Protein AF-0000000069700313 (afdb_homodimer)

Radius of gyration: 28.95 Å; Cα contacts (8 Å, |Δi|>4): 1390; chains: 2; bounding box: 63×96×63 Å

Nearest PDB structures (foldseek):
  3pfd-assembly5_D  TM=8.284E-01  e=6.060E-15  Mycolicibacterium thermoresistibile
  3pfd-assembly4_C  TM=8.307E-01  e=1.612E-14  Mycolicibacterium thermoresistibile
  2jif-assembly1_B  TM=8.111E-01  e=4.709E-14  Homo sapiens
  3pfd-assembly1_A  TM=7.962E-01  e=1.469E-14  Mycolicibacterium thermoresistibile
  5lnx-assembly1_C  TM=8.262E-01  e=8.464E-13  Bacillus subtilis subsp. subtilis str. 168

Secondary structure (DSSP, 8-state):
---HHHHHHHHHHHHHHHH-STTHHHHHHHHHHTTGGGBTB-GGGT--B--HHHHHHHHHHHHTT-HHHHHHHHHHHHHHHHHHHSPP-HHHHHHHHHHHHTSSEEEE--HHHHHHHTTSS--SEEEEE-SSS-EEEEEEEEEEBT--TT-EEEEEEEEETTSPPPEEEEEETTSTTEEEEEEP-BSS-GGG--EEEEEEEEEE-GGGEEES-HHHHHHHHHHHHHHHHHHHHHHHHHHHHHHHHTTPPTT-TTHHHHHHHHHHHHHHHHHHHHHHHHTHHHH-HHHHHHHHHHHHHHHHHHHHHHHHHHGGGGGBTTTTHHHHHHHHHHTTGGGSSSPHHHHHHHHHHS--/---HHHHHHHHHHHHHHHH-STTHHHHHHHHHHTTGGGBTB-GGGT--B--HHHHHHHHHHHHTT-HHHHHHHHHHHHHHHHHHHSPP-HHHHHHHHHHHHTSSEEEE--HHHHHHHTTSS--SEEEEE-SSS-EEEEEEEEEEBT--TT-EEEEEEEEETTSPPPEEEEEETTSTTEEEPPPP-BSS-GGG--EEEEEEEEEE-GGGEEES-HHHHHHHHHHHHHHHHHHHHHHHHHHHHHHHHHHPPTT-TTHHHHHHHHHHHHHHHHHHHHHHHHTHHHH-HHHHHHHHHHHHHHHHHHHHHHHHHHGGGGGBTTTTHHHHHHHHHHTTGGGSSSPHHHHHHHHHHS--

InterPro domains:
  IPR009100 Acyl-CoA dehydrogenase/oxidase, N-terminal and middle domain superfamily [SSF56645] (4-211)
  IPR013786 Acyl-CoA dehydrogenase/oxidase, N-terminal [PF02771] (6-102)
  IPR037069 Acyl-CoA dehydrogenase/oxidase, N-terminal domain superfamily [G3DSA:1.10.540.10] (2-104)
  IPR046373 Acyl-CoA oxidase/dehydrogenase, middle domain superfamily [G3DSA:2.40.110.10] (117-216)

Structure (mmCIF, N/CA/C/O backbone):
data_AF-0000000069700313-model_v1
#
loop_
_entity.id
_entity.type
_entity.pdbx_description
1 polymer 'Acyl-CoA dehydrogenase/oxidase N-terminal domain-containing protein'
#
loop_
_atom_site.group_PDB
_atom_site.id
_atom_site.type_symbol
_atom_site.label_atom_id
_atom_site.label_alt_id
_atom_site.label_comp_id
_atom_site.label_asym_id
_atom_site.label_entity_id
_atom_site.label_seq_id
_atom_site.pdbx_PDB_ins_code
_atom_site.Cartn_x
_atom_site.Cartn_y
_atom_site.Cartn_z
_atom_site.occupancy
_atom_site.B_iso_or_equiv
_atom_site.auth_seq_id
_atom_site.auth_comp_id
_atom_site.auth_asym_id
_atom_site.auth_atom_id
_atom_site.pdbx_PDB_model_num
ATOM 1 N N . MET A 1 1 ? 32.312 -10.828 -4.387 1 76 1 MET A N 1
ATOM 2 C CA . MET A 1 1 ? 31.766 -9.492 -4.57 1 76 1 MET A CA 1
ATOM 3 C C . MET A 1 1 ? 31.484 -9.219 -6.047 1 76 1 MET A C 1
ATOM 5 O O . MET A 1 1 ? 32.219 -9.672 -6.918 1 76 1 MET A O 1
ATOM 9 N N . LEU A 1 2 ? 30.328 -8.75 -6.371 1 93.31 2 LEU A N 1
ATOM 10 C CA . LEU A 1 2 ? 29.984 -8.43 -7.754 1 93.31 2 LEU A CA 1
ATOM 11 C C . LEU A 1 2 ? 30.953 -7.391 -8.328 1 93.31 2 LEU A C 1
ATOM 13 O O . LEU A 1 2 ? 31.406 -6.5 -7.609 1 93.31 2 LEU A O 1
ATOM 17 N N . ASP A 1 3 ? 31.391 -7.57 -9.484 1 92.88 3 ASP A N 1
ATOM 18 C CA . ASP A 1 3 ? 32.219 -6.547 -10.109 1 92.88 3 ASP A CA 1
ATOM 19 C C . ASP A 1 3 ? 31.469 -5.219 -10.211 1 92.88 3 ASP A C 1
ATOM 21 O O . ASP A 1 3 ? 30.234 -5.188 -10.195 1 92.88 3 ASP A O 1
ATOM 25 N N . ARG A 1 4 ? 32.188 -4.195 -10.336 1 93.69 4 ARG A N 1
ATOM 26 C CA . ARG A 1 4 ? 31.672 -2.84 -10.289 1 93.69 4 ARG A CA 1
ATOM 27 C C . ARG A 1 4 ? 30.719 -2.584 -11.453 1 93.69 4 ARG A C 1
ATOM 29 O O . ARG A 1 4 ? 29.672 -1.954 -11.281 1 93.69 4 ARG A O 1
ATOM 36 N N . SER A 1 5 ? 31.125 -3.053 -12.578 1 96.75 5 SER A N 1
ATOM 37 C CA . SER A 1 5 ? 30.344 -2.812 -13.781 1 96.75 5 SER A CA 1
ATOM 38 C C . SER A 1 5 ? 28.953 -3.428 -13.664 1 96.75 5 SER A C 1
ATOM 40 O O . SER A 1 5 ? 27.953 -2.797 -14.016 1 96.75 5 SER A O 1
ATOM 42 N N . LEU A 1 6 ? 28.938 -4.59 -13.148 1 97.75 6 LEU A N 1
ATOM 43 C CA . LEU A 1 6 ? 27.641 -5.238 -13.008 1 97.75 6 LEU A CA 1
ATOM 44 C C . LEU A 1 6 ? 26.797 -4.547 -11.938 1 97.75 6 LEU A C 1
ATOM 46 O O . LEU A 1 6 ? 25.594 -4.352 -12.125 1 97.75 6 LEU A O 1
ATOM 50 N N . ARG A 1 7 ? 27.391 -4.16 -10.82 1 97.44 7 ARG A N 1
ATOM 51 C CA . ARG A 1 7 ? 26.656 -3.467 -9.766 1 97.44 7 ARG A CA 1
ATOM 52 C C . ARG A 1 7 ? 26.016 -2.189 -10.289 1 97.44 7 ARG A C 1
ATOM 54 O O . ARG A 1 7 ? 24.844 -1.936 -10.039 1 97.44 7 ARG A O 1
ATOM 61 N N . GLU A 1 8 ? 26.75 -1.436 -11.055 1 97.5 8 GLU A N 1
ATOM 62 C CA . GLU A 1 8 ? 26.234 -0.187 -11.609 1 97.5 8 GLU A CA 1
ATOM 63 C C . GLU A 1 8 ? 25.094 -0.447 -12.594 1 97.5 8 GLU A C 1
ATOM 65 O O . GLU A 1 8 ? 24.094 0.269 -12.602 1 97.5 8 GLU A O 1
ATOM 70 N N . TRP A 1 9 ? 25.312 -1.462 -13.367 1 98.25 9 TRP A N 1
ATOM 71 C CA . TRP A 1 9 ? 24.281 -1.804 -14.344 1 98.25 9 TRP A CA 1
ATOM 72 C C . TRP A 1 9 ? 22.984 -2.209 -13.641 1 98.25 9 TRP A C 1
ATOM 74 O O . TRP A 1 9 ? 21.906 -1.787 -14.039 1 98.25 9 TRP A O 1
ATOM 84 N N . LEU A 1 10 ? 23.141 -3.033 -12.633 1 98.5 10 LEU A N 1
ATOM 85 C CA . LEU A 1 10 ? 21.969 -3.48 -11.891 1 98.5 10 LEU A CA 1
ATOM 86 C C . LEU A 1 10 ? 21.281 -2.303 -11.211 1 98.5 10 LEU A C 1
ATOM 88 O O . LEU A 1 10 ? 20.047 -2.195 -11.258 1 98.5 10 LEU A O 1
ATOM 92 N N . ASP A 1 11 ? 22.016 -1.432 -10.586 1 97.69 11 ASP A N 1
ATOM 93 C CA . ASP A 1 11 ? 21.422 -0.276 -9.914 1 97.69 11 ASP A CA 1
ATOM 94 C C . ASP A 1 11 ? 20.688 0.623 -10.906 1 97.69 11 ASP A C 1
ATOM 96 O O . ASP A 1 11 ? 19.578 1.081 -10.641 1 97.69 11 ASP A O 1
ATOM 100 N N . GLU A 1 12 ? 21.344 0.806 -12.07 1 97.75 12 GLU A N 1
ATOM 101 C CA . GLU A 1 12 ? 20.781 1.684 -13.086 1 97.75 12 GLU A CA 1
ATOM 102 C C . GLU A 1 12 ? 19.484 1.105 -13.656 1 97.75 12 GLU A C 1
ATOM 104 O O . GLU A 1 12 ? 18.594 1.853 -14.055 1 97.75 12 GLU A O 1
ATOM 109 N N . ARG A 1 13 ? 19.359 -0.221 -13.695 1 98.31 13 ARG A N 1
ATOM 110 C CA . ARG A 1 13 ? 18.25 -0.856 -14.398 1 98.31 13 ARG A CA 1
ATOM 111 C C . ARG A 1 13 ? 17.234 -1.439 -13.422 1 98.31 13 ARG A C 1
ATOM 113 O O . ARG A 1 13 ? 16.219 -1.996 -13.828 1 98.31 13 ARG A O 1
ATOM 120 N N . ALA A 1 14 ? 17.547 -1.341 -12.109 1 98.19 14 ALA A N 1
ATOM 121 C CA . ALA A 1 14 ? 16.734 -2.023 -11.102 1 98.19 14 ALA A CA 1
ATOM 122 C C . ALA A 1 14 ? 15.258 -1.667 -11.242 1 98.19 14 ALA A C 1
ATOM 124 O O . ALA A 1 14 ? 14.391 -2.543 -11.188 1 98.19 14 ALA A O 1
ATOM 125 N N . ALA A 1 15 ? 14.898 -0.416 -11.484 1 97 15 ALA A N 1
ATOM 126 C CA . ALA A 1 15 ? 13.508 0.01 -11.625 1 97 15 ALA A CA 1
ATOM 127 C C . ALA A 1 15 ? 12.867 -0.599 -12.875 1 97 15 ALA A C 1
ATOM 129 O O . ALA A 1 15 ? 11.727 -1.071 -12.828 1 97 15 ALA A O 1
ATOM 130 N N . GLU A 1 16 ? 13.617 -0.522 -13.984 1 97.62 16 GLU A N 1
ATOM 131 C CA . GLU A 1 16 ? 13.125 -1.09 -15.242 1 97.62 16 GLU A CA 1
ATOM 132 C C . GLU A 1 16 ? 12.914 -2.596 -15.117 1 97.62 16 GLU A C 1
ATOM 134 O O . GLU A 1 16 ? 11.898 -3.123 -15.57 1 97.62 16 GLU A O 1
ATOM 139 N N . LEU A 1 17 ? 13.883 -3.312 -14.5 1 98.38 17 LEU A N 1
ATOM 140 C CA . LEU A 1 17 ? 13.773 -4.758 -14.32 1 98.38 17 LEU A CA 1
ATOM 141 C C . LEU A 1 17 ? 12.562 -5.105 -13.461 1 98.38 17 LEU A C 1
ATOM 143 O O . LEU A 1 17 ? 11.938 -6.152 -13.648 1 98.38 17 LEU A O 1
ATOM 147 N N . ASP A 1 18 ? 12.266 -4.277 -12.57 1 98.06 18 ASP A N 1
ATOM 148 C CA . ASP A 1 18 ? 11.141 -4.504 -11.664 1 98.06 18 ASP A CA 1
ATOM 149 C C . ASP A 1 18 ? 9.812 -4.352 -12.398 1 98.06 18 ASP A C 1
ATOM 151 O O . ASP A 1 18 ? 8.852 -5.062 -12.094 1 98.06 18 ASP A O 1
ATOM 155 N N . ARG A 1 19 ? 9.68 -3.486 -13.461 1 96.06 19 ARG A N 1
ATOM 156 C CA . ARG A 1 19 ? 8.383 -3.08 -14 1 96.06 19 ARG A CA 1
ATOM 157 C C . ARG A 1 19 ? 8.203 -3.578 -15.43 1 96.06 19 ARG A C 1
ATOM 159 O O . ARG A 1 19 ? 7.109 -3.498 -15.984 1 96.06 19 ARG A O 1
ATOM 166 N N . SER A 1 20 ? 9.281 -4.145 -16.016 1 97.31 20 SER A N 1
ATOM 167 C CA . SER A 1 20 ? 9.203 -4.504 -17.422 1 97.31 20 SER A CA 1
ATOM 168 C C . SER A 1 20 ? 10 -5.766 -17.719 1 97.31 20 SER A C 1
ATOM 170 O O . SER A 1 20 ? 11.055 -6 -17.109 1 97.31 20 SER A O 1
ATOM 172 N N . GLY A 1 21 ? 9.492 -6.59 -18.625 1 96.62 21 GLY A N 1
ATOM 173 C CA . GLY A 1 21 ? 10.195 -7.781 -19.078 1 96.62 21 GLY A CA 1
ATOM 174 C C . GLY A 1 21 ? 11.117 -7.527 -20.25 1 96.62 21 GLY A C 1
ATOM 175 O O . GLY A 1 21 ? 11.789 -8.445 -20.734 1 96.62 21 GLY A O 1
ATOM 176 N N . GLU A 1 22 ? 11.219 -6.301 -20.734 1 96.19 22 GLU A N 1
ATOM 177 C CA . GLU A 1 22 ? 11.93 -5.938 -21.953 1 96.19 22 GLU A CA 1
ATOM 178 C C . GLU A 1 22 ? 13.414 -6.301 -21.859 1 96.19 22 GLU A C 1
ATOM 180 O O . GLU A 1 22 ? 14.047 -6.613 -22.859 1 96.19 22 GLU A O 1
ATOM 185 N N . ARG A 1 23 ? 13.93 -6.305 -20.656 1 96.75 23 ARG A N 1
ATOM 186 C CA . ARG A 1 23 ? 15.367 -6.527 -20.531 1 96.75 23 ARG A CA 1
ATOM 187 C C . ARG A 1 23 ? 15.656 -7.883 -19.891 1 96.75 23 ARG A C 1
ATOM 189 O O . ARG A 1 23 ? 16.766 -8.125 -19.406 1 96.75 23 ARG A O 1
ATOM 196 N N . SER A 1 24 ? 14.688 -8.68 -19.938 1 97.19 24 SER A N 1
ATOM 197 C CA . SER A 1 24 ? 14.852 -9.984 -19.297 1 97.19 24 SER A CA 1
ATOM 198 C C . SER A 1 24 ? 16.031 -10.75 -19.891 1 97.19 24 SER A C 1
ATOM 200 O O . SER A 1 24 ? 16.859 -11.297 -19.156 1 97.19 24 SER A O 1
ATOM 202 N N . HIS A 1 25 ? 16.109 -10.82 -21.234 1 96.62 25 HIS A N 1
ATOM 203 C CA . HIS A 1 25 ? 17.188 -11.562 -21.875 1 96.62 25 HIS A CA 1
ATOM 204 C C . HIS A 1 25 ? 18.531 -10.922 -21.594 1 96.62 25 HIS A C 1
ATOM 206 O O . HIS A 1 25 ? 19.516 -11.625 -21.312 1 96.62 25 HIS A O 1
ATOM 212 N N . ALA A 1 26 ? 18.547 -9.633 -21.766 1 97.62 26 ALA A N 1
ATOM 213 C CA . ALA A 1 26 ? 19.812 -8.938 -21.469 1 97.62 26 ALA A CA 1
ATOM 214 C C . ALA A 1 26 ? 20.25 -9.203 -20.031 1 97.62 26 ALA A C 1
ATOM 216 O O . ALA A 1 26 ? 21.453 -9.312 -19.766 1 97.62 26 ALA A O 1
ATOM 217 N N . LEU A 1 27 ? 19.328 -9.258 -19.094 1 98.31 27 LEU A N 1
ATOM 218 C CA . LEU A 1 27 ? 19.641 -9.555 -17.703 1 98.31 27 LEU A CA 1
ATOM 219 C C . LEU A 1 27 ? 20.328 -10.914 -17.578 1 98.31 27 LEU A C 1
ATOM 221 O O . LEU A 1 27 ? 21.359 -11.031 -16.922 1 98.31 27 LEU A O 1
ATOM 225 N N . LEU A 1 28 ? 19.828 -11.852 -18.141 1 98.25 28 LEU A N 1
ATOM 226 C CA . LEU A 1 28 ? 20.422 -13.188 -18.109 1 98.25 28 LEU A CA 1
ATOM 227 C C . LEU A 1 28 ? 21.844 -13.164 -18.641 1 98.25 28 LEU A C 1
ATOM 229 O O . LEU A 1 28 ? 22.75 -13.75 -18.031 1 98.25 28 LEU A O 1
ATOM 233 N N . GLN A 1 29 ? 22 -12.516 -19.719 1 97.25 29 GLN A N 1
ATOM 234 C CA . GLN A 1 29 ? 23.328 -12.445 -20.344 1 97.25 29 GLN A CA 1
ATOM 235 C C . GLN A 1 29 ? 24.328 -11.727 -19.453 1 97.25 29 GLN A C 1
ATOM 237 O O . GLN A 1 29 ? 25.484 -12.141 -19.328 1 97.25 29 GLN A O 1
ATOM 242 N N . LYS A 1 30 ? 23.828 -10.688 -18.922 1 97.94 30 LYS A N 1
ATOM 243 C CA . LYS A 1 30 ? 24.719 -9.906 -18.047 1 97.94 30 LYS A CA 1
ATOM 244 C C . LYS A 1 30 ? 25.188 -10.727 -16.859 1 97.94 30 LYS A C 1
ATOM 246 O O . LYS A 1 30 ? 26.344 -10.664 -16.469 1 97.94 30 LYS A O 1
ATOM 251 N N . LEU A 1 31 ? 24.281 -11.477 -16.25 1 98.44 31 LEU A N 1
ATOM 252 C CA . LEU A 1 31 ? 24.656 -12.336 -15.125 1 98.44 31 LEU A CA 1
ATOM 253 C C . LEU A 1 31 ? 25.625 -13.422 -15.578 1 98.44 31 LEU A C 1
ATOM 255 O O . LEU A 1 31 ? 26.578 -13.75 -14.852 1 98.44 31 LEU A O 1
ATOM 259 N N . ALA A 1 32 ? 25.422 -13.969 -16.734 1 98.06 32 ALA A N 1
ATOM 260 C CA . ALA A 1 32 ? 26.312 -14.992 -17.266 1 98.06 32 ALA A CA 1
ATOM 261 C C . ALA A 1 32 ? 27.703 -14.43 -17.562 1 98.06 32 ALA A C 1
ATOM 263 O O . ALA A 1 32 ? 28.719 -15.055 -17.234 1 98.06 32 ALA A O 1
ATOM 264 N N . GLU A 1 33 ? 27.672 -13.273 -18.219 1 97.25 33 GLU A N 1
ATOM 265 C CA . GLU A 1 33 ? 28.938 -12.633 -18.562 1 97.25 33 GLU A CA 1
ATOM 266 C C . GLU A 1 33 ? 29.781 -12.391 -17.328 1 97.25 33 GLU A C 1
ATOM 268 O O . GLU A 1 33 ? 31.016 -12.391 -17.406 1 97.25 33 GLU A O 1
ATOM 273 N N . ALA A 1 34 ? 29.094 -12.273 -16.281 1 97.88 34 ALA A N 1
ATOM 274 C CA . ALA A 1 34 ? 29.797 -12.055 -15.023 1 97.88 34 ALA A CA 1
ATOM 275 C C . ALA A 1 34 ? 30.172 -13.383 -14.367 1 97.88 34 ALA A C 1
ATOM 277 O O . ALA A 1 34 ? 30.672 -13.406 -13.242 1 97.88 34 ALA A O 1
ATOM 278 N N . ASN A 1 35 ? 29.922 -14.391 -14.992 1 96.81 35 ASN A N 1
ATOM 279 C CA . ASN A 1 35 ? 30.281 -15.75 -14.602 1 96.81 35 ASN A CA 1
ATOM 280 C C . ASN A 1 35 ? 29.594 -16.156 -13.297 1 96.81 35 ASN A C 1
ATOM 282 O O . ASN A 1 35 ? 30.125 -16.984 -12.547 1 96.81 35 ASN A O 1
ATOM 286 N N . LEU A 1 36 ? 28.516 -15.547 -13.039 1 98.44 36 LEU A N 1
ATOM 287 C CA . LEU A 1 36 ? 27.844 -15.797 -11.773 1 98.44 36 LEU A CA 1
ATOM 288 C C . LEU A 1 36 ? 27.219 -17.188 -11.75 1 98.44 36 LEU A C 1
ATOM 290 O O . LEU A 1 36 ? 27.188 -17.844 -10.703 1 98.44 36 LEU A O 1
ATOM 294 N N . PHE A 1 37 ? 26.781 -17.688 -12.883 1 98.31 37 PHE A N 1
ATOM 295 C CA . PHE A 1 37 ? 26.125 -18.984 -12.93 1 98.31 37 PHE A CA 1
ATOM 296 C C . PHE A 1 37 ? 27.141 -20.109 -12.711 1 98.31 37 PHE A C 1
ATOM 298 O O . PHE A 1 37 ? 26.766 -21.25 -12.422 1 98.31 37 PHE A O 1
ATOM 305 N N . ARG A 1 38 ? 28.359 -19.859 -12.883 1 97.81 38 ARG A N 1
ATOM 306 C CA . ARG A 1 38 ? 29.406 -20.859 -12.828 1 97.81 38 ARG A CA 1
ATOM 307 C C . ARG A 1 38 ? 29.875 -21.094 -11.391 1 97.81 38 ARG A C 1
ATOM 309 O O . ARG A 1 38 ? 30.547 -22.078 -11.102 1 97.81 38 ARG A O 1
ATOM 316 N N . ILE A 1 39 ? 29.484 -20.203 -10.484 1 97.75 39 ILE A N 1
ATOM 317 C CA . ILE A 1 39 ? 29.953 -20.266 -9.109 1 97.75 39 ILE A CA 1
ATOM 318 C C . ILE A 1 39 ? 29.359 -21.484 -8.414 1 97.75 39 ILE A C 1
ATOM 320 O O . ILE A 1 39 ? 28.141 -21.688 -8.453 1 97.75 39 ILE A O 1
ATOM 324 N N . GLY A 1 40 ? 30.344 -22.141 -7.797 1 96.25 40 GLY A N 1
ATOM 325 C CA . GLY A 1 40 ? 29.906 -23.312 -7.078 1 96.25 40 GLY A CA 1
ATOM 326 C C . GLY A 1 40 ? 29.781 -24.547 -7.965 1 96.25 40 GLY A C 1
ATOM 327 O O . GLY A 1 40 ? 29.359 -25.609 -7.504 1 96.25 40 GLY A O 1
ATOM 328 N N . ILE A 1 41 ? 30.031 -24.469 -9.258 1 96.69 41 ILE A N 1
ATOM 329 C CA . ILE A 1 41 ? 30.047 -25.594 -10.203 1 96.69 41 ILE A CA 1
ATOM 330 C C . ILE A 1 41 ? 31.5 -26.062 -10.406 1 96.69 41 ILE A C 1
ATOM 332 O O . ILE A 1 41 ? 32.406 -25.234 -10.516 1 96.69 41 ILE A O 1
ATOM 336 N N . ALA A 1 42 ? 31.672 -27.359 -10.383 1 94.31 42 ALA A N 1
ATOM 337 C CA . ALA A 1 42 ? 33 -27.922 -10.539 1 94.31 42 ALA A CA 1
ATOM 338 C C . ALA A 1 42 ? 33.656 -27.438 -11.836 1 94.31 42 ALA A C 1
ATOM 340 O O . ALA A 1 42 ? 33 -27.406 -12.883 1 94.31 42 ALA A O 1
ATOM 341 N N . PRO A 1 43 ? 34.812 -27.172 -11.656 1 97.12 43 PRO A N 1
ATOM 342 C CA . PRO A 1 43 ? 35.531 -26.75 -12.867 1 97.12 43 PRO A CA 1
ATOM 343 C C . PRO A 1 43 ? 35.469 -27.797 -13.984 1 97.12 43 PRO A C 1
ATOM 345 O O . PRO A 1 43 ? 35.375 -27.438 -15.164 1 97.12 43 PRO A O 1
ATOM 348 N N . ALA A 1 44 ? 35.5 -28.828 -13.758 1 94.56 44 ALA A N 1
ATOM 349 C CA . ALA A 1 44 ? 35.438 -29.891 -14.742 1 94.56 44 ALA A CA 1
ATOM 350 C C . ALA A 1 44 ? 34.125 -29.844 -15.523 1 94.56 44 ALA A C 1
ATOM 352 O O . ALA A 1 44 ? 34.062 -30.344 -16.656 1 94.56 44 ALA A O 1
ATOM 353 N N . SER A 1 45 ? 33.281 -29.234 -14.93 1 93.25 45 SER A N 1
ATOM 354 C CA . SER A 1 45 ? 32 -29.109 -15.594 1 93.25 45 SER A CA 1
ATOM 355 C C . SER A 1 45 ? 31.781 -27.688 -16.125 1 93.25 45 SER A C 1
ATOM 357 O O . SER A 1 45 ? 30.672 -27.297 -16.453 1 93.25 45 SER A O 1
ATOM 359 N N . GLY A 1 46 ? 32.719 -27.016 -16.25 1 94.12 46 GLY A N 1
ATOM 360 C CA . GLY A 1 46 ? 32.656 -25.672 -16.828 1 94.12 46 GLY A CA 1
ATOM 361 C C . GLY A 1 46 ? 32.406 -24.609 -15.781 1 94.12 46 GLY A C 1
ATOM 362 O O . GLY A 1 46 ? 32.188 -23.438 -16.125 1 94.12 46 GLY A O 1
ATOM 363 N N . GLY A 1 47 ? 32.375 -25.031 -14.539 1 96.38 47 GLY A N 1
ATOM 364 C CA . GLY A 1 47 ? 32.156 -24.094 -13.453 1 96.38 47 GLY A CA 1
ATOM 365 C C . GLY A 1 47 ? 33.438 -23.391 -13.023 1 96.38 47 GLY A C 1
ATOM 366 O O . GLY A 1 47 ? 34.531 -23.656 -13.547 1 96.38 47 GLY A O 1
ATOM 367 N N . SER A 1 48 ? 33.25 -22.391 -12.07 1 96.94 48 SER A N 1
ATOM 368 C CA . SER A 1 48 ? 34.406 -21.625 -11.555 1 96.94 48 SER A CA 1
ATOM 369 C C . SER A 1 48 ? 34.875 -22.172 -10.219 1 96.94 48 SER A C 1
ATOM 371 O O . SER A 1 48 ? 35.812 -21.656 -9.633 1 96.94 48 SER A O 1
ATOM 373 N N . GLY A 1 49 ? 34.25 -23.203 -9.922 1 95.88 49 GLY A N 1
ATOM 374 C CA . GLY A 1 49 ? 34.562 -23.734 -8.602 1 95.88 49 GLY A CA 1
ATOM 375 C C . GLY A 1 49 ? 33.844 -22.969 -7.488 1 95.88 49 GLY A C 1
ATOM 376 O O . GLY A 1 49 ? 32.875 -22.281 -7.73 1 95.88 49 GLY A O 1
ATOM 377 N N . GLY A 1 50 ? 34.344 -23.266 -6.273 1 95.56 50 GLY A N 1
ATOM 378 C CA . GLY A 1 50 ? 33.656 -22.703 -5.125 1 95.56 50 GLY A CA 1
ATOM 379 C C . GLY A 1 50 ? 32.594 -23.609 -4.539 1 95.56 50 GLY A C 1
ATOM 380 O O . GLY A 1 50 ? 32.469 -24.766 -4.949 1 95.56 50 GLY A O 1
ATOM 381 N N . THR A 1 51 ? 31.969 -22.922 -3.537 1 94.94 51 THR A N 1
ATOM 382 C CA . THR A 1 51 ? 31.016 -23.719 -2.779 1 94.94 51 THR A CA 1
ATOM 383 C C . THR A 1 51 ? 29.594 -23.234 -3.016 1 94.94 51 THR A C 1
ATOM 385 O O . THR A 1 51 ? 29.375 -22.203 -3.67 1 94.94 51 THR A O 1
ATOM 388 N N . LEU A 1 52 ? 28.656 -23.969 -2.523 1 95.69 52 LEU A N 1
ATOM 389 C CA . LEU A 1 52 ? 27.25 -23.547 -2.562 1 95.69 52 LEU A CA 1
ATOM 390 C C . LEU A 1 52 ? 27.062 -22.234 -1.83 1 95.69 52 LEU A C 1
ATOM 392 O O . LEU A 1 52 ? 26.234 -21.406 -2.238 1 95.69 52 LEU A O 1
ATOM 396 N N . LEU A 1 53 ? 27.797 -22.047 -0.708 1 97.19 53 LEU A N 1
ATOM 397 C CA . LEU A 1 53 ? 27.703 -20.812 0.057 1 97.19 53 LEU A CA 1
ATOM 398 C C . LEU A 1 53 ? 28.141 -19.625 -0.787 1 97.19 53 LEU A C 1
ATOM 400 O O . LEU A 1 53 ? 27.578 -18.531 -0.67 1 97.19 53 LEU A O 1
ATOM 404 N N . ASP A 1 54 ? 29.141 -19.828 -1.594 1 97.62 54 ASP A N 1
ATOM 405 C CA . ASP A 1 54 ? 29.562 -18.781 -2.5 1 97.62 54 ASP A CA 1
ATOM 406 C C . ASP A 1 54 ? 28.453 -18.406 -3.477 1 97.62 54 ASP A C 1
ATOM 408 O O . ASP A 1 54 ? 28.297 -17.234 -3.826 1 97.62 54 ASP A O 1
ATOM 412 N N . ALA A 1 55 ? 27.812 -19.438 -3.949 1 98 55 ALA A N 1
ATOM 413 C CA . ALA A 1 55 ? 26.688 -19.188 -4.855 1 98 55 ALA A CA 1
ATOM 414 C C . ALA A 1 55 ? 25.578 -18.422 -4.148 1 98 55 ALA A C 1
ATOM 416 O O . ALA A 1 55 ? 24.953 -17.531 -4.727 1 98 55 ALA A O 1
ATOM 417 N N . ILE A 1 56 ? 25.25 -18.797 -2.826 1 98.31 56 ILE A N 1
ATOM 418 C CA . ILE A 1 56 ? 24.25 -18.094 -2.031 1 98.31 56 ILE A CA 1
ATOM 419 C C . ILE A 1 56 ? 24.672 -16.641 -1.839 1 98.31 56 ILE A C 1
ATOM 421 O O . ILE A 1 56 ? 23.859 -15.727 -1.991 1 98.31 56 ILE A O 1
ATOM 425 N N . ASP A 1 57 ? 25.922 -16.406 -1.67 1 98.12 57 ASP A N 1
ATOM 426 C CA . ASP A 1 57 ? 26.453 -15.047 -1.525 1 98.12 57 ASP A CA 1
ATOM 427 C C . ASP A 1 57 ? 26.297 -14.258 -2.822 1 98.12 57 ASP A C 1
ATOM 429 O O . ASP A 1 57 ? 26.031 -13.055 -2.793 1 98.12 57 ASP A O 1
ATOM 433 N N . ALA A 1 58 ? 26.578 -14.945 -3.873 1 98.62 58 ALA A N 1
ATOM 434 C CA . ALA A 1 58 ? 26.469 -14.273 -5.16 1 98.62 58 ALA A CA 1
ATOM 435 C C . ALA A 1 58 ? 25.031 -13.812 -5.418 1 98.62 58 ALA A C 1
ATOM 437 O O . ALA A 1 58 ? 24.812 -12.688 -5.859 1 98.62 58 ALA A O 1
ATOM 438 N N . ILE A 1 59 ? 24.094 -14.664 -5.172 1 98.75 59 ILE A N 1
ATOM 439 C CA . ILE A 1 59 ? 22.688 -14.305 -5.324 1 98.75 59 ILE A CA 1
ATOM 440 C C . ILE A 1 59 ? 22.344 -13.156 -4.383 1 98.75 59 ILE A C 1
ATOM 442 O O . ILE A 1 59 ? 21.656 -12.211 -4.773 1 98.75 59 ILE A O 1
ATOM 446 N N . SER A 1 60 ? 22.797 -13.289 -3.09 1 98.75 60 SER A N 1
ATOM 447 C CA . SER A 1 60 ? 22.562 -12.25 -2.092 1 98.75 60 SER A CA 1
ATOM 448 C C . SER A 1 60 ? 23.125 -10.906 -2.541 1 98.75 60 SER A C 1
ATOM 450 O O . SER A 1 60 ? 22.484 -9.875 -2.389 1 98.75 60 SER A O 1
ATOM 452 N N . ALA A 1 61 ? 24.328 -10.984 -3.16 1 98.69 61 ALA A N 1
ATOM 453 C CA . ALA A 1 61 ? 24.969 -9.766 -3.641 1 98.69 61 ALA A CA 1
ATOM 454 C C . ALA A 1 61 ? 24.141 -9.117 -4.746 1 98.69 61 ALA A C 1
ATOM 456 O O . ALA A 1 61 ? 24 -7.891 -4.785 1 98.69 61 ALA A O 1
ATOM 457 N N . VAL A 1 62 ? 23.609 -9.883 -5.629 1 98.88 62 VAL A N 1
ATOM 458 C CA . VAL A 1 62 ? 22.781 -9.367 -6.707 1 98.88 62 VAL A CA 1
ATOM 459 C C . VAL A 1 62 ? 21.484 -8.797 -6.137 1 98.88 62 VAL A C 1
ATOM 461 O O . VAL A 1 62 ? 21.031 -7.73 -6.551 1 98.88 62 VAL A O 1
ATOM 464 N N . ALA A 1 63 ? 20.953 -9.469 -5.109 1 98.75 63 ALA A N 1
ATOM 465 C CA . ALA A 1 63 ? 19.688 -9.086 -4.52 1 98.75 63 ALA A CA 1
ATOM 466 C C . ALA A 1 63 ? 19.781 -7.734 -3.82 1 98.75 63 ALA A C 1
ATOM 468 O O . ALA A 1 63 ? 18.781 -7.031 -3.664 1 98.75 63 ALA A O 1
ATOM 469 N N . ARG A 1 64 ? 21 -7.328 -3.363 1 98.5 64 ARG A N 1
ATOM 470 C CA . ARG A 1 64 ? 21.203 -6.027 -2.736 1 98.5 64 ARG A CA 1
ATOM 471 C C . ARG A 1 64 ? 20.875 -4.898 -3.713 1 98.5 64 ARG A C 1
ATOM 473 O O . ARG A 1 64 ? 20.594 -3.773 -3.299 1 98.5 64 ARG A O 1
ATOM 480 N N . HIS A 1 65 ? 20.938 -5.223 -5.039 1 98.56 65 HIS A N 1
ATOM 481 C CA . HIS A 1 65 ? 20.75 -4.195 -6.059 1 98.56 65 HIS A CA 1
ATOM 482 C C . HIS A 1 65 ? 19.406 -4.34 -6.742 1 98.56 65 HIS A C 1
ATOM 484 O O . HIS A 1 65 ? 18.766 -3.338 -7.074 1 98.56 65 HIS A O 1
ATOM 490 N N . SER A 1 66 ? 18.922 -5.527 -6.961 1 98.69 66 SER A N 1
ATOM 491 C CA . SER A 1 66 ? 17.672 -5.836 -7.645 1 98.69 66 SER A CA 1
ATOM 492 C C . SER A 1 66 ? 17.172 -7.23 -7.273 1 98.69 66 SER A C 1
ATOM 494 O O . SER A 1 66 ? 17.812 -8.234 -7.602 1 98.69 66 SER A O 1
ATOM 496 N N . LEU A 1 67 ? 16.031 -7.285 -6.66 1 98.81 67 LEU A N 1
ATOM 497 C CA . LEU A 1 67 ? 15.453 -8.586 -6.32 1 98.81 67 LEU A CA 1
ATOM 498 C C . LEU A 1 67 ? 14.984 -9.32 -7.57 1 98.81 67 LEU A C 1
ATOM 500 O O . LEU A 1 67 ? 15.039 -10.547 -7.637 1 98.81 67 LEU A O 1
ATOM 504 N N . THR A 1 68 ? 14.523 -8.57 -8.625 1 98.62 68 THR A N 1
ATOM 505 C CA . THR A 1 68 ? 14.141 -9.172 -9.891 1 98.62 68 THR A CA 1
ATOM 506 C C . THR A 1 68 ? 15.297 -9.953 -10.5 1 98.62 68 THR A C 1
ATOM 508 O O . THR A 1 68 ? 15.133 -11.102 -10.922 1 98.62 68 THR A O 1
ATOM 511 N N . ALA A 1 69 ? 16.469 -9.32 -10.523 1 98.69 69 ALA A N 1
ATOM 512 C CA . ALA A 1 69 ? 17.656 -9.977 -11.07 1 98.69 69 ALA A CA 1
ATOM 513 C C . ALA A 1 69 ? 18.016 -11.219 -10.258 1 98.69 69 ALA A C 1
ATOM 515 O O . ALA A 1 69 ? 18.359 -12.266 -10.82 1 98.69 69 ALA A O 1
ATOM 516 N N . ALA A 1 70 ? 17.922 -11.07 -8.984 1 98.75 70 ALA A N 1
ATOM 517 C CA . ALA A 1 70 ? 18.266 -12.195 -8.117 1 98.75 70 ALA A CA 1
ATOM 518 C C . ALA A 1 70 ? 17.266 -13.344 -8.297 1 98.75 70 ALA A C 1
ATOM 520 O O . ALA A 1 70 ? 17.641 -14.516 -8.227 1 98.75 70 ALA A O 1
ATOM 521 N N . PHE A 1 71 ? 16.031 -12.953 -8.531 1 98.56 71 PHE A N 1
ATOM 522 C CA . PHE A 1 71 ? 15.008 -13.977 -8.719 1 98.56 71 PHE A CA 1
ATOM 523 C C . PHE A 1 71 ? 15.25 -14.75 -10.016 1 98.56 71 PHE A C 1
ATOM 525 O O . PHE A 1 71 ? 15.18 -15.977 -10.031 1 98.56 71 PHE A O 1
ATOM 532 N N . MET A 1 72 ? 15.508 -14.078 -11.109 1 98 72 MET A N 1
ATOM 533 C CA . MET A 1 72 ? 15.852 -14.758 -12.359 1 98 72 MET A CA 1
ATOM 534 C C . MET A 1 72 ? 17.125 -15.586 -12.195 1 98 72 MET A C 1
ATOM 536 O O . MET A 1 72 ? 17.188 -16.719 -12.672 1 98 72 MET A O 1
ATOM 540 N N . PHE A 1 73 ? 18.141 -15.016 -11.477 1 98.44 73 PHE A N 1
ATOM 541 C CA . PHE A 1 73 ? 19.391 -15.711 -11.188 1 98.44 73 PHE A CA 1
ATOM 542 C C . PHE A 1 73 ? 19.125 -17.016 -10.445 1 98.44 73 PHE A C 1
ATOM 544 O O . PHE A 1 73 ? 19.609 -18.078 -10.852 1 98.44 73 PHE A O 1
ATOM 551 N N . TRP A 1 74 ? 18.359 -16.906 -9.43 1 98.19 74 TRP A N 1
ATOM 552 C CA . TRP A 1 74 ? 18.016 -18.078 -8.633 1 98.19 74 TRP A CA 1
ATOM 553 C C . TRP A 1 74 ? 17.312 -19.125 -9.492 1 98.19 74 TRP A C 1
ATOM 555 O O . TRP A 1 74 ? 17.625 -20.312 -9.414 1 98.19 74 TRP A O 1
ATOM 565 N N . GLY A 1 75 ? 16.266 -18.734 -10.305 1 97.12 75 GLY A N 1
ATOM 566 C CA . GLY A 1 75 ? 15.594 -19.688 -11.172 1 97.12 75 GLY A CA 1
ATOM 567 C C . GLY A 1 75 ? 16.531 -20.391 -12.141 1 97.12 75 GLY A C 1
ATOM 568 O O . GLY A 1 75 ? 16.5 -21.609 -12.258 1 97.12 75 GLY A O 1
ATOM 569 N N . HIS A 1 76 ? 17.344 -19.656 -12.82 1 98.38 76 HIS A N 1
ATOM 570 C CA . HIS A 1 76 ? 18.312 -20.219 -13.75 1 98.38 76 HIS A CA 1
ATOM 571 C C . HIS A 1 76 ? 19.281 -21.156 -13.039 1 98.38 76 HIS A C 1
ATOM 573 O O . HIS A 1 76 ? 19.531 -22.266 -13.5 1 98.38 76 HIS A O 1
ATOM 579 N N . ARG A 1 77 ? 19.734 -20.703 -11.93 1 97.56 77 ARG A N 1
ATOM 580 C CA . ARG A 1 77 ? 20.719 -21.469 -11.164 1 97.56 77 ARG A CA 1
ATOM 581 C C . ARG A 1 77 ? 20.094 -22.75 -10.609 1 97.56 77 ARG A C 1
ATOM 583 O O . ARG A 1 77 ? 20.766 -23.781 -10.516 1 97.56 77 ARG A O 1
ATOM 590 N N . THR A 1 78 ? 18.859 -22.641 -10.25 1 96.31 78 THR A N 1
ATOM 591 C CA . THR A 1 78 ? 18.172 -23.828 -9.758 1 96.31 78 THR A CA 1
ATOM 592 C C . THR A 1 78 ? 18.094 -24.891 -10.852 1 96.31 78 THR A C 1
ATOM 594 O O . THR A 1 78 ? 18.312 -26.062 -10.594 1 96.31 78 THR A O 1
ATOM 597 N N . TYR A 1 79 ? 17.781 -24.578 -12 1 97.5 79 TYR A N 1
ATOM 598 C CA . TYR A 1 79 ? 17.797 -25.531 -13.094 1 97.5 79 TYR A CA 1
ATOM 599 C C . TYR A 1 79 ? 19.172 -26.188 -13.234 1 97.5 79 TYR A C 1
ATOM 601 O O . TYR A 1 79 ? 19.281 -27.406 -13.336 1 97.5 79 TYR A O 1
ATOM 609 N N . ILE A 1 80 ? 20.203 -25.344 -13.258 1 97 80 ILE A N 1
ATOM 610 C CA . ILE A 1 80 ? 21.562 -25.859 -13.375 1 97 80 ILE A CA 1
ATOM 611 C C . ILE A 1 80 ? 21.844 -26.828 -12.219 1 97 80 ILE A C 1
ATOM 613 O O . ILE A 1 80 ? 22.453 -27.875 -12.414 1 97 80 ILE A O 1
ATOM 617 N N . ASP A 1 81 ? 21.453 -26.453 -11.094 1 95.75 81 ASP A N 1
ATOM 618 C CA . ASP A 1 81 ? 21.703 -27.281 -9.93 1 95.75 81 ASP A CA 1
ATOM 619 C C . ASP A 1 81 ? 20.984 -28.625 -10.055 1 95.75 81 ASP A C 1
ATOM 621 O O . ASP A 1 81 ? 21.547 -29.672 -9.742 1 95.75 81 ASP A O 1
ATOM 625 N N . ILE A 1 82 ? 19.734 -28.609 -10.484 1 94.88 82 ILE A N 1
ATOM 626 C CA . ILE A 1 82 ? 19 -29.859 -10.672 1 94.88 82 ILE A CA 1
ATOM 627 C C . ILE A 1 82 ? 19.719 -30.734 -11.688 1 94.88 82 ILE A C 1
ATOM 629 O O . ILE A 1 82 ? 19.922 -31.938 -11.469 1 94.88 82 ILE A O 1
ATOM 633 N N . LEU A 1 83 ? 20.203 -30.156 -12.766 1 95.12 83 LEU A N 1
ATOM 634 C CA . LEU A 1 83 ? 20.906 -30.891 -13.805 1 95.12 83 LEU A CA 1
ATOM 635 C C . LEU A 1 83 ? 22.234 -31.453 -13.281 1 95.12 83 LEU A C 1
ATOM 637 O O . LEU A 1 83 ? 22.578 -32.594 -13.578 1 95.12 83 LEU A O 1
ATOM 641 N N . THR A 1 84 ? 22.875 -30.641 -12.445 1 92.94 84 THR A N 1
ATOM 642 C CA . THR A 1 84 ? 24.203 -31.062 -12.023 1 92.94 84 THR A CA 1
ATOM 643 C C . THR A 1 84 ? 24.125 -32.031 -10.844 1 92.94 84 THR A C 1
ATOM 645 O O . THR A 1 84 ? 25.078 -32.75 -10.57 1 92.94 84 THR A O 1
ATOM 648 N N . GLN A 1 85 ? 23.062 -32.062 -10.086 1 93.75 85 GLN A N 1
ATOM 649 C CA . GLN A 1 85 ? 22.875 -33 -8.977 1 93.75 85 GLN A CA 1
ATOM 650 C C . GLN A 1 85 ? 22.297 -34.344 -9.445 1 93.75 85 GLN A C 1
ATOM 652 O O . GLN A 1 85 ? 22.328 -35.312 -8.711 1 93.75 85 GLN A O 1
ATOM 657 N N . ALA A 1 86 ? 21.75 -34.375 -10.688 1 93.56 86 ALA A N 1
ATOM 658 C CA . ALA A 1 86 ? 21.266 -35.625 -11.273 1 93.56 86 ALA A CA 1
ATOM 659 C C . ALA A 1 86 ? 22.406 -36.438 -11.836 1 93.56 86 ALA A C 1
ATOM 661 O O . ALA A 1 86 ? 23.531 -35.938 -12 1 93.56 86 ALA A O 1
ATOM 662 N N . PRO A 1 87 ? 22.109 -37.719 -11.977 1 90.75 87 PRO A N 1
ATOM 663 C CA . PRO A 1 87 ? 23.172 -38.531 -12.586 1 90.75 87 PRO A CA 1
ATOM 664 C C . PRO A 1 87 ? 23.625 -38 -13.938 1 90.75 87 PRO A C 1
ATOM 666 O O . PRO A 1 87 ? 22.828 -37.406 -14.672 1 90.75 87 PRO A O 1
ATOM 669 N N . GLU A 1 88 ? 24.969 -38.188 -14.172 1 88.75 88 GLU A N 1
ATOM 670 C CA . GLU A 1 88 ? 25.531 -37.75 -15.445 1 88.75 88 GLU A CA 1
ATOM 671 C C . GLU A 1 88 ? 24.734 -38.312 -16.625 1 88.75 88 GLU A C 1
ATOM 673 O O . GLU A 1 88 ? 24.297 -39.469 -16.594 1 88.75 88 GLU A O 1
ATOM 678 N N . SER A 1 89 ? 24.5 -37.438 -17.547 1 91.25 89 SER A N 1
ATOM 679 C CA . SER A 1 89 ? 23.703 -37.781 -18.719 1 91.25 89 SER A CA 1
ATOM 680 C C . SER A 1 89 ? 24.125 -36.969 -19.953 1 91.25 89 SER A C 1
ATOM 682 O O . SER A 1 89 ? 24.797 -35.969 -19.812 1 91.25 89 SER A O 1
ATOM 684 N N . ALA A 1 90 ? 23.703 -37.562 -21.031 1 93.38 90 ALA A N 1
ATOM 685 C CA . ALA A 1 90 ? 23.969 -36.844 -22.281 1 93.38 90 ALA A CA 1
ATOM 686 C C . ALA A 1 90 ? 23.266 -35.5 -22.297 1 93.38 90 ALA A C 1
ATOM 688 O O . ALA A 1 90 ? 23.797 -34.531 -22.859 1 93.38 90 ALA A O 1
ATOM 689 N N . LEU A 1 91 ? 22.172 -35.438 -21.766 1 93.06 91 LEU A N 1
ATOM 690 C CA . LEU A 1 91 ? 21.422 -34.188 -21.688 1 93.06 91 LEU A CA 1
ATOM 691 C C . LEU A 1 91 ? 22.219 -33.125 -20.953 1 93.06 91 LEU A C 1
ATOM 693 O O . LEU A 1 91 ? 22.344 -31.984 -21.422 1 93.06 91 LEU A O 1
ATOM 697 N N . ARG A 1 92 ? 22.672 -33.438 -19.75 1 94.19 92 ARG A N 1
ATOM 698 C CA . ARG A 1 92 ? 23.5 -32.531 -18.969 1 94.19 92 ARG A CA 1
ATOM 699 C C . ARG A 1 92 ? 24.672 -32.031 -19.781 1 94.19 92 ARG A C 1
ATOM 701 O O . ARG A 1 92 ? 24.938 -30.812 -19.812 1 94.19 92 ARG A O 1
ATOM 708 N N . ASP A 1 93 ? 25.422 -32.906 -20.438 1 95.38 93 ASP A N 1
ATOM 709 C CA . ASP A 1 93 ? 26.594 -32.531 -21.203 1 95.38 93 ASP A CA 1
ATOM 710 C C . ASP A 1 93 ? 26.234 -31.578 -22.328 1 95.38 93 ASP A C 1
ATOM 712 O O . ASP A 1 93 ? 26.984 -30.641 -22.625 1 95.38 93 ASP A O 1
ATOM 716 N N . ARG A 1 94 ? 25.172 -31.859 -22.797 1 95.12 94 ARG A N 1
ATOM 717 C CA . ARG A 1 94 ? 24.75 -31.062 -23.953 1 95.12 94 ARG A CA 1
ATOM 718 C C . ARG A 1 94 ? 24.297 -29.672 -23.516 1 95.12 94 ARG A C 1
ATOM 720 O O . ARG A 1 94 ? 24.562 -28.688 -24.203 1 95.12 94 ARG A O 1
ATOM 727 N N . LEU A 1 95 ? 23.578 -29.547 -22.453 1 96.44 95 LEU A N 1
ATOM 728 C CA . LEU A 1 95 ? 22.891 -28.312 -22.109 1 96.44 95 LEU A CA 1
ATOM 729 C C . LEU A 1 95 ? 23.781 -27.422 -21.234 1 96.44 95 LEU A C 1
ATOM 731 O O . LEU A 1 95 ? 23.672 -26.203 -21.266 1 96.44 95 LEU A O 1
ATOM 735 N N . LEU A 1 96 ? 24.656 -28 -20.359 1 97.5 96 LEU A N 1
ATOM 736 C CA . LEU A 1 96 ? 25.297 -27.297 -19.25 1 97.5 96 LEU A CA 1
ATOM 737 C C . LEU A 1 96 ? 26.172 -26.156 -19.766 1 97.5 96 LEU A C 1
ATOM 739 O O . LEU A 1 96 ? 26.156 -25.047 -19.219 1 97.5 96 LEU A O 1
ATOM 743 N N . PRO A 1 97 ? 26.953 -26.344 -20.906 1 97 97 PRO A N 1
ATOM 744 C CA . PRO A 1 97 ? 27.781 -25.219 -21.359 1 97 97 PRO A CA 1
ATOM 745 C C . PRO A 1 97 ? 26.969 -24 -21.75 1 97 97 PRO A C 1
ATOM 747 O O . PRO A 1 97 ? 27.328 -22.875 -21.391 1 97 97 PRO A O 1
ATOM 750 N N . ASP A 1 98 ? 25.859 -24.188 -22.422 1 97.38 98 ASP A N 1
ATOM 751 C CA . ASP A 1 98 ? 25.047 -23.047 -22.844 1 97.38 98 ASP A CA 1
ATOM 752 C C . ASP A 1 98 ? 24.281 -22.453 -21.672 1 97.38 98 ASP A C 1
ATOM 754 O O . ASP A 1 98 ? 24.031 -21.234 -21.641 1 97.38 98 ASP A O 1
ATOM 758 N N . LEU A 1 99 ? 23.875 -23.281 -20.703 1 98.06 99 LEU A N 1
ATOM 759 C CA . LEU A 1 99 ? 23.25 -22.781 -19.484 1 98.06 99 LEU A CA 1
ATOM 760 C C . LEU A 1 99 ? 24.234 -21.906 -18.703 1 98.06 99 LEU A C 1
ATOM 762 O O . LEU A 1 99 ? 23.875 -20.812 -18.281 1 98.06 99 LEU A O 1
ATOM 766 N N . LEU A 1 100 ? 25.484 -22.344 -18.516 1 98.19 100 LEU A N 1
ATOM 767 C CA . LEU A 1 100 ? 26.484 -21.609 -17.75 1 98.19 100 LEU A CA 1
ATOM 768 C C . LEU A 1 100 ? 26.859 -20.312 -18.469 1 98.19 100 LEU A C 1
ATOM 770 O O . LEU A 1 100 ? 27.188 -19.312 -17.812 1 98.19 100 LEU A O 1
ATOM 774 N N . ALA A 1 101 ? 26.734 -20.266 -19.812 1 96.69 101 ALA A N 1
ATOM 775 C CA . ALA A 1 101 ? 27.109 -19.094 -20.578 1 96.69 101 ALA A CA 1
ATOM 776 C C . ALA A 1 101 ? 25.906 -18.156 -20.75 1 96.69 101 ALA A C 1
ATOM 778 O O . ALA A 1 101 ? 26.062 -17.047 -21.281 1 96.69 101 ALA A O 1
ATOM 779 N N . GLY A 1 102 ? 24.766 -18.688 -20.375 1 97.19 102 GLY A N 1
ATOM 780 C CA . GLY A 1 102 ? 23.562 -17.875 -20.469 1 97.19 102 GLY A CA 1
ATOM 781 C C . GLY A 1 102 ? 22.984 -17.828 -21.875 1 97.19 102 GLY A C 1
ATOM 782 O O . GLY A 1 102 ? 22.156 -16.969 -22.188 1 97.19 102 GLY A O 1
ATOM 783 N N . ARG A 1 103 ? 23.484 -18.641 -22.75 1 97.12 103 ARG A N 1
ATOM 784 C CA . ARG A 1 103 ? 22.938 -18.734 -24.094 1 97.12 103 ARG A CA 1
ATOM 785 C C . ARG A 1 103 ? 21.625 -19.5 -24.109 1 97.12 103 ARG A C 1
ATOM 787 O O . ARG A 1 103 ? 20.844 -19.406 -25.062 1 97.12 103 ARG A O 1
ATOM 794 N N . LEU A 1 104 ? 21.438 -20.234 -23.141 1 97.44 104 LEU A N 1
ATOM 795 C CA . LEU A 1 104 ? 20.203 -20.984 -22.922 1 97.44 104 LEU A CA 1
ATOM 796 C C . LEU A 1 104 ? 19.625 -20.688 -21.547 1 97.44 104 LEU A C 1
ATOM 798 O O . LEU A 1 104 ? 20.359 -20.672 -20.547 1 97.44 104 LEU A O 1
ATOM 802 N N . ALA A 1 105 ? 18.375 -20.391 -21.562 1 98.44 105 ALA A N 1
ATOM 803 C CA . ALA A 1 105 ? 17.719 -20.125 -20.281 1 98.44 105 ALA A CA 1
ATOM 804 C C . ALA A 1 105 ? 17.234 -21.422 -19.625 1 98.44 105 ALA A C 1
ATOM 806 O O . ALA A 1 105 ? 16.594 -22.25 -20.281 1 98.44 105 ALA A O 1
ATOM 807 N N . GLY A 1 106 ? 17.672 -21.594 -18.391 1 98.44 106 GLY A N 1
ATOM 808 C CA . GLY A 1 106 ? 17.078 -22.641 -17.578 1 98.44 106 GLY A CA 1
ATOM 809 C C . GLY A 1 106 ? 15.898 -22.172 -16.75 1 98.44 106 GLY A C 1
ATOM 810 O O . GLY A 1 106 ? 16.062 -21.359 -15.836 1 98.44 106 GLY A O 1
ATOM 811 N N . ALA A 1 107 ? 14.742 -22.688 -17.078 1 97.81 107 ALA A N 1
ATOM 812 C CA . ALA A 1 107 ? 13.5 -22.297 -16.422 1 97.81 107 ALA A CA 1
ATOM 813 C C . ALA A 1 107 ? 13.078 -23.359 -15.398 1 97.81 107 ALA A C 1
ATOM 815 O O . ALA A 1 107 ? 13.344 -24.547 -15.586 1 97.81 107 ALA A O 1
ATOM 816 N N . THR A 1 108 ? 12.492 -22.875 -14.398 1 94.25 108 THR A N 1
ATOM 817 C CA . THR A 1 108 ? 12.141 -23.797 -13.32 1 94.25 108 THR A CA 1
ATOM 818 C C . THR A 1 108 ? 10.633 -23.781 -13.07 1 94.25 108 THR A C 1
ATOM 820 O O . THR A 1 108 ? 10.078 -22.781 -12.625 1 94.25 108 THR A O 1
ATOM 823 N N . GLY A 1 109 ? 9.984 -24.844 -13.367 1 92.56 109 GLY A N 1
ATOM 824 C CA . GLY A 1 109 ? 8.586 -25.094 -13.07 1 92.56 109 GLY A CA 1
ATOM 825 C C . GLY A 1 109 ? 8.398 -26.062 -11.906 1 92.56 109 GLY A C 1
ATOM 826 O O . GLY A 1 109 ? 7.723 -27.078 -12.047 1 92.56 109 GLY A O 1
ATOM 827 N N . LEU A 1 110 ? 8.93 -25.641 -10.797 1 89.5 110 LEU A N 1
ATOM 828 C CA . LEU A 1 110 ? 9 -26.578 -9.688 1 89.5 110 LEU A CA 1
ATOM 829 C C . LEU A 1 110 ? 7.992 -26.203 -8.602 1 89.5 110 LEU A C 1
ATOM 831 O O . LEU A 1 110 ? 7.848 -26.922 -7.609 1 89.5 110 LEU A O 1
ATOM 835 N N . SER A 1 111 ? 7.289 -25.141 -8.773 1 91.44 111 SER A N 1
ATOM 836 C CA . SER A 1 111 ? 6.297 -24.766 -7.773 1 91.44 111 SER A CA 1
ATOM 837 C C . SER A 1 111 ? 5.27 -25.875 -7.562 1 91.44 111 SER A C 1
ATOM 839 O O . SER A 1 111 ? 4.969 -26.234 -6.422 1 91.44 111 SER A O 1
ATOM 841 N N . ASN A 1 112 ? 4.816 -26.438 -8.648 1 91.88 112 ASN A N 1
ATOM 842 C CA . ASN A 1 112 ? 3.863 -27.531 -8.539 1 91.88 112 ASN A CA 1
ATOM 843 C C . ASN A 1 112 ? 4.496 -28.766 -7.891 1 91.88 112 ASN A C 1
ATOM 845 O O . ASN A 1 112 ? 3.867 -29.422 -7.059 1 91.88 112 ASN A O 1
ATOM 849 N N . ALA A 1 113 ? 5.555 -29 -8.234 1 89.69 113 ALA A N 1
ATOM 850 C CA . ALA A 1 113 ? 6.25 -30.156 -7.664 1 89.69 113 ALA A CA 1
ATOM 851 C C . ALA A 1 113 ? 6.445 -30 -6.16 1 89.69 113 ALA A C 1
ATOM 853 O O . ALA A 1 113 ? 6.266 -30.953 -5.398 1 89.69 113 ALA A O 1
ATOM 854 N N . MET A 1 114 ? 6.887 -28.75 -5.805 1 86.5 114 MET A N 1
ATOM 855 C CA . MET A 1 114 ? 7.094 -28.516 -4.379 1 86.5 114 MET A CA 1
ATOM 856 C C . MET A 1 114 ? 5.773 -28.594 -3.619 1 86.5 114 MET A C 1
ATOM 858 O O . MET A 1 114 ? 5.719 -29.141 -2.518 1 86.5 114 MET A O 1
ATOM 862 N N . LYS A 1 115 ? 4.738 -28.25 -4.188 1 86.44 115 LYS A N 1
ATOM 863 C CA . LYS A 1 115 ? 3.426 -28.375 -3.561 1 86.44 115 LYS A CA 1
ATOM 864 C C . LYS A 1 115 ? 2.982 -29.828 -3.514 1 86.44 115 LYS A C 1
ATOM 866 O O . LYS A 1 115 ? 2.373 -30.266 -2.533 1 86.44 115 LYS A O 1
ATOM 871 N N . PHE A 1 116 ? 3.369 -30.547 -4.551 1 89.25 116 PHE A N 1
ATOM 872 C CA . PHE A 1 116 ? 3.092 -31.969 -4.594 1 89.25 116 PHE A CA 1
ATOM 873 C C . PHE A 1 116 ? 3.809 -32.688 -3.459 1 89.25 116 PHE A C 1
ATOM 875 O O . PHE A 1 116 ? 3.207 -33.531 -2.762 1 89.25 116 PHE A O 1
ATOM 882 N N . LEU A 1 117 ? 5.008 -32.438 -3.266 1 83.62 117 LEU A N 1
ATOM 883 C CA . LEU A 1 117 ? 5.805 -33.094 -2.244 1 83.62 117 LEU A CA 1
ATOM 884 C C . LEU A 1 117 ? 5.242 -32.844 -0.852 1 83.62 117 LEU A C 1
ATOM 886 O O . LEU A 1 117 ? 5.383 -33.656 0.05 1 83.62 117 LEU A O 1
ATOM 890 N N . SER A 1 118 ? 4.602 -31.766 -0.785 1 83.19 118 SER A N 1
ATOM 891 C CA . SER A 1 118 ? 4.043 -31.422 0.517 1 83.19 118 SER A CA 1
ATOM 892 C C . SER A 1 118 ? 2.592 -31.859 0.633 1 83.19 118 SER A C 1
ATOM 894 O O . SER A 1 118 ? 1.92 -31.562 1.622 1 83.19 118 SER A O 1
ATOM 896 N N . GLY A 1 119 ? 2.113 -32.531 -0.331 1 83.75 119 GLY A N 1
ATOM 897 C CA . GLY A 1 119 ? 0.761 -33.062 -0.32 1 83.75 119 GLY A CA 1
ATOM 898 C C . GLY A 1 119 ? -0.299 -32 -0.582 1 83.75 119 GLY A C 1
ATOM 899 O O . GLY A 1 119 ? -1.476 -32.219 -0.28 1 83.75 119 GLY A O 1
ATOM 900 N N . LEU A 1 120 ? 0.122 -30.984 -1.111 1 82.19 120 LEU A N 1
ATOM 901 C CA . LEU A 1 120 ? -0.8 -29.875 -1.281 1 82.19 120 LEU A CA 1
ATOM 902 C C . LEU A 1 120 ? -1.492 -29.938 -2.639 1 82.19 120 LEU A C 1
ATOM 904 O O . LEU A 1 120 ? -2.607 -29.438 -2.797 1 82.19 120 LEU A O 1
ATOM 908 N N . GLU A 1 121 ? -0.764 -30.328 -3.617 1 88.06 121 GLU A N 1
ATOM 909 C CA . GLU A 1 121 ? -1.279 -30.359 -4.984 1 88.06 121 GLU A CA 1
ATOM 910 C C . GLU A 1 121 ? -0.785 -31.594 -5.738 1 88.06 121 GLU A C 1
ATOM 912 O O . GLU A 1 121 ? 0.305 -32.094 -5.469 1 88.06 121 GLU A O 1
ATOM 917 N N . GLU A 1 122 ? -1.689 -32.031 -6.723 1 90.06 122 GLU A N 1
ATOM 918 C CA . GLU A 1 122 ? -1.245 -33.062 -7.637 1 90.06 122 GLU A CA 1
ATOM 919 C C . GLU A 1 122 ? -0.364 -32.5 -8.742 1 90.06 122 GLU A C 1
ATOM 921 O O . GLU A 1 122 ? -0.403 -31.297 -9.016 1 90.06 122 GLU A O 1
ATOM 926 N N . LEU A 1 123 ? 0.48 -33.406 -9.266 1 92.88 123 LEU A N 1
ATOM 927 C CA . LEU A 1 123 ? 1.324 -32.969 -10.383 1 92.88 123 LEU A CA 1
ATOM 928 C C . LEU A 1 123 ? 0.481 -32.656 -11.609 1 92.88 123 LEU A C 1
ATOM 930 O O . LEU A 1 123 ? -0.479 -33.375 -11.914 1 92.88 123 LEU A O 1
ATOM 934 N N . GLN A 1 124 ? 0.795 -31.578 -12.266 1 94.81 124 GLN A N 1
ATOM 935 C CA . GLN A 1 124 ? -0.056 -31.016 -13.312 1 94.81 124 GLN A CA 1
ATOM 936 C C . GLN A 1 124 ? 0.448 -31.406 -14.695 1 94.81 124 GLN A C 1
ATOM 938 O O . GLN A 1 124 ? -0.149 -31.016 -15.711 1 94.81 124 GLN A O 1
ATOM 943 N N . VAL A 1 125 ? 1.683 -32.125 -14.781 1 96.75 125 VAL A N 1
ATOM 944 C CA . VAL A 1 125 ? 2.211 -32.625 -16.047 1 96.75 125 VAL A CA 1
ATOM 945 C C . VAL A 1 125 ? 2.199 -34.156 -16.047 1 96.75 125 VAL A C 1
ATOM 947 O O . VAL A 1 125 ? 2.791 -34.781 -15.156 1 96.75 125 VAL A O 1
ATOM 950 N N . ALA A 1 126 ? 1.387 -34.719 -17.031 1 97.44 126 ALA A N 1
ATOM 951 C CA . ALA A 1 126 ? 1.275 -36.156 -17.188 1 97.44 126 ALA A CA 1
ATOM 952 C C . ALA A 1 126 ? 2.094 -36.656 -18.375 1 97.44 126 ALA A C 1
ATOM 954 O O . ALA A 1 126 ? 2.26 -35.938 -19.359 1 97.44 126 ALA A O 1
ATOM 955 N N . GLY A 1 127 ? 2.68 -37.938 -18.312 1 95.88 127 GLY A N 1
ATOM 956 C CA . GLY A 1 127 ? 3.438 -38.594 -19.359 1 95.88 127 GLY A CA 1
ATOM 957 C C . GLY A 1 127 ? 2.938 -40 -19.672 1 95.88 127 GLY A C 1
ATOM 958 O O . GLY A 1 127 ? 2.686 -40.781 -18.766 1 95.88 127 GLY A O 1
ATOM 959 N N . VAL A 1 128 ? 2.605 -40.188 -20.969 1 97.56 128 VAL A N 1
ATOM 960 C CA . VAL A 1 128 ? 2.295 -41.5 -21.484 1 97.56 128 VAL A CA 1
ATOM 961 C C . VAL A 1 128 ? 3.51 -42.094 -22.219 1 97.56 128 VAL A C 1
ATOM 963 O O . VAL A 1 128 ? 4.078 -41.406 -23.094 1 97.56 128 VAL A O 1
ATOM 966 N N . PRO A 1 129 ? 4.012 -43.219 -21.797 1 92.19 129 PRO A N 1
ATOM 967 C CA . PRO A 1 129 ? 5.113 -43.781 -22.578 1 92.19 129 PRO A CA 1
ATOM 968 C C . PRO A 1 129 ? 4.797 -43.906 -24.062 1 92.19 129 PRO A C 1
ATOM 970 O O . PRO A 1 129 ? 3.658 -44.188 -24.438 1 92.19 129 PRO A O 1
ATOM 973 N N . ASP A 1 130 ? 5.602 -43.656 -24.891 1 90.62 130 ASP A N 1
AT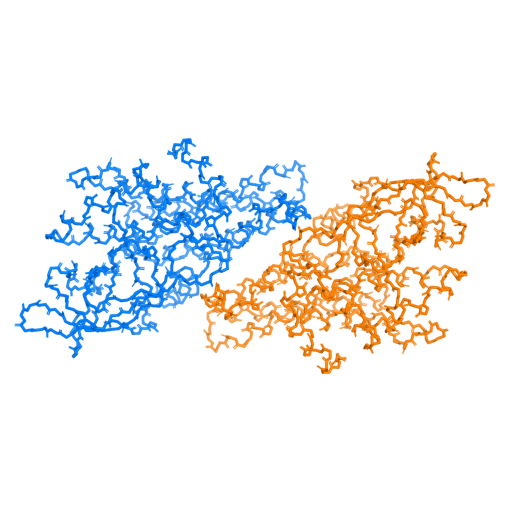OM 974 C CA . ASP A 1 130 ? 5.363 -43.656 -26.328 1 90.62 130 ASP A CA 1
ATOM 975 C C . ASP A 1 130 ? 5.73 -45 -26.922 1 90.62 130 ASP A C 1
ATOM 977 O O . ASP A 1 130 ? 5.613 -45.219 -28.141 1 90.62 130 ASP A O 1
ATOM 981 N N . GLY A 1 131 ? 6.223 -46.031 -26.281 1 90.94 131 GLY A N 1
ATOM 982 C CA . GLY A 1 131 ? 6.551 -47.375 -26.719 1 90.94 131 GLY A CA 1
ATOM 983 C C . GLY A 1 131 ? 7.973 -47.5 -27.234 1 90.94 131 GLY A C 1
ATOM 984 O O . GLY A 1 131 ? 8.422 -48.594 -27.578 1 90.94 131 GLY A O 1
ATOM 985 N N . GLU A 1 132 ? 8.461 -46.375 -27.125 1 84.81 132 GLU A N 1
ATOM 986 C CA . GLU A 1 132 ? 9.812 -46.438 -27.672 1 84.81 132 GLU A CA 1
ATOM 987 C C . GLU A 1 132 ? 10.836 -45.875 -26.688 1 84.81 132 GLU A C 1
ATOM 989 O O . GLU A 1 132 ? 11.883 -45.375 -27.094 1 84.81 132 GLU A O 1
ATOM 994 N N . GLY A 1 133 ? 10.531 -45.844 -25.391 1 86.12 133 GLY A N 1
ATOM 995 C CA . GLY A 1 133 ? 11.422 -45.406 -24.328 1 86.12 133 GLY A CA 1
ATOM 996 C C . GLY A 1 133 ? 11.227 -43.938 -23.984 1 86.12 133 GLY A C 1
ATOM 997 O O . GLY A 1 133 ? 11.758 -43.469 -22.969 1 86.12 133 GLY A O 1
ATOM 998 N N . GLY A 1 134 ? 10.531 -43.188 -24.828 1 91.44 134 GLY A N 1
ATOM 999 C CA . GLY A 1 134 ? 10.188 -41.781 -24.547 1 91.44 134 GLY A CA 1
ATOM 1000 C C . GLY A 1 134 ? 8.781 -41.625 -24 1 91.44 134 GLY A C 1
ATOM 1001 O O . GLY A 1 134 ? 8.156 -42.594 -23.562 1 91.44 134 GLY A O 1
ATOM 1002 N N . TRP A 1 135 ? 8.461 -40.406 -23.953 1 94.06 135 TRP A N 1
ATOM 1003 C CA . TRP A 1 135 ? 7.176 -40.031 -23.359 1 94.06 135 TRP A CA 1
ATOM 1004 C C . TRP A 1 135 ? 6.426 -39.031 -24.234 1 94.06 135 TRP A C 1
ATOM 1006 O O . TRP A 1 135 ? 7.027 -38.344 -25.062 1 94.06 135 TRP A O 1
ATOM 1016 N N . ARG A 1 136 ? 5.113 -39.062 -24.062 1 97.62 136 ARG A N 1
ATOM 1017 C CA . ARG A 1 136 ? 4.223 -38 -24.547 1 97.62 136 ARG A CA 1
ATOM 1018 C C . ARG A 1 136 ? 3.635 -37.219 -23.391 1 97.62 136 ARG A C 1
ATOM 1020 O O . ARG A 1 136 ? 2.908 -37.75 -22.562 1 97.62 136 ARG A O 1
ATOM 1027 N N . LEU A 1 137 ? 4.039 -36 -23.422 1 97.19 137 LEU A N 1
ATOM 1028 C CA . LEU A 1 137 ? 3.721 -35.219 -22.25 1 97.19 137 LEU A CA 1
ATOM 1029 C C . LEU A 1 137 ? 2.561 -34.25 -22.531 1 97.19 137 LEU A C 1
ATOM 1031 O O . LEU A 1 137 ? 2.479 -33.688 -23.625 1 97.19 137 LEU A O 1
ATOM 1035 N N . SER A 1 138 ? 1.583 -34.125 -21.531 1 97.88 138 SER A N 1
ATOM 1036 C CA . SER A 1 138 ? 0.489 -33.156 -21.562 1 97.88 138 SER A CA 1
ATOM 1037 C C . SER A 1 138 ? 0.302 -32.531 -20.188 1 97.88 138 SER A C 1
ATOM 1039 O O . SER A 1 138 ? 0.509 -33.156 -19.156 1 97.88 138 SER A O 1
ATOM 1041 N N . GLY A 1 139 ? -0.026 -31.266 -20.234 1 95.94 139 GLY A N 1
ATOM 1042 C CA . GLY A 1 139 ? -0.287 -30.562 -18.984 1 95.94 139 GLY A CA 1
ATOM 1043 C C . GLY A 1 139 ? 0.077 -29.094 -19.047 1 95.94 139 GLY A C 1
ATOM 1044 O O . GLY A 1 139 ? 0.306 -28.547 -20.125 1 95.94 139 GLY A O 1
ATOM 1045 N N . GLN A 1 140 ? 0.014 -28.5 -17.891 1 96.44 140 GLN A N 1
ATOM 1046 C CA . GLN A 1 140 ? 0.25 -27.047 -17.828 1 96.44 140 GLN A CA 1
ATOM 1047 C C . GLN A 1 140 ? 0.863 -26.641 -16.5 1 96.44 140 GLN A C 1
ATOM 1049 O O . GLN A 1 140 ? 0.489 -27.172 -15.453 1 96.44 140 GLN A O 1
ATOM 1054 N N . LEU A 1 141 ? 1.837 -25.734 -16.547 1 96.06 141 LEU A N 1
ATOM 1055 C CA . LEU A 1 141 ? 2.445 -25.047 -15.406 1 96.06 141 LEU A CA 1
ATOM 1056 C C . LEU A 1 141 ? 2.115 -23.562 -15.43 1 96.06 141 LEU A C 1
ATOM 1058 O O . LEU A 1 141 ? 2.381 -22.875 -16.422 1 96.06 141 LEU A O 1
ATOM 1062 N N . TYR A 1 142 ? 1.665 -23.141 -14.375 1 93.5 142 TYR A N 1
ATOM 1063 C CA . TYR A 1 142 ? 1.05 -21.812 -14.398 1 93.5 142 TYR A CA 1
ATOM 1064 C C . TYR A 1 142 ? 2.078 -20.719 -14.102 1 93.5 142 TYR A C 1
ATOM 1066 O O . TYR A 1 142 ? 1.885 -19.562 -14.461 1 93.5 142 TYR A O 1
ATOM 1074 N N . TRP A 1 143 ? 3.055 -21.109 -13.297 1 93.38 143 TRP A N 1
ATOM 1075 C CA . TRP A 1 143 ? 4.105 -20.172 -12.93 1 93.38 143 TRP A CA 1
ATOM 1076 C C . TRP A 1 143 ? 5.484 -20.781 -13.117 1 93.38 143 TRP A C 1
ATOM 1078 O O . TRP A 1 143 ? 5.887 -21.656 -12.344 1 93.38 143 TRP A O 1
ATOM 1088 N N . VAL A 1 144 ? 6.141 -20.406 -14.18 1 96.94 144 VAL A N 1
ATOM 1089 C CA . VAL A 1 144 ? 7.5 -20.859 -14.484 1 96.94 144 VAL A CA 1
ATOM 1090 C C . VAL A 1 144 ? 8.406 -19.641 -14.672 1 96.94 144 VAL A C 1
ATOM 1092 O O . VAL A 1 144 ? 8.102 -18.75 -15.461 1 96.94 144 VAL A O 1
ATOM 1095 N N . THR A 1 145 ? 9.383 -19.469 -13.852 1 96.38 145 THR A N 1
ATOM 1096 C CA . THR A 1 145 ? 10.273 -18.312 -13.914 1 96.38 145 THR A CA 1
ATOM 1097 C C . THR A 1 145 ? 11.406 -18.562 -14.898 1 96.38 145 THR A C 1
ATOM 1099 O O . THR A 1 145 ? 11.836 -19.703 -15.086 1 96.38 145 THR A O 1
ATOM 1102 N N . ASN A 1 146 ? 11.93 -17.516 -15.484 1 97.62 146 ASN A N 1
ATOM 1103 C CA . ASN A 1 146 ? 13.016 -17.469 -16.453 1 97.62 146 ASN A CA 1
ATOM 1104 C C . ASN A 1 146 ? 12.656 -18.219 -17.734 1 97.62 146 ASN A C 1
ATOM 1106 O O . ASN A 1 146 ? 13.516 -18.844 -18.344 1 97.62 146 ASN A O 1
ATOM 1110 N N . LEU A 1 147 ? 11.398 -18.203 -18.047 1 96.81 147 LEU A N 1
ATOM 1111 C CA . LEU A 1 147 ? 10.93 -18.703 -19.328 1 96.81 147 LEU A CA 1
ATOM 1112 C C . LEU A 1 147 ? 11.148 -17.688 -20.438 1 96.81 147 LEU A C 1
ATOM 1114 O O . LEU A 1 147 ? 10.195 -17.031 -20.875 1 96.81 147 LEU A O 1
ATOM 1118 N N . GLN A 1 148 ? 12.359 -17.688 -20.969 1 96.94 148 GLN A N 1
ATOM 1119 C CA . GLN A 1 148 ? 12.758 -16.688 -21.938 1 96.94 148 GLN A CA 1
ATOM 1120 C C . GLN A 1 148 ? 12.062 -16.906 -23.281 1 96.94 148 GLN A C 1
ATOM 1122 O O . GLN A 1 148 ? 11.805 -18.047 -23.672 1 96.94 148 GLN A O 1
ATOM 1127 N N . THR A 1 149 ? 11.766 -15.859 -24.062 1 94.75 149 THR A N 1
ATOM 1128 C CA . THR A 1 149 ? 11.07 -15.93 -25.344 1 94.75 149 THR A CA 1
ATOM 1129 C C . THR A 1 149 ? 12.023 -16.391 -26.438 1 94.75 149 THR A C 1
ATOM 1131 O O . THR A 1 149 ? 11.578 -16.844 -27.5 1 94.75 149 THR A O 1
ATOM 1134 N N . ARG A 1 150 ? 13.352 -16.359 -26.219 1 93.44 150 ARG A N 1
ATOM 1135 C CA . ARG A 1 150 ? 14.328 -16.734 -27.234 1 93.44 150 ARG A CA 1
ATOM 1136 C C . ARG A 1 150 ? 14.742 -18.188 -27.109 1 93.44 150 ARG A C 1
ATOM 1138 O O . ARG A 1 150 ? 15.578 -18.672 -27.859 1 93.44 150 ARG A O 1
ATOM 1145 N N . GLY A 1 151 ? 14.031 -18.75 -26.172 1 95.25 151 GLY A N 1
ATOM 1146 C CA . GLY A 1 151 ? 14.344 -20.156 -25.969 1 95.25 151 GLY A CA 1
ATOM 1147 C C . GLY A 1 151 ? 14.648 -20.484 -24.531 1 95.25 151 GLY A C 1
ATOM 1148 O O . GLY A 1 151 ? 15.211 -19.672 -23.797 1 95.25 151 GLY A O 1
ATOM 1149 N N . PHE A 1 152 ? 14.281 -21.656 -24.156 1 97.69 152 PHE A N 1
ATOM 1150 C CA . PHE A 1 152 ? 14.477 -22.109 -22.781 1 97.69 152 PHE A CA 1
ATOM 1151 C C . PHE A 1 152 ? 14.484 -23.625 -22.703 1 97.69 152 PHE A C 1
ATOM 1153 O O . PHE A 1 152 ? 14.094 -24.312 -23.656 1 97.69 152 PHE A O 1
ATOM 1160 N N . GLN A 1 153 ? 15.07 -24.094 -21.656 1 98.12 153 GLN A N 1
ATOM 1161 C CA . GLN A 1 153 ? 14.859 -25.438 -21.125 1 98.12 153 GLN A CA 1
ATOM 1162 C C . GLN A 1 153 ? 14.18 -25.391 -19.766 1 98.12 153 GLN A C 1
ATOM 1164 O O . GLN A 1 153 ? 14.68 -24.75 -18.828 1 98.12 153 GLN A O 1
ATOM 1169 N N . ALA A 1 154 ? 13.047 -26.062 -19.719 1 97.94 154 ALA A N 1
ATOM 1170 C CA . ALA A 1 154 ? 12.281 -26.016 -18.469 1 97.94 154 ALA A CA 1
ATOM 1171 C C . ALA A 1 154 ? 12.336 -27.359 -17.75 1 97.94 154 ALA A C 1
ATOM 1173 O O . ALA A 1 154 ? 12.227 -28.406 -18.375 1 97.94 154 ALA A O 1
ATOM 1174 N N . VAL A 1 155 ? 12.578 -27.281 -16.406 1 97.31 155 VAL A N 1
ATOM 1175 C CA . VAL A 1 155 ? 12.562 -28.484 -15.594 1 97.31 155 VAL A CA 1
ATOM 1176 C C . VAL A 1 155 ? 11.242 -28.578 -14.828 1 97.31 155 VAL A C 1
ATOM 1178 O O . VAL A 1 155 ? 10.742 -27.562 -14.328 1 97.31 155 VAL A O 1
ATOM 1181 N N . THR A 1 156 ? 10.656 -29.672 -14.875 1 96.75 156 THR A N 1
ATOM 1182 C CA . THR A 1 156 ? 9.438 -29.938 -14.125 1 96.75 156 THR A CA 1
ATOM 1183 C C . THR A 1 156 ? 9.344 -31.406 -13.734 1 96.75 156 THR A C 1
ATOM 1185 O O . THR A 1 156 ? 10.234 -32.188 -14.047 1 96.75 156 THR A O 1
ATOM 1188 N N . VAL A 1 157 ? 8.344 -31.719 -13.07 1 96.56 157 VAL A N 1
ATOM 1189 C CA . VAL A 1 157 ? 8.062 -33.094 -12.672 1 96.56 157 VAL A CA 1
ATOM 1190 C C . VAL A 1 157 ? 6.84 -33.625 -13.43 1 96.56 157 VAL A C 1
ATOM 1192 O O . VAL A 1 157 ? 5.82 -32.906 -13.516 1 96.56 157 VAL A O 1
ATOM 1195 N N . VAL A 1 158 ? 7.02 -34.844 -13.938 1 95.56 158 VAL A N 1
ATOM 1196 C CA . VAL A 1 158 ? 6 -35.5 -14.758 1 95.56 158 VAL A CA 1
ATOM 1197 C C . VAL A 1 158 ? 5.445 -36.719 -14.031 1 95.56 158 VAL A C 1
ATOM 1199 O O . VAL A 1 158 ? 6.203 -37.531 -13.484 1 95.56 158 VAL A O 1
ATOM 1202 N N . GLN A 1 159 ? 4.164 -36.719 -14.102 1 94.81 159 GLN A N 1
ATOM 1203 C CA . GLN A 1 159 ? 3.475 -37.906 -13.594 1 94.81 159 GLN A CA 1
ATOM 1204 C C . GLN A 1 159 ? 3.09 -38.875 -14.727 1 94.81 159 GLN A C 1
ATOM 1206 O O . GLN A 1 159 ? 2.246 -38.531 -15.562 1 94.81 159 GLN A O 1
ATOM 1211 N N . PRO A 1 160 ? 3.77 -40.062 -14.672 1 92.94 160 PRO A N 1
ATOM 1212 C CA . PRO A 1 160 ? 3.322 -41.062 -15.633 1 92.94 160 PRO A CA 1
ATOM 1213 C C . PRO A 1 160 ? 1.838 -41.406 -15.5 1 92.94 160 PRO A C 1
ATOM 1215 O O . PRO A 1 160 ? 1.322 -41.5 -14.383 1 92.94 160 PRO A O 1
ATOM 1218 N N . ASP A 1 161 ? 1.437 -41.625 -16.781 1 90.19 161 ASP A N 1
ATOM 1219 C CA . ASP A 1 161 ? 0.044 -42.062 -16.812 1 90.19 161 ASP A CA 1
ATOM 1220 C C . ASP A 1 161 ? -0.113 -43.438 -16.156 1 90.19 161 ASP A C 1
ATOM 1222 O O . ASP A 1 161 ? 0.745 -44.312 -16.328 1 90.19 161 ASP A O 1
ATOM 1226 N N . GLY A 1 162 ? -1.152 -43.656 -15.5 1 87.31 162 GLY A N 1
ATOM 1227 C CA . GLY A 1 162 ? -1.401 -44.938 -14.852 1 87.31 162 GLY A CA 1
ATOM 1228 C C . GLY A 1 162 ? -0.771 -45.031 -13.477 1 87.31 162 GLY A C 1
ATOM 1229 O O . GLY A 1 162 ? -0.837 -46.094 -12.836 1 87.31 162 GLY A O 1
ATOM 1230 N N . GLY A 1 163 ? -0.065 -44.094 -13.039 1 86.75 163 GLY A N 1
ATOM 1231 C CA . GLY A 1 163 ? 0.359 -44.031 -11.648 1 86.75 163 GLY A CA 1
ATOM 1232 C C . GLY A 1 163 ? 1.809 -44.438 -11.453 1 86.75 163 GLY A C 1
ATOM 1233 O O . GLY A 1 163 ? 2.207 -44.812 -10.352 1 86.75 163 GLY A O 1
ATOM 1234 N N . GLY A 1 164 ? 2.641 -44.406 -12.297 1 88.94 164 GLY A N 1
ATOM 1235 C CA . GLY A 1 164 ? 4.047 -44.75 -12.148 1 88.94 164 GLY A CA 1
ATOM 1236 C C . GLY A 1 164 ? 4.84 -43.719 -11.391 1 88.94 164 GLY A C 1
ATOM 1237 O O . GLY A 1 164 ? 4.301 -42.656 -11.031 1 88.94 164 GLY A O 1
ATOM 1238 N N . GLU A 1 165 ? 5.977 -43.906 -11.062 1 92.19 165 GLU A N 1
ATOM 1239 C CA . GLU A 1 165 ? 6.859 -43.031 -10.328 1 92.19 165 GLU A CA 1
ATOM 1240 C C . GLU A 1 165 ? 7.121 -41.75 -11.109 1 92.19 165 GLU A C 1
ATOM 1242 O O . GLU A 1 165 ? 7.562 -41.781 -12.266 1 92.19 165 GLU A O 1
ATOM 1247 N N . PRO A 1 166 ? 6.711 -40.5 -10.344 1 95 166 PRO A N 1
ATOM 1248 C CA . PRO A 1 166 ? 7.004 -39.25 -11.023 1 95 166 PRO A CA 1
ATOM 1249 C C . PRO A 1 166 ? 8.492 -39.062 -11.297 1 95 166 PRO A C 1
ATOM 1251 O O . PRO A 1 166 ? 9.328 -39.5 -10.5 1 95 166 PRO A O 1
ATOM 1254 N N . PHE A 1 167 ? 8.742 -38.469 -12.453 1 96.06 167 PHE A N 1
ATOM 1255 C CA . PHE A 1 167 ? 10.133 -38.25 -12.82 1 96.06 167 PHE A CA 1
ATOM 1256 C C . PHE A 1 167 ? 10.383 -36.812 -13.203 1 96.06 167 PHE A C 1
ATOM 1258 O O . PHE A 1 167 ? 9.445 -36.031 -13.453 1 96.06 167 PHE A O 1
ATOM 1265 N N . ILE A 1 168 ? 11.562 -36.375 -13.117 1 96.81 168 ILE A N 1
ATOM 1266 C CA . ILE A 1 168 ? 11.984 -35 -13.445 1 96.81 168 ILE A CA 1
ATOM 1267 C C . ILE A 1 168 ? 12.383 -34.938 -14.922 1 96.81 168 ILE A C 1
ATOM 1269 O O . ILE A 1 168 ? 13.188 -35.75 -15.391 1 96.81 168 ILE A O 1
ATOM 1273 N N . ALA A 1 169 ? 11.828 -34.031 -15.695 1 96.5 169 ALA A N 1
ATOM 1274 C CA . ALA A 1 169 ? 12.047 -33.906 -17.125 1 96.5 169 ALA A CA 1
ATOM 1275 C C . ALA A 1 169 ? 12.562 -32.5 -17.484 1 96.5 169 ALA A C 1
ATOM 1277 O O . ALA A 1 169 ? 12.266 -31.547 -16.797 1 96.5 169 ALA A O 1
ATOM 1278 N N . SER A 1 170 ? 13.258 -32.469 -18.312 1 97.38 170 SER A N 1
ATOM 1279 C CA . SER A 1 170 ? 13.648 -31.234 -19 1 97.38 170 SER A CA 1
ATOM 1280 C C . SER A 1 170 ? 12.961 -31.109 -20.344 1 97.38 170 SER A C 1
ATOM 1282 O O . SER A 1 170 ? 13.102 -31.969 -21.203 1 97.38 170 SER A O 1
ATOM 1284 N N . ILE A 1 171 ? 12.359 -30.062 -20.594 1 96.5 171 ILE A N 1
ATOM 1285 C CA . ILE A 1 171 ? 11.562 -29.875 -21.797 1 96.5 171 ILE A CA 1
ATOM 1286 C C . ILE A 1 171 ? 12 -28.578 -22.5 1 96.5 171 ILE A C 1
ATOM 1288 O O . ILE A 1 171 ? 11.953 -27.5 -21.906 1 96.5 171 ILE A O 1
ATOM 1292 N N . GLY A 1 172 ? 12.352 -28.75 -23.734 1 96.25 172 GLY A N 1
ATOM 1293 C CA . GLY A 1 172 ? 12.891 -27.641 -24.5 1 96.25 172 GLY A CA 1
ATOM 1294 C C . GLY A 1 172 ? 11.812 -26.828 -25.219 1 96.25 172 GLY A C 1
ATOM 1295 O O . GLY A 1 172 ? 10.789 -27.391 -25.625 1 96.25 172 GLY A O 1
ATOM 1296 N N . SER A 1 173 ? 12.102 -25.609 -25.406 1 96.62 173 SER A N 1
ATOM 1297 C CA . SER A 1 173 ? 11.164 -24.688 -26.047 1 96.62 173 SER A CA 1
ATOM 1298 C C . SER A 1 173 ? 10.93 -25.078 -27.5 1 96.62 173 SER A C 1
ATOM 1300 O O . SER A 1 173 ? 9.914 -24.703 -28.094 1 96.62 173 SER A O 1
ATOM 1302 N N . GLY A 1 174 ? 11.805 -25.844 -28.109 1 94.5 174 GLY A N 1
ATOM 1303 C CA . GLY A 1 174 ? 11.703 -26.156 -29.531 1 94.5 174 GLY A CA 1
ATOM 1304 C C . GLY A 1 174 ? 10.859 -27.391 -29.797 1 94.5 174 GLY A C 1
ATOM 1305 O O . GLY A 1 174 ? 10.586 -27.719 -30.953 1 94.5 174 GLY A O 1
ATOM 1306 N N . LEU A 1 175 ? 10.477 -27.969 -28.828 1 96.62 175 LEU A N 1
ATOM 1307 C CA . LEU A 1 175 ? 9.695 -29.188 -29.031 1 96.62 175 LEU A CA 1
ATOM 1308 C C . LEU A 1 175 ? 8.266 -28.844 -29.453 1 96.62 175 LEU A C 1
ATOM 1310 O O . LEU A 1 175 ? 7.676 -27.891 -28.938 1 96.62 175 LEU A O 1
ATOM 1314 N N . THR A 1 176 ? 7.824 -29.719 -30.391 1 97.56 176 THR A N 1
ATOM 1315 C CA . THR A 1 176 ? 6.438 -29.594 -30.828 1 97.56 176 THR A CA 1
ATOM 1316 C C . THR A 1 176 ? 5.48 -29.828 -29.672 1 97.56 176 THR A C 1
ATOM 1318 O O . THR A 1 176 ? 5.652 -30.766 -28.906 1 97.56 176 THR A O 1
ATOM 1321 N N . GLY A 1 177 ? 4.492 -28.859 -29.578 1 96.88 177 GLY A N 1
ATOM 1322 C CA . GLY A 1 177 ? 3.496 -29 -28.516 1 96.88 177 GLY A CA 1
ATOM 1323 C C . GLY A 1 177 ? 3.811 -28.172 -27.297 1 96.88 177 GLY A C 1
ATOM 1324 O O . GLY A 1 177 ? 2.994 -28.094 -26.375 1 96.88 177 GLY A O 1
ATOM 1325 N N . VAL A 1 178 ? 5.078 -27.719 -27.203 1 97.88 178 VAL A N 1
ATOM 1326 C CA . VAL A 1 178 ? 5.434 -26.828 -26.109 1 97.88 178 VAL A CA 1
ATOM 1327 C C . VAL A 1 178 ? 5.023 -25.391 -26.438 1 97.88 178 VAL A C 1
ATOM 1329 O O . VAL A 1 178 ? 5.398 -24.859 -27.484 1 97.88 178 VAL A O 1
ATOM 1332 N N . SER A 1 179 ? 4.082 -24.734 -25.516 1 97.31 179 SER A N 1
ATOM 1333 C CA . SER A 1 179 ? 3.654 -23.359 -25.734 1 97.31 179 SER A CA 1
ATOM 1334 C C . SER A 1 179 ? 3.83 -22.516 -24.484 1 97.31 179 SER A C 1
ATOM 1336 O O . SER A 1 179 ? 3.496 -22.953 -23.375 1 97.31 179 SER A O 1
ATOM 1338 N N . ARG A 1 180 ? 4.391 -21.469 -24.578 1 97.19 180 ARG A N 1
ATOM 1339 C CA . ARG A 1 180 ? 4.637 -20.469 -23.547 1 97.19 180 ARG A CA 1
ATOM 1340 C C . ARG A 1 180 ? 3.643 -19.328 -23.641 1 97.19 180 ARG A C 1
ATOM 1342 O O . ARG A 1 180 ? 3.412 -18.781 -24.734 1 97.19 180 ARG A O 1
ATOM 1349 N N . SER A 1 181 ? 2.979 -18.922 -22.516 1 96.94 181 SER A N 1
ATOM 1350 C CA . SER A 1 181 ? 2.117 -17.75 -22.5 1 96.94 181 SER A CA 1
ATOM 1351 C C . SER A 1 181 ? 2.934 -16.469 -22.594 1 96.94 181 SER A C 1
ATOM 1353 O O . SER A 1 181 ? 4.164 -16.5 -22.547 1 96.94 181 SER A O 1
ATOM 1355 N N . ASP A 1 182 ? 2.256 -15.367 -22.828 1 96.25 182 ASP A N 1
ATOM 1356 C CA . ASP A 1 182 ? 2.9 -14.094 -22.531 1 96.25 182 ASP A CA 1
ATOM 1357 C C . ASP A 1 182 ? 3.332 -14.039 -21.062 1 96.25 182 ASP A C 1
ATOM 1359 O O . ASP A 1 182 ? 2.861 -14.82 -20.234 1 96.25 182 ASP A O 1
ATOM 1363 N N . ASP A 1 183 ? 4.266 -13.156 -20.766 1 97.25 183 ASP A N 1
ATOM 1364 C CA . ASP A 1 183 ? 4.648 -12.938 -19.375 1 97.25 183 ASP A CA 1
ATOM 1365 C C . ASP A 1 183 ? 3.434 -12.586 -18.531 1 97.25 183 ASP A C 1
ATOM 1367 O O . ASP A 1 183 ? 2.559 -11.836 -18.953 1 97.25 183 ASP A O 1
ATOM 1371 N N . LEU A 1 184 ? 3.449 -13.164 -17.312 1 97 184 LEU A N 1
ATOM 1372 C CA . LEU A 1 184 ? 2.414 -12.789 -16.359 1 97 184 LEU A CA 1
ATOM 1373 C C . LEU A 1 184 ? 2.551 -11.32 -15.953 1 97 184 LEU A C 1
ATOM 1375 O O . LEU A 1 184 ? 3.666 -10.805 -15.844 1 97 184 LEU A O 1
ATOM 1379 N N . ALA A 1 185 ? 1.377 -10.633 -15.797 1 97.25 185 ALA A N 1
ATOM 1380 C CA . ALA A 1 185 ? 1.377 -9.25 -15.312 1 97.25 185 ALA A CA 1
ATOM 1381 C C . ALA A 1 185 ? 1.501 -9.203 -13.789 1 97.25 185 ALA A C 1
ATOM 1383 O O . ALA A 1 185 ? 0.534 -9.469 -13.078 1 97.25 185 ALA A O 1
ATOM 1384 N N . LEU A 1 186 ? 2.695 -8.805 -13.273 1 97.06 186 LEU A N 1
ATOM 1385 C CA . LEU A 1 186 ? 3.029 -8.938 -11.859 1 97.06 186 LEU A CA 1
ATOM 1386 C C . LEU A 1 186 ? 3.184 -7.566 -11.211 1 97.06 186 LEU A C 1
ATOM 1388 O O . LEU A 1 186 ? 3.562 -6.602 -11.875 1 97.06 186 LEU A O 1
ATOM 1392 N N . MET A 1 187 ? 2.955 -7.473 -9.906 1 95.62 187 MET A N 1
ATOM 1393 C CA . MET A 1 187 ? 3.088 -6.27 -9.094 1 95.62 187 MET A CA 1
ATOM 1394 C C . MET A 1 187 ? 4.539 -5.801 -9.047 1 95.62 187 MET A C 1
ATOM 1396 O O . MET A 1 187 ? 4.809 -4.605 -8.914 1 95.62 187 MET A O 1
ATOM 1400 N N . ALA A 1 188 ? 5.418 -6.691 -9.141 1 96.25 188 ALA A N 1
ATOM 1401 C CA . ALA A 1 188 ? 6.871 -6.527 -9.148 1 96.25 188 ALA A CA 1
ATOM 1402 C C . ALA A 1 188 ? 7.551 -7.73 -9.805 1 96.25 188 ALA A C 1
ATOM 1404 O O . ALA A 1 188 ? 6.91 -8.75 -10.062 1 96.25 188 ALA A O 1
ATOM 1405 N N . MET A 1 189 ? 8.82 -7.566 -10.102 1 97 189 MET A N 1
ATOM 1406 C CA . MET A 1 189 ? 9.625 -8.656 -10.648 1 97 189 MET A CA 1
ATOM 1407 C C . MET A 1 189 ? 9.242 -8.945 -12.094 1 97 189 MET A C 1
ATOM 1409 O O . MET A 1 189 ? 9.398 -10.07 -12.57 1 97 189 MET A O 1
ATOM 1413 N N . GLN A 1 190 ? 8.727 -7.984 -12.805 1 97.44 190 GLN A N 1
ATOM 1414 C CA . GLN A 1 190 ? 8.227 -8.188 -14.156 1 97.44 190 GLN A CA 1
ATOM 1415 C C . GLN A 1 190 ? 9.328 -8.688 -15.086 1 97.44 190 GLN A C 1
ATOM 1417 O O . GLN A 1 190 ? 9.062 -9.414 -16.047 1 97.44 190 GLN A O 1
ATOM 1422 N N . GLY A 1 191 ? 10.547 -8.359 -14.812 1 98.06 191 GLY A N 1
ATOM 1423 C CA . GLY A 1 191 ? 11.664 -8.688 -15.672 1 98.06 191 GLY A CA 1
ATOM 1424 C C . GLY A 1 191 ? 12.141 -10.117 -15.508 1 98.06 191 GLY A C 1
ATOM 1425 O O . GLY A 1 191 ? 13.102 -10.539 -16.156 1 98.06 191 GLY A O 1
ATOM 1426 N N . SER A 1 192 ? 11.484 -10.984 -14.695 1 97.5 192 SER A N 1
ATOM 1427 C CA . SER A 1 192 ? 11.961 -12.328 -14.367 1 97.5 192 SER A CA 1
ATOM 1428 C C . SER A 1 192 ? 11.5 -13.352 -15.398 1 97.5 192 SER A C 1
ATOM 1430 O O . SER A 1 192 ? 11.734 -14.547 -15.25 1 97.5 192 SER A O 1
ATOM 1432 N N . ALA A 1 193 ? 10.734 -12.883 -16.453 1 97.62 193 ALA A N 1
ATOM 1433 C CA . ALA A 1 193 ? 10.211 -13.758 -17.5 1 97.62 193 ALA A CA 1
ATOM 1434 C C . ALA A 1 193 ? 9.398 -14.898 -16.906 1 97.62 193 ALA A C 1
ATOM 1436 O O . ALA A 1 193 ? 9.602 -16.062 -17.25 1 97.62 193 ALA A O 1
ATOM 1437 N N . THR A 1 194 ? 8.516 -14.555 -15.977 1 97.06 194 THR A N 1
ATOM 1438 C CA . THR A 1 194 ? 7.598 -15.523 -15.406 1 97.06 194 THR A CA 1
ATOM 1439 C C . THR A 1 194 ? 6.348 -15.664 -16.266 1 97.06 194 THR A C 1
ATOM 1441 O O . THR A 1 194 ? 5.703 -14.672 -16.609 1 97.06 194 THR A O 1
ATOM 1444 N N . ALA A 1 195 ? 6.082 -16.859 -16.703 1 97.69 195 ALA A N 1
ATOM 1445 C CA . ALA A 1 195 ? 4.98 -17.172 -17.609 1 97.69 195 ALA A CA 1
ATOM 1446 C C . ALA A 1 195 ? 4.43 -18.562 -17.359 1 97.69 195 ALA A C 1
ATOM 1448 O O . ALA A 1 195 ? 4.973 -19.312 -16.531 1 97.69 195 ALA A O 1
ATOM 1449 N N . ALA A 1 196 ? 3.34 -18.906 -17.969 1 97.31 196 ALA A N 1
ATOM 1450 C CA . ALA A 1 196 ? 2.781 -20.25 -17.938 1 97.31 196 ALA A CA 1
ATOM 1451 C C . ALA A 1 196 ? 3.338 -21.094 -19.078 1 97.31 196 ALA A C 1
ATOM 1453 O O . ALA A 1 196 ? 3.727 -20.562 -20.125 1 97.31 196 ALA A O 1
ATOM 1454 N N . LEU A 1 197 ? 3.396 -22.391 -18.859 1 97.75 197 LEU A N 1
ATOM 1455 C CA . LEU A 1 197 ? 3.908 -23.344 -19.828 1 97.75 197 LEU A CA 1
ATOM 1456 C C . LEU A 1 197 ? 2.928 -24.5 -20.016 1 97.75 197 LEU A C 1
ATOM 1458 O O . LEU A 1 197 ? 2.49 -25.125 -19.047 1 97.75 197 LEU A O 1
ATOM 1462 N N . ARG A 1 198 ? 2.559 -24.641 -21.312 1 98.19 198 ARG A N 1
ATOM 1463 C CA . ARG A 1 198 ? 1.616 -25.688 -21.656 1 98.19 198 ARG A CA 1
ATOM 1464 C C . ARG A 1 198 ? 2.283 -26.766 -22.516 1 98.19 198 ARG A C 1
ATOM 1466 O O . ARG A 1 198 ? 3.07 -26.438 -23.406 1 98.19 198 ARG A O 1
ATOM 1473 N N . PHE A 1 199 ? 1.956 -28.047 -22.25 1 97.81 199 PHE A N 1
ATOM 1474 C CA . PHE A 1 199 ? 2.389 -29.219 -23 1 97.81 199 PHE A CA 1
ATOM 1475 C C . PHE A 1 199 ? 1.196 -29.922 -23.641 1 97.81 199 PHE A C 1
ATOM 1477 O O . PHE A 1 199 ? 0.281 -30.359 -22.938 1 97.81 199 PHE A O 1
ATOM 1484 N N . ASP A 1 200 ? 1.215 -29.984 -24.906 1 98.44 200 ASP A N 1
ATOM 1485 C CA . ASP A 1 200 ? 0.203 -30.703 -25.672 1 98.44 200 ASP A CA 1
ATOM 1486 C C . ASP A 1 200 ? 0.831 -31.844 -26.469 1 98.44 200 ASP A C 1
ATOM 1488 O O . ASP A 1 200 ? 1.31 -31.641 -27.594 1 98.44 200 ASP A O 1
ATOM 1492 N N . ASP A 1 201 ? 0.774 -32.969 -25.875 1 97.69 201 ASP A N 1
ATOM 1493 C CA . ASP A 1 201 ? 1.282 -34.188 -26.469 1 97.69 201 ASP A CA 1
ATOM 1494 C C . ASP A 1 201 ? 2.727 -34.031 -26.938 1 97.69 201 ASP A C 1
ATOM 1496 O O . ASP A 1 201 ? 3.061 -34.375 -28.078 1 97.69 201 ASP A O 1
ATOM 1500 N N . VAL A 1 202 ? 3.48 -33.656 -26.047 1 97.56 202 VAL A N 1
ATOM 1501 C CA . VAL A 1 202 ? 4.879 -33.375 -26.344 1 97.56 202 VAL A CA 1
ATOM 1502 C C . VAL A 1 202 ? 5.695 -34.656 -26.281 1 97.56 202 VAL A C 1
ATOM 1504 O O . VAL A 1 202 ? 5.648 -35.375 -25.281 1 97.56 202 VAL A O 1
ATOM 1507 N N . ALA A 1 203 ? 6.352 -34.781 -27.422 1 97.75 203 ALA A N 1
ATOM 1508 C CA . ALA A 1 203 ? 7.234 -35.969 -27.469 1 97.75 203 ALA A CA 1
ATOM 1509 C C . ALA A 1 203 ? 8.539 -35.688 -26.719 1 97.75 203 ALA A C 1
ATOM 1511 O O . ALA A 1 203 ? 9.32 -34.812 -27.125 1 97.75 203 ALA A O 1
ATOM 1512 N N . LEU A 1 204 ? 8.672 -36.406 -25.672 1 96.31 204 LEU A N 1
ATOM 1513 C CA . LEU A 1 204 ? 9.906 -36.344 -24.891 1 96.31 204 LEU A CA 1
ATOM 1514 C C . LEU A 1 204 ? 10.711 -37.625 -25.062 1 96.31 204 LEU A C 1
ATOM 1516 O O . LEU A 1 204 ? 10.25 -38.719 -24.688 1 96.31 204 LEU A O 1
ATOM 1520 N N . GLU A 1 205 ? 11.812 -37.375 -25.547 1 94.88 205 GLU A N 1
ATOM 1521 C CA . GLU A 1 205 ? 12.695 -38.531 -25.672 1 94.88 205 GLU A CA 1
ATOM 1522 C C . GLU A 1 205 ? 13.227 -38.969 -24.297 1 94.88 205 GLU A C 1
ATOM 1524 O O . GLU A 1 205 ? 13.164 -38.219 -23.344 1 94.88 205 GLU A O 1
ATOM 1529 N N . GLN A 1 206 ? 13.711 -40.219 -24.312 1 93.88 206 GLN A N 1
ATOM 1530 C CA . GLN A 1 206 ? 14.227 -40.781 -23.078 1 93.88 206 GLN A CA 1
ATOM 1531 C C . GLN A 1 206 ? 15.281 -39.875 -22.453 1 93.88 206 GLN A C 1
ATOM 1533 O O . GLN A 1 206 ? 15.367 -39.75 -21.219 1 93.88 206 GLN A O 1
ATOM 1538 N N . ASP A 1 207 ? 15.953 -39.219 -23.203 1 91.94 207 ASP A N 1
ATOM 1539 C CA . ASP A 1 207 ? 17.062 -38.406 -22.703 1 91.94 207 ASP A CA 1
ATOM 1540 C C . ASP A 1 207 ? 16.562 -37.125 -22.062 1 91.94 207 ASP A C 1
ATOM 1542 O O . ASP A 1 207 ? 17.328 -36.438 -21.375 1 91.94 207 ASP A O 1
ATOM 1546 N N . GLY A 1 208 ? 15.375 -36.844 -22.328 1 93.94 208 GLY A N 1
ATOM 1547 C CA . GLY A 1 208 ? 14.797 -35.656 -21.703 1 93.94 208 GLY A CA 1
ATOM 1548 C C . GLY A 1 208 ? 14.438 -35.875 -20.234 1 93.94 208 GLY A C 1
ATOM 1549 O O . GLY A 1 208 ? 14.086 -34.938 -19.531 1 93.94 208 GLY A O 1
ATOM 1550 N N . VAL A 1 209 ? 14.562 -37.031 -19.719 1 93.44 209 VAL A N 1
ATOM 1551 C CA . VAL A 1 209 ? 14.344 -37.344 -18.312 1 93.44 209 VAL A CA 1
ATOM 1552 C C . VAL A 1 209 ? 15.617 -37.094 -17.516 1 93.44 209 VAL A C 1
ATOM 1554 O O . VAL A 1 209 ? 16.641 -37.75 -17.719 1 93.44 209 VAL A O 1
ATOM 1557 N N . ILE A 1 210 ? 15.531 -36.156 -16.672 1 95.31 210 ILE A N 1
ATOM 1558 C CA . ILE A 1 210 ? 16.672 -35.781 -15.852 1 95.31 210 ILE A CA 1
ATOM 1559 C C . ILE A 1 210 ? 16.859 -36.812 -14.727 1 95.31 210 ILE A C 1
ATOM 1561 O O . ILE A 1 210 ? 17.984 -37.219 -14.422 1 95.31 210 ILE A O 1
ATOM 1565 N N . HIS A 1 211 ? 15.875 -37.125 -14.148 1 93.62 211 HIS A N 1
ATOM 1566 C CA . HIS A 1 211 ? 15.891 -38.125 -13.086 1 93.62 211 HIS A CA 1
ATOM 1567 C C . HIS A 1 211 ? 14.578 -38.906 -13.031 1 93.62 211 HIS A C 1
ATOM 1569 O O . HIS A 1 211 ? 13.5 -38.281 -13.031 1 93.62 211 HIS A O 1
ATOM 1575 N N . PRO A 1 212 ? 14.68 -40.344 -12.859 1 93.31 212 PRO A N 1
ATOM 1576 C CA . PRO A 1 212 ? 13.492 -41.188 -12.969 1 93.31 212 PRO A CA 1
ATOM 1577 C C . PRO A 1 212 ? 12.633 -41.188 -11.703 1 93.31 212 PRO A C 1
ATOM 1579 O O . PRO A 1 212 ? 11.484 -41.625 -11.734 1 93.31 212 PRO A O 1
ATOM 1582 N N . VAL A 1 213 ? 13.211 -40.562 -10.617 1 92.75 213 VAL A N 1
ATOM 1583 C CA . VAL A 1 213 ? 12.477 -40.656 -9.359 1 92.75 213 VAL A CA 1
ATOM 1584 C C . VAL A 1 213 ? 12.477 -39.312 -8.648 1 92.75 213 VAL A C 1
ATOM 1586 O O . VAL A 1 213 ? 13.359 -39.031 -7.836 1 92.75 213 VAL A O 1
ATOM 1589 N N . ALA A 1 214 ? 11.5 -38.625 -8.867 1 93.5 214 ALA A N 1
ATOM 1590 C CA . ALA A 1 214 ? 11.375 -37.25 -8.352 1 93.5 214 ALA A CA 1
ATOM 1591 C C . ALA A 1 214 ? 11.227 -37.25 -6.836 1 93.5 214 ALA A C 1
ATOM 1593 O O . ALA A 1 214 ? 11.797 -36.406 -6.148 1 93.5 214 ALA A O 1
ATOM 1594 N N . ARG A 1 215 ? 10.5 -38.188 -6.141 1 91.94 215 ARG A N 1
ATOM 1595 C CA . ARG A 1 215 ? 10.172 -38.219 -4.719 1 91.94 215 ARG A CA 1
ATOM 1596 C C . ARG A 1 215 ? 11.43 -38.406 -3.873 1 91.94 215 ARG A C 1
ATOM 1598 O O . ARG A 1 215 ? 11.445 -38.031 -2.699 1 91.94 215 ARG A O 1
ATOM 1605 N N . ALA A 1 216 ? 12.391 -39.031 -4.473 1 92.69 216 ALA A N 1
ATOM 1606 C CA . ALA A 1 216 ? 13.664 -39.188 -3.764 1 92.69 216 ALA A CA 1
ATOM 1607 C C . ALA A 1 216 ? 14.602 -38.031 -4.047 1 92.69 216 ALA A C 1
ATOM 1609 O O . ALA A 1 216 ? 15.281 -37.531 -3.143 1 92.69 216 ALA A O 1
ATOM 1610 N N . PHE A 1 217 ? 14.633 -37.625 -5.168 1 93.38 217 PHE A N 1
ATOM 1611 C CA . PHE A 1 217 ? 15.609 -36.656 -5.625 1 93.38 217 PHE A CA 1
ATOM 1612 C C . PHE A 1 217 ? 15.312 -35.281 -5.027 1 93.38 217 PHE A C 1
ATOM 1614 O O . PHE A 1 217 ? 16.219 -34.594 -4.535 1 93.38 217 PHE A O 1
ATOM 1621 N N . LEU A 1 218 ? 13.945 -34.844 -5.148 1 91 218 LEU A N 1
ATOM 1622 C CA . LEU A 1 218 ? 13.602 -33.469 -4.812 1 91 218 LEU A CA 1
ATOM 1623 C C . LEU A 1 218 ? 13.828 -33.188 -3.33 1 91 218 LEU A C 1
ATOM 1625 O O . LEU A 1 218 ? 14.414 -32.188 -2.965 1 91 218 LEU A O 1
ATOM 1629 N N . PRO A 1 219 ? 13.477 -34.094 -2.299 1 86.38 219 PRO A N 1
ATOM 1630 C CA . PRO A 1 219 ? 13.828 -33.844 -0.899 1 86.38 219 PRO A CA 1
ATOM 1631 C C . PRO A 1 219 ? 15.336 -33.75 -0.68 1 86.38 219 PRO A C 1
ATOM 1633 O O . PRO A 1 219 ? 15.781 -32.969 0.17 1 86.38 219 PRO A O 1
ATOM 1636 N N . ALA A 1 220 ? 16.109 -34.406 -1.511 1 88.94 220 ALA A N 1
ATOM 1637 C CA . ALA A 1 220 ? 17.562 -34.406 -1.345 1 88.94 220 ALA A CA 1
ATOM 1638 C C . ALA A 1 220 ? 18.172 -33.094 -1.799 1 88.94 220 ALA A C 1
ATOM 1640 O O . ALA A 1 220 ? 19.188 -32.625 -1.254 1 88.94 220 ALA A O 1
ATOM 1641 N N . VAL A 1 221 ? 17.5 -32.438 -2.721 1 90.25 221 VAL A N 1
ATOM 1642 C CA . VAL A 1 221 ? 18.109 -31.25 -3.26 1 90.25 221 VAL A CA 1
ATOM 1643 C C . VAL A 1 221 ? 17.453 -30.016 -2.643 1 90.25 221 VAL A C 1
ATOM 1645 O O . VAL A 1 221 ? 17.922 -28.891 -2.83 1 90.25 221 VAL A O 1
ATOM 1648 N N . ARG A 1 222 ? 16.438 -30.156 -1.812 1 89.25 222 ARG A N 1
ATOM 1649 C CA . ARG A 1 222 ? 15.625 -29.078 -1.249 1 89.25 222 ARG A CA 1
ATOM 1650 C C . ARG A 1 222 ? 16.484 -28.125 -0.423 1 89.25 222 ARG A C 1
ATOM 1652 O O . ARG A 1 222 ? 16.359 -26.906 -0.542 1 89.25 222 ARG A O 1
ATOM 1659 N N . PRO A 1 223 ? 17.422 -28.625 0.463 1 90.75 223 PRO A N 1
ATOM 1660 C CA . PRO A 1 223 ? 18.219 -27.672 1.242 1 90.75 223 PRO A CA 1
ATOM 1661 C C . PRO A 1 223 ? 19.047 -26.75 0.364 1 90.75 223 PRO A C 1
ATOM 1663 O O . PRO A 1 223 ? 19.219 -25.562 0.688 1 90.75 223 PRO A O 1
ATOM 1666 N N . ARG A 1 224 ? 19.562 -27.328 -0.695 1 93.19 224 ARG A N 1
ATOM 1667 C CA . ARG A 1 224 ? 20.328 -26.531 -1.639 1 93.19 224 ARG A CA 1
ATOM 1668 C C . ARG A 1 224 ? 19.438 -25.516 -2.344 1 93.19 224 ARG A C 1
ATOM 1670 O O . ARG A 1 224 ? 19.797 -24.344 -2.475 1 93.19 224 ARG A O 1
ATOM 1677 N N . PHE A 1 225 ? 18.359 -26 -2.734 1 93.69 225 PHE A N 1
ATOM 1678 C CA . PHE A 1 225 ? 17.359 -25.188 -3.408 1 93.69 225 PHE A CA 1
ATOM 1679 C C . PHE A 1 225 ? 16.938 -24.016 -2.529 1 93.69 225 PHE A C 1
ATOM 1681 O O . PHE A 1 225 ? 17.016 -22.859 -2.949 1 93.69 225 PHE A O 1
ATOM 1688 N N . LEU A 1 226 ? 16.531 -24.266 -1.297 1 95.06 226 LEU A N 1
ATOM 1689 C CA . LEU A 1 226 ? 16.062 -23.234 -0.374 1 95.06 226 LEU A CA 1
ATOM 1690 C C . LEU A 1 226 ? 17.219 -22.359 0.104 1 95.06 226 LEU A C 1
ATOM 1692 O O . LEU A 1 226 ? 17.031 -21.172 0.347 1 95.06 226 LEU A O 1
ATOM 1696 N N . GLY A 1 227 ? 18.391 -22.953 0.317 1 96.12 227 GLY A N 1
ATOM 1697 C CA . GLY A 1 227 ? 19.578 -22.172 0.638 1 96.12 227 GLY A CA 1
ATOM 1698 C C . GLY A 1 227 ? 19.859 -21.078 -0.379 1 96.12 227 GLY A C 1
ATOM 1699 O O . GLY A 1 227 ? 20.062 -19.922 -0.013 1 96.12 227 GLY A O 1
ATOM 1700 N N . LEU A 1 228 ? 19.859 -21.516 -1.64 1 97.62 228 LEU A N 1
ATOM 1701 C CA . LEU A 1 228 ? 20.062 -20.547 -2.713 1 97.62 228 LEU A CA 1
ATOM 1702 C C . LEU A 1 228 ? 18.969 -19.5 -2.717 1 97.62 228 LEU A C 1
ATOM 1704 O O . LEU A 1 228 ? 19.234 -18.312 -2.91 1 97.62 228 LEU A O 1
ATOM 1708 N N . GLN A 1 229 ? 17.766 -19.891 -2.482 1 97.81 229 GLN A N 1
ATOM 1709 C CA . GLN A 1 229 ? 16.625 -19 -2.459 1 97.81 229 GLN A CA 1
ATOM 1710 C C . GLN A 1 229 ? 16.766 -17.953 -1.353 1 97.81 229 GLN A C 1
ATOM 1712 O O . GLN A 1 229 ? 16.359 -16.797 -1.523 1 97.81 229 GLN A O 1
ATOM 1717 N N . CYS A 1 230 ? 17.297 -18.359 -0.153 1 98.44 230 CYS A N 1
ATOM 1718 C CA . CYS A 1 230 ? 17.5 -17.453 0.974 1 98.44 230 CYS A CA 1
ATOM 1719 C C . CYS A 1 230 ? 18.438 -16.312 0.6 1 98.44 230 CYS A C 1
ATOM 1721 O O . CYS A 1 230 ? 18.391 -15.242 1.201 1 98.44 230 CYS A O 1
ATOM 1723 N N . GLY A 1 231 ? 19.344 -16.641 -0.424 1 98.69 231 GLY A N 1
ATOM 1724 C CA . GLY A 1 231 ? 20.234 -15.578 -0.887 1 98.69 231 GLY A CA 1
ATOM 1725 C C . GLY A 1 231 ? 19.484 -14.32 -1.315 1 98.69 231 GLY A C 1
ATOM 1726 O O . GLY A 1 231 ? 19.969 -13.211 -1.104 1 98.69 231 GLY A O 1
ATOM 1727 N N . MET A 1 232 ? 18.328 -14.438 -1.874 1 98.69 232 MET A N 1
ATOM 1728 C CA . MET A 1 232 ? 17.516 -13.305 -2.324 1 98.69 232 MET A CA 1
ATOM 1729 C C . MET A 1 232 ? 17.094 -12.438 -1.145 1 98.69 232 MET A C 1
ATOM 1731 O O . MET A 1 232 ? 17.359 -11.234 -1.126 1 98.69 232 MET A O 1
ATOM 1735 N N . ALA A 1 233 ? 16.469 -13.109 -0.082 1 98.75 233 ALA A N 1
ATOM 1736 C CA . ALA A 1 233 ? 15.984 -12.359 1.074 1 98.75 233 ALA A CA 1
ATOM 1737 C C . ALA A 1 233 ? 17.141 -11.789 1.888 1 98.75 233 ALA A C 1
ATOM 1739 O O . ALA A 1 233 ? 17.016 -10.695 2.457 1 98.75 233 ALA A O 1
ATOM 1740 N N . LEU A 1 234 ? 18.234 -12.539 1.978 1 98.81 234 LEU A N 1
ATOM 1741 C CA . LEU A 1 234 ? 19.406 -12.039 2.693 1 98.81 234 LEU A CA 1
ATOM 1742 C C . LEU A 1 234 ? 19.906 -10.734 2.084 1 98.81 234 LEU A C 1
ATOM 1744 O O . LEU A 1 234 ? 20.172 -9.766 2.805 1 98.81 234 LEU A O 1
ATOM 1748 N N . GLY A 1 235 ? 20.031 -10.719 0.765 1 98.81 235 GLY A N 1
ATOM 1749 C CA . GLY A 1 235 ? 20.547 -9.531 0.106 1 98.81 235 GLY A CA 1
ATOM 1750 C C . GLY A 1 235 ? 19.625 -8.336 0.22 1 98.81 235 GLY A C 1
ATOM 1751 O O . GLY A 1 235 ? 20.078 -7.227 0.525 1 98.81 235 GLY A O 1
ATOM 1752 N N . LEU A 1 236 ? 18.344 -8.555 -0.04 1 98.88 236 LEU A N 1
ATOM 1753 C CA . LEU A 1 236 ? 17.375 -7.469 0.056 1 98.88 236 LEU A CA 1
ATOM 1754 C C . LEU A 1 236 ? 17.328 -6.918 1.477 1 98.88 236 LEU A C 1
ATOM 1756 O O . LEU A 1 236 ? 17.328 -5.699 1.675 1 98.88 236 LEU A O 1
ATOM 1760 N N . ALA A 1 237 ? 17.266 -7.82 2.525 1 98.88 237 ALA A N 1
ATOM 1761 C CA . ALA A 1 237 ? 17.219 -7.402 3.924 1 98.88 237 ALA A CA 1
ATOM 1762 C C . ALA A 1 237 ? 18.453 -6.574 4.285 1 98.88 237 ALA A C 1
ATOM 1764 O O . ALA A 1 237 ? 18.344 -5.562 4.98 1 98.88 237 ALA A O 1
ATOM 1765 N N . GLU A 1 238 ? 19.594 -7.023 3.773 1 98.75 238 GLU A N 1
ATOM 1766 C CA . GLU A 1 238 ? 20.828 -6.281 4.051 1 98.75 238 GLU A CA 1
ATOM 1767 C C . GLU A 1 238 ? 20.766 -4.879 3.455 1 98.75 238 GLU A C 1
ATOM 1769 O O . GLU A 1 238 ? 21.156 -3.906 4.105 1 98.75 238 GLU A O 1
ATOM 1774 N N . ARG A 1 239 ? 20.312 -4.77 2.242 1 98.75 239 ARG A N 1
ATOM 1775 C CA . ARG A 1 239 ? 20.188 -3.465 1.604 1 98.75 239 ARG A CA 1
ATOM 1776 C C . ARG A 1 239 ? 19.234 -2.564 2.391 1 98.75 239 ARG A C 1
ATOM 1778 O O . ARG A 1 239 ? 19.547 -1.394 2.627 1 98.75 239 ARG A O 1
ATOM 1785 N N . ILE A 1 240 ? 18.141 -3.076 2.84 1 98.88 240 ILE A N 1
ATOM 1786 C CA . ILE A 1 240 ? 17.156 -2.332 3.602 1 98.88 240 ILE A CA 1
ATOM 1787 C C . ILE A 1 240 ? 17.766 -1.827 4.902 1 98.88 240 ILE A C 1
ATOM 1789 O O . ILE A 1 240 ? 17.609 -0.657 5.262 1 98.88 240 ILE A O 1
ATOM 1793 N N . LEU A 1 241 ? 18.484 -2.697 5.633 1 98.81 241 LEU A N 1
ATOM 1794 C CA . LEU A 1 241 ? 19.109 -2.32 6.891 1 98.81 241 LEU A CA 1
ATOM 1795 C C . LEU A 1 241 ? 20.172 -1.243 6.668 1 98.81 241 LEU A C 1
ATOM 1797 O O . LEU A 1 241 ? 20.344 -0.347 7.496 1 98.81 241 LEU A O 1
ATOM 1801 N N . ASP A 1 242 ? 20.844 -1.347 5.5 1 98.56 242 ASP A N 1
ATOM 1802 C CA . ASP A 1 242 ? 21.828 -0.315 5.16 1 98.56 242 ASP A CA 1
ATOM 1803 C C . ASP A 1 242 ? 21.141 1.025 4.898 1 98.56 242 ASP A C 1
ATOM 1805 O O . ASP A 1 242 ? 21.625 2.068 5.348 1 98.56 242 ASP A O 1
ATOM 1809 N N . GLU A 1 243 ? 20.062 1.034 4.109 1 98.44 243 GLU A N 1
ATOM 1810 C CA . GLU A 1 243 ? 19.312 2.262 3.859 1 98.44 243 GLU A CA 1
ATOM 1811 C C . GLU A 1 243 ? 18.844 2.898 5.164 1 98.44 243 GLU A C 1
ATOM 1813 O O . GLU A 1 243 ? 18.875 4.121 5.309 1 98.44 243 GLU A O 1
ATOM 1818 N N . CYS A 1 244 ? 18.391 2.045 6.16 1 98.5 244 CYS A N 1
ATOM 1819 C CA . CYS A 1 244 ? 17.984 2.537 7.469 1 98.5 244 CYS A CA 1
ATOM 1820 C C . CYS A 1 244 ? 19.156 3.168 8.211 1 98.5 244 CYS A C 1
ATOM 1822 O O . CYS A 1 244 ? 19.031 4.262 8.766 1 98.5 244 CYS A O 1
ATOM 1824 N N . ARG A 1 245 ? 20.234 2.48 8.234 1 97.88 245 ARG A N 1
ATOM 1825 C CA . ARG A 1 245 ? 21.438 2.957 8.93 1 97.88 245 ARG A CA 1
ATOM 1826 C C . ARG A 1 245 ? 21.812 4.359 8.469 1 97.88 245 ARG A C 1
ATOM 1828 O O . ARG A 1 245 ? 22.125 5.227 9.289 1 97.88 245 ARG A O 1
ATOM 1835 N N . ASP A 1 246 ? 21.75 4.59 7.137 1 96.75 246 ASP A N 1
ATOM 1836 C CA . ASP A 1 246 ? 22.219 5.836 6.535 1 96.75 246 ASP A CA 1
ATOM 1837 C C . ASP A 1 246 ? 21.297 6.996 6.902 1 96.75 246 ASP A C 1
ATOM 1839 O O . ASP A 1 246 ? 21.672 8.164 6.762 1 96.75 246 ASP A O 1
ATOM 1843 N N . ARG A 1 247 ? 20.141 6.742 7.473 1 95.62 247 ARG A N 1
ATOM 1844 C CA . ARG A 1 247 ? 19.172 7.785 7.781 1 95.62 247 ARG A CA 1
ATOM 1845 C C . ARG A 1 247 ? 18.984 7.941 9.289 1 95.62 247 ARG A C 1
ATOM 1847 O O . ARG A 1 247 ? 18.203 8.773 9.734 1 95.62 247 ARG A O 1
ATOM 1854 N N . LEU A 1 248 ? 19.672 7.098 10.023 1 95.81 248 LEU A N 1
ATOM 1855 C CA . LEU A 1 248 ? 19.531 7.102 11.477 1 95.81 248 LEU A CA 1
ATOM 1856 C C . LEU A 1 248 ? 20.625 7.953 12.125 1 95.81 248 LEU A C 1
ATOM 1858 O O . LEU A 1 248 ? 21.812 7.793 11.812 1 95.81 248 LEU A O 1
ATOM 1862 N N . SER A 1 249 ? 20.203 8.969 12.805 1 91.31 249 SER A N 1
ATOM 1863 C CA . SER A 1 249 ? 21.125 9.734 13.633 1 91.31 249 SER A CA 1
ATOM 1864 C C . SER A 1 249 ? 21.188 9.172 15.055 1 91.31 249 SER A C 1
ATOM 1866 O O . SER A 1 249 ? 20.359 8.344 15.43 1 91.31 249 SER A O 1
ATOM 1868 N N . ASP A 1 250 ? 22.219 9.633 15.75 1 89.31 250 ASP A N 1
ATOM 1869 C CA . ASP A 1 250 ? 22.312 9.211 17.141 1 89.31 250 ASP A CA 1
ATOM 1870 C C . ASP A 1 250 ? 21.094 9.68 17.938 1 89.31 250 ASP A C 1
ATOM 1872 O O . ASP A 1 250 ? 20.656 10.82 17.797 1 89.31 250 ASP A O 1
ATOM 1876 N N . GLY A 1 251 ? 20.609 8.836 18.641 1 90.38 251 GLY A N 1
ATOM 1877 C CA . GLY A 1 251 ? 19.516 9.148 19.531 1 90.38 251 GLY A CA 1
ATOM 1878 C C . GLY A 1 251 ? 18.156 9.117 18.844 1 90.38 251 GLY A C 1
ATOM 1879 O O . GLY A 1 251 ? 17.125 9.391 19.469 1 90.38 251 GLY A O 1
ATOM 1880 N N . HIS A 1 252 ? 18.203 8.883 17.578 1 93.5 252 HIS A N 1
ATOM 1881 C CA . HIS A 1 252 ? 16.938 8.797 16.859 1 93.5 252 HIS A CA 1
ATOM 1882 C C . HIS A 1 252 ? 16 7.789 17.516 1 93.5 252 HIS A C 1
ATOM 1884 O O . HIS A 1 252 ? 16.438 6.734 17.984 1 93.5 252 HIS A O 1
ATOM 1890 N N . VAL A 1 253 ? 14.742 8.055 17.562 1 95.31 253 VAL A N 1
ATOM 1891 C CA . VAL A 1 253 ? 13.766 7.309 18.328 1 95.31 253 VAL A CA 1
ATOM 1892 C C . VAL A 1 253 ? 13.633 5.895 17.781 1 95.31 253 VAL A C 1
ATOM 1894 O O . VAL A 1 253 ? 13.195 4.98 18.484 1 95.31 253 VAL A O 1
ATOM 1897 N N . LEU A 1 254 ? 14.039 5.637 16.5 1 97.25 254 LEU A N 1
ATOM 1898 C CA . LEU A 1 254 ? 13.891 4.32 15.891 1 97.25 254 LEU A CA 1
ATOM 1899 C C . LEU A 1 254 ? 15.219 3.57 15.875 1 97.25 254 LEU A C 1
ATOM 1901 O O . LEU A 1 254 ? 15.32 2.492 15.289 1 97.25 254 LEU A O 1
ATOM 1905 N N . ARG A 1 255 ? 16.281 4.066 16.469 1 97.06 255 ARG A N 1
ATOM 1906 C CA . ARG A 1 255 ? 17.609 3.482 16.406 1 97.06 255 ARG A CA 1
ATOM 1907 C C . ARG A 1 255 ? 17.641 2.1 17.047 1 97.06 255 ARG A C 1
ATOM 1909 O O . ARG A 1 255 ? 18.25 1.172 16.516 1 97.06 255 ARG A O 1
ATOM 1916 N N . ASP A 1 256 ? 16.969 1.88 18.188 1 96.81 256 ASP A N 1
ATOM 1917 C CA . ASP A 1 256 ? 16.953 0.597 18.875 1 96.81 256 ASP A CA 1
ATOM 1918 C C . ASP A 1 256 ? 16.297 -0.485 18.031 1 96.81 256 ASP A C 1
ATOM 1920 O O . ASP A 1 256 ? 16.734 -1.637 18.031 1 96.81 256 ASP A O 1
ATOM 1924 N N . GLU A 1 257 ? 15.211 -0.132 17.453 1 97.31 257 GLU A N 1
ATOM 1925 C CA . GLU A 1 257 ? 14.539 -1.074 16.562 1 97.31 257 GLU A CA 1
ATOM 1926 C C . GLU A 1 257 ? 15.453 -1.524 15.438 1 97.31 257 GLU A C 1
ATOM 1928 O O . GLU A 1 257 ? 15.5 -2.711 15.102 1 97.31 257 GLU A O 1
ATOM 1933 N N . TRP A 1 258 ? 16.203 -0.602 14.781 1 98.38 258 TRP A N 1
ATOM 1934 C CA . TRP A 1 258 ? 17.156 -0.928 13.719 1 98.38 258 TRP A CA 1
ATOM 1935 C C . TRP A 1 258 ? 18.25 -1.861 14.234 1 98.38 258 TRP A C 1
ATOM 1937 O O . TRP A 1 258 ? 18.609 -2.838 13.57 1 98.38 258 TRP A O 1
ATOM 1947 N N . GLN A 1 259 ? 18.797 -1.619 15.406 1 98.31 259 GLN A N 1
ATOM 1948 C CA . GLN A 1 259 ? 19.844 -2.447 15.977 1 98.31 259 GLN A CA 1
ATOM 1949 C C . GLN A 1 259 ? 19.359 -3.869 16.234 1 98.31 259 GLN A C 1
ATOM 1951 O O . GLN A 1 259 ? 20.078 -4.836 16 1 98.31 259 GLN A O 1
ATOM 1956 N N . ALA A 1 260 ? 18.125 -4.008 16.703 1 98.56 260 ALA A N 1
ATOM 1957 C CA . ALA A 1 260 ? 17.562 -5.328 16.969 1 98.56 260 ALA A CA 1
ATOM 1958 C C . ALA A 1 260 ? 17.406 -6.117 15.672 1 98.56 260 ALA A C 1
ATOM 1960 O O . ALA A 1 260 ? 17.719 -7.309 15.617 1 98.56 260 ALA A O 1
ATOM 1961 N N . LEU A 1 261 ? 16.891 -5.473 14.633 1 98.75 261 LEU A N 1
ATOM 1962 C CA . LEU A 1 261 ? 16.75 -6.133 13.344 1 98.75 261 LEU A CA 1
ATOM 1963 C C . LEU A 1 261 ? 18.109 -6.539 12.781 1 98.75 261 LEU A C 1
ATOM 1965 O O . LEU A 1 261 ? 18.25 -7.621 12.211 1 98.75 261 LEU A O 1
ATOM 1969 N N . THR A 1 262 ? 19.125 -5.676 12.922 1 98.81 262 THR A N 1
ATOM 1970 C CA . THR A 1 262 ? 20.453 -5.957 12.414 1 98.81 262 THR A CA 1
ATOM 1971 C C . THR A 1 262 ? 21.062 -7.16 13.133 1 98.81 262 THR A C 1
ATOM 1973 O O . THR A 1 262 ? 21.672 -8.031 12.492 1 98.81 262 THR A O 1
ATOM 1976 N N . ARG A 1 263 ? 20.891 -7.207 14.438 1 98.81 263 ARG A N 1
ATOM 1977 C CA . ARG A 1 263 ? 21.391 -8.352 15.195 1 98.81 263 ARG A CA 1
ATOM 1978 C C . ARG A 1 263 ? 20.703 -9.633 14.766 1 98.81 263 ARG A C 1
ATOM 1980 O O . ARG A 1 263 ? 21.344 -10.672 14.586 1 98.81 263 ARG A O 1
ATOM 1987 N N . ARG A 1 264 ? 19.453 -9.602 14.609 1 98.81 264 ARG A N 1
ATOM 1988 C CA . ARG A 1 264 ? 18.688 -10.766 14.188 1 98.81 264 ARG A CA 1
ATOM 1989 C C . ARG A 1 264 ? 19.094 -11.227 12.789 1 98.81 264 ARG A C 1
ATOM 1991 O O . ARG A 1 264 ? 19.172 -12.422 12.523 1 98.81 264 ARG A O 1
ATOM 1998 N N . TYR A 1 265 ? 19.359 -10.281 11.906 1 98.88 265 TYR A N 1
ATOM 1999 C CA . TYR A 1 265 ? 19.828 -10.594 10.562 1 98.88 265 TYR A CA 1
ATOM 2000 C C . TYR A 1 265 ? 21.141 -11.367 10.609 1 98.88 265 TYR A C 1
ATOM 2002 O O . TYR A 1 265 ? 21.281 -12.391 9.938 1 98.88 265 TYR A O 1
ATOM 2010 N N . ARG A 1 266 ? 22.047 -10.906 11.375 1 98.75 266 ARG A N 1
ATOM 2011 C CA . ARG A 1 266 ? 23.359 -11.562 11.469 1 98.75 266 ARG A CA 1
ATOM 2012 C C . ARG A 1 266 ? 23.219 -12.977 12.023 1 98.75 266 ARG A C 1
ATOM 2014 O O . ARG A 1 266 ? 23.891 -13.898 11.555 1 98.75 266 ARG A O 1
ATOM 2021 N N . GLN A 1 267 ? 22.375 -13.102 12.898 1 98.81 267 GLN A N 1
ATOM 2022 C CA . GLN A 1 267 ? 22.156 -14.414 13.492 1 98.81 267 GLN A CA 1
ATOM 2023 C C . GLN A 1 267 ? 21.547 -15.383 12.484 1 98.81 267 GLN A C 1
ATOM 2025 O O . GLN A 1 267 ? 22 -16.516 12.352 1 98.81 267 GLN A O 1
ATOM 2030 N N . ILE A 1 268 ? 20.594 -14.938 11.797 1 98.81 268 ILE A N 1
ATOM 2031 C CA . ILE A 1 268 ? 19.922 -15.797 10.82 1 98.81 268 ILE A CA 1
ATOM 2032 C C . ILE A 1 268 ? 20.891 -16.156 9.695 1 98.81 268 ILE A C 1
ATOM 2034 O O . ILE A 1 268 ? 20.953 -17.312 9.273 1 98.81 268 ILE A O 1
ATOM 2038 N N . ARG A 1 269 ? 21.547 -15.25 9.211 1 98.56 269 ARG A N 1
ATOM 2039 C CA . ARG A 1 269 ? 22.516 -15.516 8.156 1 98.56 269 ARG A CA 1
ATOM 2040 C C . ARG A 1 269 ? 23.547 -16.547 8.609 1 98.56 269 ARG A C 1
ATOM 2042 O O . ARG A 1 269 ? 23.828 -17.5 7.879 1 98.56 269 ARG A O 1
ATOM 2049 N N . SER A 1 270 ? 24.062 -16.344 9.805 1 98.62 270 SER A N 1
ATOM 2050 C CA . SER A 1 270 ? 25.031 -17.297 10.336 1 98.62 270 SER A CA 1
ATOM 2051 C C . SER A 1 270 ? 24.438 -18.688 10.453 1 98.62 270 SER A C 1
ATOM 2053 O O . SER A 1 270 ? 25.094 -19.672 10.102 1 98.62 270 SER A O 1
ATOM 2055 N N . ASP A 1 271 ? 23.281 -18.812 10.883 1 98.56 271 ASP A N 1
ATOM 2056 C CA . ASP A 1 271 ? 22.641 -20.109 11.07 1 98.56 271 ASP A CA 1
ATOM 2057 C C . ASP A 1 271 ? 22.359 -20.781 9.727 1 98.56 271 ASP A C 1
ATOM 2059 O O . ASP A 1 271 ? 22.516 -22 9.586 1 98.56 271 ASP A O 1
ATOM 2063 N N . ILE A 1 272 ? 21.953 -20.047 8.758 1 98.19 272 ILE A N 1
ATOM 2064 C CA . ILE A 1 272 ? 21.719 -20.594 7.426 1 98.19 272 ILE A CA 1
ATOM 2065 C C . ILE A 1 272 ? 23.031 -21.141 6.852 1 98.19 272 ILE A C 1
ATOM 2067 O O . ILE A 1 272 ? 23.094 -22.266 6.367 1 98.19 272 ILE A O 1
ATOM 2071 N N . TYR A 1 273 ? 24.078 -20.344 6.93 1 97.25 273 TYR A N 1
ATOM 2072 C CA . TYR A 1 273 ? 25.359 -20.734 6.359 1 97.25 273 TYR A CA 1
ATOM 2073 C C . TYR A 1 273 ? 25.906 -21.984 7.059 1 97.25 273 TYR A C 1
ATOM 2075 O O . TYR A 1 273 ? 26.359 -22.922 6.402 1 97.25 273 TYR A O 1
ATOM 2083 N N . ALA A 1 274 ? 25.781 -21.984 8.359 1 97.69 274 ALA A N 1
ATOM 2084 C CA . ALA A 1 274 ? 26.266 -23.141 9.109 1 97.69 274 ALA A CA 1
ATOM 2085 C C . ALA A 1 274 ? 25.469 -24.391 8.742 1 97.69 274 ALA A C 1
ATOM 2087 O O . ALA A 1 274 ? 26.047 -25.469 8.602 1 97.69 274 ALA A O 1
ATOM 2088 N N . GLY A 1 275 ? 24.203 -24.25 8.562 1 96.31 275 GLY A N 1
ATOM 2089 C CA . GLY A 1 275 ? 23.375 -25.391 8.211 1 96.31 275 GLY A CA 1
ATOM 2090 C C . GLY A 1 275 ? 23.609 -25.891 6.801 1 96.31 275 GLY A C 1
ATOM 2091 O O . GLY A 1 275 ? 23.609 -27.094 6.559 1 96.31 275 GLY A O 1
ATOM 2092 N N . VAL A 1 276 ? 23.812 -25.031 5.926 1 94.38 276 VAL A N 1
ATOM 2093 C CA . VAL A 1 276 ? 24.109 -25.422 4.551 1 94.38 276 VAL A CA 1
ATOM 2094 C C . VAL A 1 276 ? 25.453 -26.125 4.496 1 94.38 276 VAL A C 1
ATOM 2096 O O . VAL A 1 276 ? 25.578 -27.188 3.875 1 94.38 276 VAL A O 1
ATOM 2099 N N . GLU A 1 277 ? 26.438 -25.547 5.148 1 92.75 277 GLU A N 1
ATOM 2100 C CA . GLU A 1 277 ? 27.781 -26.109 5.129 1 92.75 277 GLU A CA 1
ATOM 2101 C C . GLU A 1 277 ? 27.812 -27.5 5.75 1 92.75 277 GLU A C 1
ATOM 2103 O O . GLU A 1 277 ? 28.469 -28.406 5.227 1 92.75 277 GLU A O 1
ATOM 2108 N N . SER A 1 278 ? 27.125 -27.609 6.75 1 94.5 278 SER A N 1
ATOM 2109 C CA . SER A 1 278 ? 27.156 -28.891 7.453 1 94.5 278 SER A CA 1
ATOM 2110 C C . SER A 1 278 ? 26.156 -29.875 6.852 1 94.5 278 SER A C 1
ATOM 2112 O O . SER A 1 278 ? 26.141 -31.047 7.223 1 94.5 278 SER A O 1
ATOM 2114 N N . GLN A 1 279 ? 25.25 -29.5 5.941 1 91.5 279 GLN A N 1
ATOM 2115 C CA . GLN A 1 279 ? 24.219 -30.297 5.27 1 91.5 279 GLN A CA 1
ATOM 2116 C C . GLN A 1 279 ? 23.219 -30.859 6.27 1 91.5 279 GLN A C 1
ATOM 2118 O O . GLN A 1 279 ? 22.547 -31.844 5.988 1 91.5 279 GLN A O 1
ATOM 2123 N N . ARG A 1 280 ? 23.234 -30.203 7.395 1 92.25 280 ARG A N 1
ATOM 2124 C CA . ARG A 1 280 ? 22.359 -30.75 8.43 1 92.25 280 ARG A CA 1
ATOM 2125 C C . ARG A 1 280 ? 20.891 -30.531 8.07 1 92.25 280 ARG A C 1
ATOM 2127 O O . ARG A 1 280 ? 20.016 -31.234 8.586 1 92.25 280 ARG A O 1
ATOM 2134 N N . PHE A 1 281 ? 20.594 -29.688 7.09 1 93.69 281 PHE A N 1
ATOM 2135 C CA . PHE A 1 281 ? 19.203 -29.391 6.73 1 93.69 281 PHE A CA 1
ATOM 2136 C C . PHE A 1 281 ? 18.562 -30.562 6 1 93.69 281 PHE A C 1
ATOM 2138 O O . PHE A 1 281 ? 17.344 -30.625 5.867 1 93.69 281 PHE A O 1
ATOM 2145 N N . VAL A 1 282 ? 19.375 -31.516 5.445 1 89.69 282 VAL A N 1
ATOM 2146 C CA . VAL A 1 282 ? 18.828 -32.688 4.777 1 89.69 282 VAL A CA 1
ATOM 2147 C C . VAL A 1 282 ? 18.078 -33.562 5.781 1 89.69 282 VAL A C 1
ATOM 2149 O O . VAL A 1 282 ? 16.953 -33.969 5.523 1 89.69 282 VAL A O 1
ATOM 2152 N N . GLN A 1 283 ? 18.641 -33.625 6.922 1 89.81 283 GLN A N 1
ATOM 2153 C CA . GLN A 1 283 ? 18.031 -34.438 7.953 1 89.81 283 GLN A CA 1
ATOM 2154 C C . GLN A 1 283 ? 17.062 -33.625 8.82 1 89.81 283 GLN A C 1
ATOM 2156 O O . GLN A 1 283 ? 16.172 -34.188 9.461 1 89.81 283 GLN A O 1
ATOM 2161 N N . GLN A 1 284 ? 17.328 -32.344 8.82 1 92.25 284 GLN A N 1
ATOM 2162 C CA . GLN A 1 284 ? 16.516 -31.5 9.664 1 92.25 284 GLN A CA 1
ATOM 2163 C C . GLN A 1 284 ? 15.984 -30.297 8.875 1 92.25 284 GLN A C 1
ATOM 2165 O O . GLN A 1 284 ? 16.297 -29.156 9.188 1 92.25 284 GLN A O 1
ATOM 2170 N N . PRO A 1 285 ? 15.109 -30.562 8.047 1 91.75 285 PRO A N 1
ATOM 2171 C CA . PRO A 1 285 ? 14.617 -29.5 7.164 1 91.75 285 PRO A CA 1
ATOM 2172 C C . PRO A 1 285 ? 13.836 -28.422 7.914 1 91.75 285 PRO A C 1
ATOM 2174 O O . PRO A 1 285 ? 13.781 -27.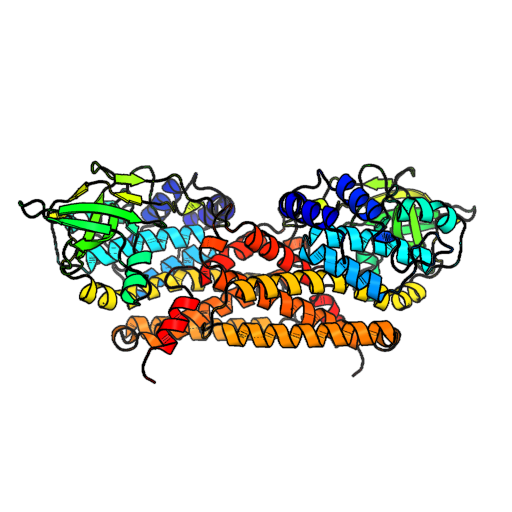266 7.477 1 91.75 285 PRO A O 1
ATOM 2177 N N . GLY A 1 286 ? 13.227 -28.828 9.031 1 93.81 286 GLY A N 1
ATOM 2178 C CA . GLY A 1 286 ? 12.461 -27.875 9.82 1 93.81 286 GLY A CA 1
ATOM 2179 C C . GLY A 1 286 ? 13.273 -26.672 10.258 1 93.81 286 GLY A C 1
ATOM 2180 O O . GLY A 1 286 ? 12.734 -25.562 10.367 1 93.81 286 GLY A O 1
ATOM 2181 N N . GLU A 1 287 ? 14.508 -26.859 10.602 1 95.81 287 GLU A N 1
ATOM 2182 C CA . GLU A 1 287 ? 15.391 -25.75 10.992 1 95.81 287 GLU A CA 1
ATOM 2183 C C . GLU A 1 287 ? 15.516 -24.734 9.867 1 95.81 287 GLU A C 1
ATOM 2185 O O . GLU A 1 287 ? 15.469 -23.531 10.117 1 95.81 287 GLU A O 1
ATOM 2190 N N . LEU A 1 288 ? 15.664 -25.266 8.68 1 96.69 288 LEU A N 1
ATOM 2191 C CA . LEU A 1 288 ? 15.781 -24.375 7.539 1 96.69 288 LEU A CA 1
ATOM 2192 C C . LEU A 1 288 ? 14.477 -23.625 7.301 1 96.69 288 LEU A C 1
ATOM 2194 O O . LEU A 1 288 ? 14.492 -22.438 6.953 1 96.69 288 LEU A O 1
ATOM 2198 N N . PHE A 1 289 ? 13.328 -24.266 7.512 1 96.44 289 PHE A N 1
ATOM 2199 C CA . PHE A 1 289 ? 12.031 -23.625 7.359 1 96.44 289 PHE A CA 1
ATOM 2200 C C . PHE A 1 289 ? 11.891 -22.453 8.336 1 96.44 289 PHE A C 1
ATOM 2202 O O . PHE A 1 289 ? 11.484 -21.359 7.949 1 96.44 289 PHE A O 1
ATOM 2209 N N . HIS A 1 290 ? 12.297 -22.719 9.609 1 97.5 290 HIS A N 1
ATOM 2210 C CA . HIS A 1 290 ? 12.234 -21.672 10.633 1 97.5 290 HIS A CA 1
ATOM 2211 C C . HIS A 1 290 ? 13.102 -20.484 10.258 1 97.5 290 HIS A C 1
ATOM 2213 O O . HIS A 1 290 ? 12.688 -19.328 10.406 1 97.5 290 HIS A O 1
ATOM 2219 N N . LEU A 1 291 ? 14.258 -20.766 9.812 1 98.5 291 LEU A N 1
ATOM 2220 C CA . LEU A 1 291 ? 15.203 -19.703 9.469 1 98.5 291 LEU A CA 1
ATOM 2221 C C . LEU A 1 291 ? 14.703 -18.891 8.281 1 98.5 291 LEU A C 1
ATOM 2223 O O . LEU A 1 291 ? 14.82 -17.656 8.266 1 98.5 291 LEU A O 1
ATOM 2227 N N . ARG A 1 292 ? 14.188 -19.562 7.297 1 98.31 292 ARG A N 1
ATOM 2228 C CA . ARG A 1 292 ? 13.656 -18.875 6.121 1 98.31 292 ARG A CA 1
ATOM 2229 C C . ARG A 1 292 ? 12.461 -18 6.488 1 98.31 292 ARG A C 1
ATOM 2231 O O . ARG A 1 292 ? 12.359 -16.859 6.031 1 98.31 292 ARG A O 1
ATOM 2238 N N . ILE A 1 293 ? 11.523 -18.5 7.316 1 98.31 293 ILE A N 1
ATOM 2239 C CA . ILE A 1 293 ? 10.391 -17.719 7.785 1 98.31 293 ILE A CA 1
ATOM 2240 C C . ILE A 1 293 ? 10.883 -16.484 8.531 1 98.31 293 ILE A C 1
ATOM 2242 O O . ILE A 1 293 ? 10.438 -15.367 8.266 1 98.31 293 ILE A O 1
ATOM 2246 N N . GLY A 1 294 ? 11.82 -16.719 9.469 1 98.56 294 GLY A N 1
ATOM 2247 C CA . GLY A 1 294 ? 12.367 -15.609 10.242 1 98.56 294 GLY A CA 1
ATOM 2248 C C . GLY A 1 294 ? 13.023 -14.547 9.383 1 98.56 294 GLY A C 1
ATOM 2249 O O . GLY A 1 294 ? 12.898 -13.352 9.664 1 98.56 294 GLY A O 1
ATOM 2250 N N . LEU A 1 295 ? 13.727 -14.992 8.359 1 98.81 295 LEU A N 1
ATOM 2251 C CA . LEU A 1 295 ? 14.422 -14.086 7.449 1 98.81 295 LEU A CA 1
ATOM 2252 C C . LEU A 1 295 ? 13.422 -13.234 6.672 1 98.81 295 LEU A C 1
ATOM 2254 O O . LEU A 1 295 ? 13.625 -12.031 6.504 1 98.81 295 LEU A O 1
ATOM 2258 N N . VAL A 1 296 ? 12.367 -13.828 6.188 1 98.56 296 VAL A N 1
ATOM 2259 C CA . VAL A 1 296 ? 11.344 -13.109 5.43 1 98.56 296 VAL A CA 1
ATOM 2260 C C . VAL A 1 296 ? 10.648 -12.094 6.336 1 98.56 296 VAL A C 1
ATOM 2262 O O . VAL A 1 296 ? 10.453 -10.938 5.949 1 98.56 296 VAL A O 1
ATOM 2265 N N . GLU A 1 297 ? 10.305 -12.508 7.57 1 98.12 297 GLU A N 1
ATOM 2266 C CA . GLU A 1 297 ? 9.672 -11.609 8.531 1 98.12 297 GLU A CA 1
ATOM 2267 C C . GLU A 1 297 ? 10.578 -10.438 8.875 1 98.12 297 GLU A C 1
ATOM 2269 O O . GLU A 1 297 ? 10.109 -9.305 9.039 1 98.12 297 GLU A O 1
ATOM 2274 N N . LEU A 1 298 ? 11.844 -10.703 9.008 1 98.62 298 LEU A N 1
ATOM 2275 C CA . LEU A 1 298 ? 12.836 -9.664 9.258 1 98.62 298 LEU A CA 1
ATOM 2276 C C . LEU A 1 298 ? 12.859 -8.648 8.117 1 98.62 298 LEU A C 1
ATOM 2278 O O . LEU A 1 298 ? 12.891 -7.441 8.359 1 98.62 298 LEU A O 1
ATOM 2282 N N . ALA A 1 299 ? 12.883 -9.109 6.875 1 98.75 299 ALA A N 1
ATOM 2283 C CA . ALA A 1 299 ? 12.891 -8.203 5.727 1 98.75 299 ALA A CA 1
ATOM 2284 C C . ALA A 1 299 ? 11.633 -7.34 5.695 1 98.75 299 ALA A C 1
ATOM 2286 O O . ALA A 1 299 ? 11.703 -6.145 5.402 1 98.75 299 ALA A O 1
ATOM 2287 N N . MET A 1 300 ? 10.5 -7.945 6.074 1 98.06 300 MET A N 1
ATOM 2288 C CA . MET A 1 300 ? 9.234 -7.223 6.102 1 98.06 300 MET A CA 1
ATOM 2289 C C . MET A 1 300 ? 9.242 -6.148 7.184 1 98.06 300 MET A C 1
ATOM 2291 O O . MET A 1 300 ? 8.766 -5.031 6.961 1 98.06 300 MET A O 1
ATOM 2295 N N . SER A 1 301 ? 9.734 -6.434 8.352 1 98.12 301 SER A N 1
ATOM 2296 C CA . SER A 1 301 ? 9.875 -5.441 9.414 1 98.12 301 SER A CA 1
ATOM 2297 C C . SER A 1 301 ? 10.859 -4.344 9.023 1 98.12 301 SER A C 1
ATOM 2299 O O . SER A 1 301 ? 10.633 -3.168 9.312 1 98.12 301 SER A O 1
ATOM 2301 N N . GLY A 1 302 ? 11.992 -4.773 8.375 1 98.62 302 GLY A N 1
ATOM 2302 C CA . GLY A 1 302 ? 13.008 -3.826 7.945 1 98.62 302 GLY A CA 1
ATOM 2303 C C . GLY A 1 302 ? 12.484 -2.795 6.965 1 98.62 302 GLY A C 1
ATOM 2304 O O . GLY A 1 302 ? 12.812 -1.609 7.07 1 98.62 302 GLY A O 1
ATOM 2305 N N . ILE A 1 303 ? 11.641 -3.23 5.949 1 98.69 303 ILE A N 1
ATOM 2306 C CA . ILE A 1 303 ? 11.203 -2.305 4.914 1 98.69 303 ILE A CA 1
ATOM 2307 C C . ILE A 1 303 ? 10.211 -1.302 5.504 1 98.69 303 ILE A C 1
ATOM 2309 O O . ILE A 1 303 ? 10.156 -0.15 5.066 1 98.69 303 ILE A O 1
ATOM 2313 N N . GLN A 1 304 ? 9.469 -1.666 6.574 1 98.25 304 GLN A N 1
ATOM 2314 C CA . GLN A 1 304 ? 8.625 -0.713 7.285 1 98.25 304 GLN A CA 1
ATOM 2315 C C . GLN A 1 304 ? 9.461 0.338 8.008 1 98.25 304 GLN A C 1
ATOM 2317 O O . GLN A 1 304 ? 9.125 1.522 7.996 1 98.25 304 GLN A O 1
ATOM 2322 N N . LEU A 1 305 ? 10.508 -0.093 8.617 1 98.44 305 LEU A N 1
ATOM 2323 C CA . LEU A 1 305 ? 11.43 0.824 9.273 1 98.44 305 LEU A CA 1
ATOM 2324 C C . LEU A 1 305 ? 12.039 1.801 8.273 1 98.44 305 LEU A C 1
ATOM 2326 O O . LEU A 1 305 ? 12.117 3.002 8.539 1 98.44 305 LEU A O 1
ATOM 2330 N N . GLU A 1 306 ? 12.492 1.271 7.094 1 98.5 306 GLU A N 1
ATOM 2331 C CA . GLU A 1 306 ? 13.039 2.133 6.051 1 98.5 306 GLU A CA 1
ATOM 2332 C C . GLU A 1 306 ? 12.023 3.186 5.613 1 98.5 306 GLU A C 1
ATOM 2334 O O . GLU A 1 306 ? 12.367 4.355 5.434 1 98.5 306 GLU A O 1
ATOM 2339 N N . LEU A 1 307 ? 10.742 2.777 5.465 1 98.19 307 LEU A N 1
ATOM 2340 C CA . LEU A 1 307 ? 9.664 3.682 5.062 1 98.19 307 LEU A CA 1
ATOM 2341 C C . LEU A 1 307 ? 9.516 4.82 6.066 1 98.19 307 LEU A C 1
ATOM 2343 O O . LEU A 1 307 ? 9.492 5.992 5.68 1 98.19 307 LEU A O 1
ATOM 2347 N N . MET A 1 308 ? 9.516 4.504 7.363 1 97.88 308 MET A N 1
ATOM 2348 C CA . MET A 1 308 ? 9.336 5.508 8.406 1 97.88 308 MET A CA 1
ATOM 2349 C C . MET A 1 308 ? 10.531 6.445 8.484 1 97.88 308 MET A C 1
ATOM 2351 O O . MET A 1 308 ? 10.375 7.648 8.688 1 97.88 308 MET A O 1
ATOM 2355 N N . LEU A 1 309 ? 11.641 5.953 8.266 1 97.38 309 LEU A N 1
ATOM 2356 C CA . LEU A 1 309 ? 12.844 6.766 8.328 1 97.38 309 LEU A CA 1
ATOM 2357 C C . LEU A 1 309 ? 12.984 7.645 7.09 1 97.38 309 LEU A C 1
ATOM 2359 O O . LEU A 1 309 ? 13.508 8.758 7.164 1 97.38 309 LEU A O 1
ATOM 2363 N N . THR A 1 310 ? 12.594 7.105 5.906 1 96.88 310 THR A N 1
ATOM 2364 C CA . THR A 1 310 ? 12.633 7.906 4.688 1 96.88 310 THR A CA 1
ATOM 2365 C C . THR A 1 310 ? 11.594 9.016 4.734 1 96.88 310 THR A C 1
ATOM 2367 O O . THR A 1 310 ? 11.828 10.117 4.238 1 96.88 310 THR A O 1
ATOM 2370 N N . GLY A 1 311 ? 10.477 8.727 5.441 1 94.56 311 GLY A N 1
ATOM 2371 C CA . GLY A 1 311 ? 9.43 9.734 5.582 1 94.56 311 GLY A CA 1
ATOM 2372 C C . GLY A 1 311 ? 8.68 10 4.293 1 94.56 311 GLY A C 1
ATOM 2373 O O . GLY A 1 311 ? 8.625 9.141 3.408 1 94.56 311 GLY A O 1
ATOM 2374 N N . GLY A 1 312 ? 8.047 11.141 4.156 1 93.38 312 GLY A N 1
ATOM 2375 C CA . GLY A 1 312 ? 7.223 11.477 3.01 1 93.38 312 GLY A CA 1
ATOM 2376 C C . GLY A 1 312 ? 7.949 11.312 1.686 1 93.38 312 GLY A C 1
ATOM 2377 O O . GLY A 1 312 ? 7.32 11.055 0.657 1 93.38 312 GLY A O 1
ATOM 2378 N N . ARG A 1 313 ? 9.273 11.539 1.663 1 93.81 313 ARG A N 1
ATOM 2379 C CA . ARG A 1 313 ? 10.055 11.406 0.439 1 93.81 313 ARG A CA 1
ATOM 2380 C C . ARG A 1 313 ? 9.906 10.008 -0.15 1 93.81 313 ARG A C 1
ATOM 2382 O O . ARG A 1 313 ? 10.055 9.812 -1.359 1 93.81 313 ARG A O 1
ATOM 2389 N N . ALA A 1 314 ? 9.633 9.016 0.679 1 95.81 314 ALA A N 1
ATOM 2390 C CA . ALA A 1 314 ? 9.453 7.645 0.213 1 95.81 314 ALA A CA 1
ATOM 2391 C C . ALA A 1 314 ? 8.289 7.543 -0.767 1 95.81 314 ALA A C 1
ATOM 2393 O O . ALA A 1 314 ? 8.242 6.625 -1.593 1 95.81 314 ALA A O 1
ATOM 2394 N N . TYR A 1 315 ? 7.352 8.508 -0.658 1 95.19 315 TYR A N 1
ATOM 2395 C CA . TYR A 1 315 ? 6.125 8.469 -1.446 1 95.19 315 TYR A CA 1
ATOM 2396 C C . TYR A 1 315 ? 6.262 9.305 -2.713 1 95.19 315 TYR A C 1
ATOM 2398 O O . TYR A 1 315 ? 5.375 9.305 -3.566 1 95.19 315 TYR A O 1
ATOM 2406 N N . LEU A 1 316 ? 7.383 10.023 -2.906 1 96.31 316 LEU A N 1
ATOM 2407 C CA . LEU A 1 316 ? 7.578 10.945 -4.02 1 96.31 316 LEU A CA 1
ATOM 2408 C C . LEU A 1 316 ? 8.43 10.305 -5.113 1 96.31 316 LEU A C 1
ATOM 2410 O O . LEU A 1 316 ? 9.461 9.695 -4.828 1 96.31 316 LEU A O 1
ATOM 2414 N N . SER A 1 317 ? 8.016 10.422 -6.348 1 95 317 SER A N 1
ATOM 2415 C CA . SER A 1 317 ? 8.836 10.031 -7.488 1 95 317 SER A CA 1
ATOM 2416 C C . SER A 1 317 ? 9.539 11.234 -8.102 1 95 317 SER A C 1
ATOM 2418 O O . SER A 1 317 ? 8.93 12.297 -8.273 1 95 317 SER A O 1
ATOM 2420 N N . PRO A 1 318 ? 10.766 11.195 -8.367 1 94.75 318 PRO A N 1
ATOM 2421 C CA . PRO A 1 318 ? 11.57 9.969 -8.375 1 94.75 318 PRO A CA 1
ATOM 2422 C C . PRO A 1 318 ? 12.336 9.758 -7.066 1 94.75 318 PRO A C 1
ATOM 2424 O O . PRO A 1 318 ? 12.984 8.727 -6.887 1 94.75 318 PRO A O 1
ATOM 2427 N N . GLN A 1 319 ? 12.18 10.688 -6.055 1 94.44 319 GLN A N 1
ATOM 2428 C CA . GLN A 1 319 ? 13.039 10.695 -4.871 1 94.44 319 GLN A CA 1
ATOM 2429 C C . GLN A 1 319 ? 12.883 9.398 -4.074 1 94.44 319 GLN A C 1
ATOM 2431 O O . GLN A 1 319 ? 13.859 8.898 -3.504 1 94.44 319 GLN A O 1
ATOM 2436 N N . GLY A 1 320 ? 11.695 8.938 -4.094 1 95.81 320 GLY A N 1
ATOM 2437 C CA . GLY A 1 320 ? 11.414 7.785 -3.26 1 95.81 320 GLY A CA 1
ATOM 2438 C C . GLY A 1 320 ? 11.344 6.484 -4.039 1 95.81 320 GLY A C 1
ATOM 2439 O O . GLY A 1 320 ? 10.977 5.445 -3.492 1 95.81 320 GLY A O 1
ATOM 2440 N N . ASP A 1 321 ? 11.664 6.449 -5.309 1 96.12 321 ASP A N 1
ATOM 2441 C CA . ASP A 1 321 ? 11.445 5.301 -6.184 1 96.12 321 ASP A CA 1
ATOM 2442 C C . ASP A 1 321 ? 12.172 4.062 -5.66 1 96.12 321 ASP A C 1
ATOM 2444 O O . ASP A 1 321 ? 11.672 2.943 -5.785 1 96.12 321 ASP A O 1
ATOM 2448 N N . GLY A 1 322 ? 13.391 4.234 -5.082 1 97.25 322 GLY A N 1
ATOM 2449 C CA . GLY A 1 322 ? 14.133 3.113 -4.523 1 97.25 322 GLY A CA 1
ATOM 2450 C C . GLY A 1 322 ? 13.398 2.414 -3.396 1 97.25 322 GLY A C 1
ATOM 2451 O O . GLY A 1 322 ? 13.227 1.194 -3.422 1 97.25 322 GLY A O 1
ATOM 2452 N N . THR A 1 323 ? 12.961 3.188 -2.389 1 97.69 323 THR A N 1
ATOM 2453 C CA . THR A 1 323 ? 12.211 2.631 -1.271 1 97.69 323 THR A CA 1
ATOM 2454 C C . THR A 1 323 ? 10.906 2.01 -1.753 1 97.69 323 THR A C 1
ATOM 2456 O O . THR A 1 323 ? 10.523 0.928 -1.303 1 97.69 323 THR A O 1
ATOM 2459 N N . ALA A 1 324 ? 10.227 2.674 -2.703 1 97.12 324 ALA A N 1
ATOM 2460 C CA . ALA A 1 324 ? 8.969 2.156 -3.236 1 97.12 324 ALA A CA 1
ATOM 2461 C C . ALA A 1 324 ? 9.18 0.807 -3.918 1 97.12 324 ALA A C 1
ATOM 2463 O O . ALA A 1 324 ? 8.359 -0.101 -3.773 1 97.12 324 ALA A O 1
ATOM 2464 N N . ARG A 1 325 ? 10.164 0.715 -4.672 1 97.69 325 ARG A N 1
ATOM 2465 C CA . ARG A 1 325 ? 10.469 -0.554 -5.324 1 97.69 325 ARG A CA 1
ATOM 2466 C C . ARG A 1 325 ? 10.719 -1.653 -4.297 1 97.69 325 ARG A C 1
ATOM 2468 O O . ARG A 1 325 ? 10.156 -2.744 -4.398 1 97.69 325 ARG A O 1
ATOM 2475 N N . ARG A 1 326 ? 11.617 -1.423 -3.305 1 98.38 326 ARG A N 1
ATOM 2476 C CA . ARG A 1 326 ? 11.914 -2.432 -2.293 1 98.38 326 ARG A CA 1
ATOM 2477 C C . ARG A 1 326 ? 10.672 -2.787 -1.49 1 98.38 326 ARG A C 1
ATOM 2479 O O . ARG A 1 326 ? 10.523 -3.922 -1.031 1 98.38 326 ARG A O 1
ATOM 2486 N N . TRP A 1 327 ? 9.727 -1.779 -1.366 1 97.75 327 TRP A N 1
ATOM 2487 C CA . TRP A 1 327 ? 8.445 -2.059 -0.735 1 97.75 327 TRP A CA 1
ATOM 2488 C C . TRP A 1 327 ? 7.688 -3.145 -1.494 1 97.75 327 TRP A C 1
ATOM 2490 O O . TRP A 1 327 ? 7.188 -4.098 -0.892 1 97.75 327 TRP A O 1
ATOM 2500 N N . ARG A 1 328 ? 7.641 -3.061 -2.803 1 97.06 328 ARG A N 1
ATOM 2501 C CA . ARG A 1 328 ? 6.965 -4.059 -3.627 1 97.06 328 ARG A CA 1
ATOM 2502 C C . ARG A 1 328 ? 7.738 -5.371 -3.641 1 97.06 328 ARG A C 1
ATOM 2504 O O . ARG A 1 328 ? 7.141 -6.449 -3.59 1 97.06 328 ARG A O 1
ATOM 2511 N N . GLU A 1 329 ? 9.055 -5.262 -3.707 1 98.12 329 GLU A N 1
ATOM 2512 C CA . GLU A 1 329 ? 9.906 -6.449 -3.744 1 98.12 329 GLU A CA 1
ATOM 2513 C C . GLU A 1 329 ? 9.758 -7.27 -2.465 1 98.12 329 GLU A C 1
ATOM 2515 O O . GLU A 1 329 ? 9.719 -8.5 -2.514 1 98.12 329 GLU A O 1
ATOM 2520 N N . CYS A 1 330 ? 9.672 -6.578 -1.367 1 98.12 330 CYS A N 1
ATOM 2521 C CA . CYS A 1 330 ? 9.555 -7.285 -0.095 1 98.12 330 CYS A CA 1
ATOM 2522 C C . CYS A 1 330 ? 8.258 -8.078 -0.028 1 98.12 330 CYS A C 1
ATOM 2524 O O . CYS A 1 330 ? 8.195 -9.117 0.633 1 98.12 330 CYS A O 1
ATOM 2526 N N . ALA A 1 331 ? 7.242 -7.605 -0.721 1 97.88 331 ALA A N 1
ATOM 2527 C CA . ALA A 1 331 ? 5.957 -8.297 -0.728 1 97.88 331 ALA A CA 1
ATOM 2528 C C . ALA A 1 331 ? 6.074 -9.656 -1.415 1 97.88 331 ALA A C 1
ATOM 2530 O O . ALA A 1 331 ? 5.219 -10.531 -1.23 1 97.88 331 ALA A O 1
ATOM 2531 N N . PHE A 1 332 ? 7.094 -9.852 -2.221 1 98 332 PHE A N 1
ATOM 2532 C CA . PHE A 1 332 ? 7.277 -11.078 -2.984 1 98 332 PHE A CA 1
ATOM 2533 C C . PHE A 1 332 ? 7.809 -12.195 -2.092 1 98 332 PHE A C 1
ATOM 2535 O O . PHE A 1 332 ? 7.453 -13.359 -2.27 1 98 332 PHE A O 1
ATOM 2542 N N . LEU A 1 333 ? 8.594 -11.891 -1.108 1 98.25 333 LEU A N 1
ATOM 2543 C CA . LEU A 1 333 ? 9.391 -12.852 -0.36 1 98.25 333 LEU A CA 1
ATOM 2544 C C . LEU A 1 333 ? 8.5 -13.867 0.343 1 98.25 333 LEU A C 1
ATOM 2546 O O . LEU A 1 333 ? 8.766 -15.07 0.288 1 98.25 333 LEU A O 1
ATOM 2550 N N . PRO A 1 334 ? 7.418 -13.43 0.95 1 97.81 334 PRO A N 1
ATOM 2551 C CA . PRO A 1 334 ? 6.613 -14.445 1.636 1 97.81 334 PRO A CA 1
ATOM 2552 C C . PRO A 1 334 ? 5.855 -15.352 0.667 1 97.81 334 PRO A C 1
ATOM 2554 O O . PRO A 1 334 ? 5.324 -16.391 1.073 1 97.81 334 PRO A O 1
ATOM 2557 N N . LEU A 1 335 ? 5.836 -15.039 -0.633 1 96.69 335 LEU A N 1
ATOM 2558 C CA . LEU A 1 335 ? 4.973 -15.727 -1.586 1 96.69 335 LEU A CA 1
ATOM 2559 C C . LEU A 1 335 ? 5.762 -16.75 -2.389 1 96.69 335 LEU A C 1
ATOM 2561 O O . LEU A 1 335 ? 5.176 -17.641 -3.012 1 96.69 335 LEU A O 1
ATOM 2565 N N . VAL A 1 336 ? 7.086 -16.578 -2.473 1 95.44 336 VAL A N 1
ATOM 2566 C CA . VAL A 1 336 ? 7.902 -17.453 -3.299 1 95.44 336 VAL A CA 1
ATOM 2567 C C . VAL A 1 336 ? 7.836 -18.875 -2.752 1 95.44 336 VAL A C 1
ATOM 2569 O O . VAL A 1 336 ? 7.969 -19.094 -1.546 1 95.44 336 VAL A O 1
ATOM 2572 N N . THR A 1 337 ? 7.574 -19.812 -3.578 1 93.25 337 THR A N 1
ATOM 2573 C CA . THR A 1 337 ? 7.414 -21.203 -3.18 1 93.25 337 THR A CA 1
ATOM 2574 C C . THR A 1 337 ? 8.75 -21.812 -2.748 1 93.25 337 THR A C 1
ATOM 2576 O O . THR A 1 337 ? 9.75 -21.688 -3.459 1 93.25 337 THR A O 1
ATOM 2579 N N . PRO A 1 338 ? 8.695 -22.484 -1.635 1 93.69 338 PRO A N 1
ATOM 2580 C CA . PRO A 1 338 ? 7.574 -22.609 -0.7 1 93.69 338 PRO A CA 1
ATOM 2581 C C . PRO A 1 338 ? 7.32 -21.312 0.078 1 93.69 338 PRO A C 1
ATOM 2583 O O . PRO A 1 338 ? 8.25 -20.719 0.626 1 93.69 338 PRO A O 1
ATOM 2586 N N . SER A 1 339 ? 6.078 -20.953 -0.014 1 96 339 SER A N 1
ATOM 2587 C CA . SER A 1 339 ? 5.695 -19.703 0.638 1 96 339 SER A CA 1
ATOM 2588 C C . SER A 1 339 ? 5.793 -19.828 2.156 1 96 339 SER A C 1
ATOM 2590 O O . SER A 1 339 ? 5.922 -20.922 2.691 1 96 339 SER A O 1
ATOM 2592 N N . VAL A 1 340 ? 5.785 -18.672 2.881 1 96.81 340 VAL A N 1
ATOM 2593 C CA . VAL A 1 340 ? 5.809 -18.672 4.34 1 96.81 340 VAL A CA 1
ATOM 2594 C C . VAL A 1 340 ? 4.652 -19.5 4.883 1 96.81 340 VAL A C 1
ATOM 2596 O O . VAL A 1 340 ? 4.832 -20.281 5.824 1 96.81 340 VAL A O 1
ATOM 2599 N N . VAL A 1 341 ? 3.445 -19.406 4.242 1 96.19 341 VAL A N 1
ATOM 2600 C CA . VAL A 1 341 ? 2.285 -20.188 4.684 1 96.19 341 VAL A CA 1
ATOM 2601 C C . VAL A 1 341 ? 2.559 -21.672 4.516 1 96.19 341 VAL A C 1
ATOM 2603 O O . VAL A 1 341 ? 2.287 -22.469 5.422 1 96.19 341 VAL A O 1
ATOM 2606 N N . GLN A 1 342 ? 3.158 -22.047 3.48 1 94.5 342 GLN A N 1
ATOM 2607 C CA . GLN A 1 342 ? 3.488 -23.453 3.238 1 94.5 342 GLN A CA 1
ATOM 2608 C C . GLN A 1 342 ? 4.527 -23.953 4.238 1 94.5 342 GLN A C 1
ATOM 2610 O O . GLN A 1 342 ? 4.426 -25.078 4.734 1 94.5 342 GLN A O 1
ATOM 2615 N N . LEU A 1 343 ? 5.496 -23.156 4.367 1 94.75 343 LEU A N 1
ATOM 2616 C CA . LEU A 1 343 ? 6.523 -23.562 5.32 1 94.75 343 LEU A CA 1
ATOM 2617 C C . LEU A 1 343 ? 5.934 -23.719 6.719 1 94.75 343 LEU A C 1
ATOM 2619 O O . LEU A 1 343 ? 6.262 -24.656 7.434 1 94.75 343 LEU A O 1
ATOM 2623 N N . LYS A 1 344 ? 5.117 -22.766 7.137 1 95.75 344 LYS A N 1
ATOM 2624 C CA . LYS A 1 344 ? 4.469 -22.891 8.445 1 95.75 344 LYS A CA 1
ATOM 2625 C C . LYS A 1 344 ? 3.584 -24.125 8.508 1 95.75 344 LYS A C 1
ATOM 2627 O O . LYS A 1 344 ? 3.525 -24.797 9.539 1 95.75 344 LYS A O 1
ATOM 2632 N N . GLN A 1 345 ? 2.967 -24.438 7.441 1 93.81 345 GLN A N 1
ATOM 2633 C CA . GLN A 1 345 ? 2.166 -25.656 7.398 1 93.81 345 GLN A CA 1
ATOM 2634 C C . GLN A 1 345 ? 3.045 -26.891 7.52 1 93.81 345 GLN A C 1
ATOM 2636 O O . GLN A 1 345 ? 2.691 -27.844 8.227 1 93.81 345 GLN A O 1
ATOM 2641 N N . GLN A 1 346 ? 4.094 -26.953 6.816 1 91.94 346 GLN A N 1
ATOM 2642 C CA . GLN A 1 346 ? 5.004 -28.094 6.895 1 91.94 346 GLN A CA 1
ATOM 2643 C C . GLN A 1 346 ? 5.57 -28.234 8.305 1 91.94 346 GLN A C 1
ATOM 2645 O O . GLN A 1 346 ? 5.707 -29.359 8.805 1 91.94 346 GLN A O 1
ATOM 2650 N N . LEU A 1 347 ? 5.871 -27.062 8.883 1 93.12 347 LEU A N 1
ATOM 2651 C CA . LEU A 1 347 ? 6.422 -27.125 10.234 1 93.12 347 LEU A CA 1
ATOM 2652 C C . LEU A 1 347 ? 5.395 -27.672 11.219 1 93.12 347 LEU A C 1
ATOM 2654 O O . LEU A 1 347 ? 5.75 -28.406 12.148 1 93.12 347 LEU A O 1
ATOM 2658 N N . ALA A 1 348 ? 4.246 -27.375 10.992 1 89.5 348 ALA A N 1
ATOM 2659 C CA . ALA A 1 348 ? 3.189 -27.859 11.883 1 89.5 348 ALA A CA 1
ATOM 2660 C C . ALA A 1 348 ? 3.016 -29.359 11.766 1 89.5 348 ALA A C 1
ATOM 2662 O O . ALA A 1 348 ? 2.469 -30 12.672 1 89.5 348 ALA A O 1
ATOM 2663 N N . ARG A 1 349 ? 3.5 -29.969 10.664 1 86.5 349 ARG A N 1
ATOM 2664 C CA . ARG A 1 349 ? 3.328 -31.391 10.445 1 86.5 349 ARG A CA 1
ATOM 2665 C C . ARG A 1 349 ? 4.566 -32.156 10.883 1 86.5 349 ARG A C 1
ATOM 2667 O O . ARG A 1 349 ? 4.539 -33.406 10.977 1 86.5 349 ARG A O 1
ATOM 2674 N N . LEU A 1 350 ? 5.652 -31.578 10.992 1 81.38 350 LEU A N 1
ATOM 2675 C CA . LEU A 1 350 ? 6.871 -32.25 11.43 1 81.38 350 LEU A CA 1
ATOM 2676 C C . LEU A 1 350 ? 6.773 -32.656 12.891 1 81.38 350 LEU A C 1
ATOM 2678 O O . LEU A 1 350 ? 6.191 -31.938 13.703 1 81.38 350 LEU A O 1
ATOM 2682 N N . PRO A 1 351 ? 7.129 -34 13.125 1 73.75 351 PRO A N 1
ATOM 2683 C CA . PRO A 1 351 ? 7.109 -34.438 14.523 1 73.75 351 PRO A CA 1
ATOM 2684 C C . PRO A 1 351 ? 8.016 -33.594 15.422 1 73.75 351 PRO A C 1
ATOM 2686 O O . PRO A 1 351 ? 9.039 -33.094 14.969 1 73.75 351 PRO A O 1
ATOM 2689 N N . SER A 1 352 ? 7.496 -33.188 16.484 1 53.84 352 SER A N 1
ATOM 2690 C CA . SER A 1 352 ? 8.305 -32.5 17.484 1 53.84 352 SER A CA 1
ATOM 2691 C C . SER A 1 352 ? 9.508 -33.344 17.891 1 53.84 352 SER A C 1
ATOM 2693 O O . SER A 1 352 ? 9.438 -34.594 17.906 1 53.84 352 SER A O 1
ATOM 2695 N N . MET B 1 1 ? -23.672 5.297 7.855 1 75.81 1 MET B N 1
ATOM 2696 C CA . MET B 1 1 ? -23.297 4.371 6.793 1 75.81 1 MET B CA 1
ATOM 2697 C C . MET B 1 1 ? -23.359 5.051 5.43 1 75.81 1 MET B C 1
ATOM 2699 O O . MET B 1 1 ? -24.234 5.883 5.188 1 75.81 1 MET B O 1
ATOM 2703 N N . LEU B 1 2 ? -22.391 4.875 4.656 1 92.12 2 LEU B N 1
ATOM 2704 C CA . LEU B 1 2 ? -22.375 5.473 3.324 1 92.12 2 LEU B CA 1
ATOM 2705 C C . LEU B 1 2 ? -23.516 4.934 2.469 1 92.12 2 LEU B C 1
ATOM 2707 O O . LEU B 1 2 ? -23.891 3.766 2.594 1 92.12 2 LEU B O 1
ATOM 2711 N N . ASP B 1 3 ? -24.125 5.715 1.737 1 92.25 3 ASP B N 1
ATOM 2712 C CA . ASP B 1 3 ? -25.141 5.23 0.816 1 92.25 3 ASP B CA 1
ATOM 2713 C C . ASP B 1 3 ? -24.547 4.27 -0.209 1 92.25 3 ASP B C 1
ATOM 2715 O O . ASP B 1 3 ? -23.359 4.324 -0.499 1 92.25 3 ASP B O 1
ATOM 2719 N N . ARG B 1 4 ? -25.344 3.453 -0.77 1 92 4 ARG B N 1
ATOM 2720 C CA . ARG B 1 4 ? -24.922 2.375 -1.658 1 92 4 ARG B CA 1
ATOM 2721 C C . ARG B 1 4 ? -24.266 2.926 -2.92 1 92 4 ARG B C 1
ATOM 2723 O O . ARG B 1 4 ? -23.266 2.387 -3.393 1 92 4 ARG B O 1
ATOM 2730 N N . SER B 1 5 ? -24.891 3.916 -3.367 1 96.25 5 SER B N 1
ATOM 2731 C CA . SER B 1 5 ? -24.391 4.492 -4.617 1 96.25 5 SER B CA 1
ATOM 2732 C C . SER B 1 5 ? -22.969 5.008 -4.469 1 96.25 5 SER B C 1
ATOM 2734 O O . SER B 1 5 ? -22.125 4.785 -5.344 1 96.25 5 SER B O 1
ATOM 2736 N N . LEU B 1 6 ? -22.734 5.66 -3.434 1 97.06 6 LEU B N 1
ATOM 2737 C CA . LEU B 1 6 ? -21.391 6.172 -3.205 1 97.06 6 LEU B CA 1
ATOM 2738 C C . LEU B 1 6 ? -20.406 5.027 -2.982 1 97.06 6 LEU B C 1
ATOM 2740 O O . LEU B 1 6 ? -19.281 5.062 -3.492 1 97.06 6 LEU B O 1
ATOM 2744 N N . ARG B 1 7 ? -20.781 4.02 -2.248 1 97.06 7 ARG B N 1
ATOM 2745 C CA . ARG B 1 7 ? -19.922 2.875 -2 1 97.06 7 ARG B CA 1
ATOM 2746 C C . ARG B 1 7 ? -19.5 2.217 -3.309 1 97.06 7 ARG B C 1
ATOM 2748 O O . ARG B 1 7 ? -18.312 1.936 -3.516 1 97.06 7 ARG B O 1
ATOM 2755 N N . GLU B 1 8 ? -20.406 1.906 -4.164 1 97 8 GLU B N 1
ATOM 2756 C CA . GLU B 1 8 ? -20.125 1.275 -5.449 1 97 8 GLU B CA 1
ATOM 2757 C C . GLU B 1 8 ? -19.219 2.148 -6.309 1 97 8 GLU B C 1
ATOM 2759 O O . GLU B 1 8 ? -18.297 1.646 -6.961 1 97 8 GLU B O 1
ATOM 2764 N N . TRP B 1 9 ? -19.547 3.439 -6.238 1 98.06 9 TRP B N 1
ATOM 2765 C CA . TRP B 1 9 ? -18.719 4.363 -7.016 1 98.06 9 TRP B CA 1
ATOM 2766 C C . TRP B 1 9 ? -17.281 4.355 -6.516 1 98.06 9 TRP B C 1
ATOM 2768 O O . TRP B 1 9 ? -16.344 4.328 -7.312 1 98.06 9 TRP B O 1
ATOM 2778 N N . LEU B 1 10 ? -17.156 4.43 -5.242 1 98.44 10 LEU B N 1
ATOM 2779 C CA . LEU B 1 10 ? -15.828 4.406 -4.641 1 98.44 10 LEU B CA 1
ATOM 2780 C C . LEU B 1 10 ? -15.102 3.109 -4.98 1 98.44 10 LEU B C 1
ATOM 2782 O O . LEU B 1 10 ? -13.922 3.129 -5.336 1 98.44 10 LEU B O 1
ATOM 2786 N N . ASP B 1 11 ? -15.75 2.061 -4.918 1 97.44 11 ASP B N 1
ATOM 2787 C CA . ASP B 1 11 ? -15.133 0.771 -5.215 1 97.44 11 ASP B CA 1
ATOM 2788 C C . ASP B 1 11 ? -14.68 0.7 -6.672 1 97.44 11 ASP B C 1
ATOM 2790 O O . ASP B 1 11 ? -13.578 0.241 -6.965 1 97.44 11 ASP B O 1
ATOM 2794 N N . GLU B 1 12 ? -15.555 1.059 -7.5 1 97.44 12 GLU B N 1
ATOM 2795 C CA . GLU B 1 12 ? -15.297 1.006 -8.938 1 97.44 12 GLU B CA 1
ATOM 2796 C C . GLU B 1 12 ? -14.109 1.894 -9.312 1 97.44 12 GLU B C 1
ATOM 2798 O O . GLU B 1 12 ? -13.383 1.595 -10.266 1 97.44 12 GLU B O 1
ATOM 2803 N N . ARG B 1 13 ? -13.938 2.971 -8.539 1 98.19 13 ARG B N 1
ATOM 2804 C CA . ARG B 1 13 ? -12.961 3.973 -8.953 1 98.19 13 ARG B CA 1
ATOM 2805 C C . ARG B 1 13 ? -11.719 3.926 -8.062 1 98.19 13 ARG B C 1
ATOM 2807 O O . ARG B 1 13 ? -10.773 4.684 -8.273 1 98.19 13 ARG B O 1
ATOM 2814 N N . ALA B 1 14 ? -11.727 3.076 -7.094 1 97.88 14 ALA B N 1
ATOM 2815 C CA . ALA B 1 14 ? -10.68 3.07 -6.078 1 97.88 14 ALA B CA 1
ATOM 2816 C C . ALA B 1 14 ? -9.297 2.982 -6.719 1 97.88 14 ALA B C 1
ATOM 2818 O O . ALA B 1 14 ? -8.375 3.711 -6.336 1 97.88 14 ALA B O 1
ATOM 2819 N N . ALA B 1 15 ? -9.109 2.135 -7.715 1 96.75 15 ALA B N 1
ATOM 2820 C CA . ALA B 1 15 ? -7.82 1.964 -8.383 1 96.75 15 ALA B CA 1
ATOM 2821 C C . ALA B 1 15 ? -7.41 3.236 -9.117 1 96.75 15 ALA B C 1
ATOM 2823 O O . ALA B 1 15 ? -6.254 3.656 -9.047 1 96.75 15 ALA B O 1
ATOM 2824 N N . GLU B 1 16 ? -8.359 3.746 -9.875 1 97.62 16 GLU B N 1
ATOM 2825 C CA . GLU B 1 16 ? -8.102 4.984 -10.609 1 97.62 16 GLU B CA 1
ATOM 2826 C C . GLU B 1 16 ? -7.742 6.121 -9.664 1 97.62 16 GLU B C 1
ATOM 2828 O O . GLU B 1 16 ? -6.805 6.879 -9.922 1 97.62 16 GLU B O 1
ATOM 2833 N N . LEU B 1 17 ? -8.508 6.277 -8.516 1 98.44 17 LEU B N 1
ATOM 2834 C CA . LEU B 1 17 ? -8.258 7.324 -7.535 1 98.44 17 LEU B CA 1
ATOM 2835 C C . LEU B 1 17 ? -6.867 7.176 -6.922 1 98.44 17 LEU B C 1
ATOM 2837 O O . LEU B 1 17 ? -6.227 8.172 -6.574 1 98.44 17 LEU B O 1
ATOM 2841 N N . ASP B 1 18 ? -6.469 6.016 -6.82 1 97.88 18 ASP B N 1
ATOM 2842 C CA . ASP B 1 18 ? -5.164 5.723 -6.23 1 97.88 18 ASP B CA 1
ATOM 2843 C C . ASP B 1 18 ? -4.031 6.133 -7.172 1 97.88 18 ASP B C 1
ATOM 2845 O O . ASP B 1 18 ? -2.982 6.594 -6.719 1 97.88 18 ASP B O 1
ATOM 2849 N N . ARG B 1 19 ? -4.207 6.043 -8.555 1 95.75 19 ARG B N 1
ATOM 2850 C CA . ARG B 1 19 ? -3.092 6.117 -9.492 1 95.75 19 ARG B CA 1
ATOM 2851 C C . ARG B 1 19 ? -3.178 7.375 -10.344 1 95.75 19 ARG B C 1
ATOM 2853 O O . ARG B 1 19 ? -2.232 7.715 -11.062 1 95.75 19 ARG B O 1
ATOM 2860 N N . SER B 1 20 ? -4.352 8.141 -10.203 1 97 20 SER B N 1
ATOM 2861 C CA . SER B 1 20 ? -4.547 9.266 -11.102 1 97 20 SER B CA 1
ATOM 2862 C C . SER B 1 20 ? -5.281 10.406 -10.406 1 97 20 SER B C 1
ATOM 2864 O O . SER B 1 20 ? -6.152 10.172 -9.562 1 97 20 SER B O 1
ATOM 2866 N N . GLY B 1 21 ? -4.906 11.594 -10.703 1 97.06 21 GLY B N 1
ATOM 2867 C CA . GLY B 1 21 ? -5.574 12.781 -10.188 1 97.06 21 GLY B CA 1
ATOM 2868 C C . GLY B 1 21 ? -6.754 13.211 -11.039 1 97.06 21 GLY B C 1
ATOM 2869 O O . GLY B 1 21 ? -7.434 14.188 -10.719 1 97.06 21 GLY B O 1
ATOM 2870 N N . GLU B 1 22 ? -7.086 12.492 -12.109 1 96.06 22 GLU B N 1
ATOM 2871 C CA . GLU B 1 22 ? -8.07 12.883 -13.109 1 96.06 22 GLU B CA 1
ATOM 2872 C C . GLU B 1 22 ? -9.461 13.031 -12.492 1 96.06 22 GLU B C 1
ATOM 2874 O O . GLU B 1 22 ? -10.266 13.836 -12.953 1 96.06 22 GLU B O 1
ATOM 2879 N N . ARG B 1 23 ? -9.695 12.273 -11.438 1 96.81 23 ARG B N 1
ATOM 2880 C CA . ARG B 1 23 ? -11.039 12.281 -10.875 1 96.81 23 ARG B CA 1
ATOM 2881 C C . ARG B 1 23 ? -11.07 12.984 -9.523 1 96.81 23 ARG B C 1
ATOM 2883 O O . ARG B 1 23 ? -12.016 12.828 -8.758 1 96.81 23 ARG B O 1
ATOM 2890 N N . SER B 1 24 ? -10.039 13.766 -9.25 1 97.31 24 SER B N 1
ATOM 2891 C CA . SER B 1 24 ? -9.953 14.43 -7.953 1 97.31 24 SER B CA 1
ATOM 2892 C C . SER B 1 24 ? -11.156 15.328 -7.707 1 97.31 24 SER B C 1
ATOM 2894 O O . SER B 1 24 ? -11.766 15.289 -6.637 1 97.31 24 SER B O 1
ATOM 2896 N N . HIS B 1 25 ? -11.555 16.188 -8.727 1 96.62 25 HIS B N 1
ATOM 2897 C CA . HIS B 1 25 ? -12.68 17.094 -8.562 1 96.62 25 HIS B CA 1
ATOM 2898 C C . HIS B 1 25 ? -13.992 16.344 -8.43 1 96.62 25 HIS B C 1
ATOM 2900 O O . HIS B 1 25 ? -14.82 16.672 -7.578 1 96.62 25 HIS B O 1
ATOM 2906 N N . ALA B 1 26 ? -14.148 15.32 -9.266 1 97.25 26 ALA B N 1
ATOM 2907 C CA . ALA B 1 26 ? -15.359 14.508 -9.172 1 97.25 26 ALA B CA 1
ATOM 2908 C C . ALA B 1 26 ? -15.477 13.844 -7.805 1 97.25 26 ALA B C 1
ATOM 2910 O O . ALA B 1 26 ? -16.578 13.711 -7.266 1 97.25 26 ALA B O 1
ATOM 2911 N N . LEU B 1 27 ? -14.375 13.406 -7.285 1 98.19 27 LEU B N 1
ATOM 2912 C CA . LEU B 1 27 ? -14.359 12.805 -5.957 1 98.19 27 LEU B CA 1
ATOM 2913 C C . LEU B 1 27 ? -14.875 13.781 -4.906 1 98.19 27 LEU B C 1
ATOM 2915 O O . LEU B 1 27 ? -15.742 13.43 -4.102 1 98.19 27 LEU B O 1
ATOM 2919 N N . LEU B 1 28 ? -14.383 15.023 -4.863 1 98.25 28 LEU B N 1
ATOM 2920 C CA . LEU B 1 28 ? -14.836 16.031 -3.92 1 98.25 28 LEU B CA 1
ATOM 2921 C C . LEU B 1 28 ? -16.344 16.25 -4.039 1 98.25 28 LEU B C 1
ATOM 2923 O O . LEU B 1 28 ? -17.047 16.312 -3.027 1 98.25 28 LEU B O 1
ATOM 2927 N N . GLN B 1 29 ? -16.812 16.297 -5.266 1 96.88 29 GLN B N 1
ATOM 2928 C CA . GLN B 1 29 ? -18.234 16.516 -5.5 1 96.88 29 GLN B CA 1
ATOM 2929 C C . GLN B 1 29 ? -19.078 15.344 -5.02 1 96.88 29 GLN B C 1
ATOM 2931 O O . GLN B 1 29 ? -20.125 15.531 -4.422 1 96.88 29 GLN B O 1
ATOM 2936 N N . LYS B 1 30 ? -18.578 14.195 -5.281 1 97.69 30 LYS B N 1
ATOM 2937 C CA . LYS B 1 30 ? -19.312 13 -4.879 1 97.69 30 LYS B CA 1
ATOM 2938 C C . LYS B 1 30 ? -19.438 12.922 -3.359 1 97.69 30 LYS B C 1
ATOM 2940 O O . LYS B 1 30 ? -20.5 12.57 -2.834 1 97.69 30 LYS B O 1
ATOM 2945 N N . LEU B 1 31 ? -18.406 13.25 -2.646 1 98.25 31 LEU B N 1
ATOM 2946 C CA . LEU B 1 31 ? -18.453 13.258 -1.188 1 98.25 31 LEU B CA 1
ATOM 2947 C C . LEU B 1 31 ? -19.406 14.336 -0.679 1 98.25 31 LEU B C 1
ATOM 2949 O O . LEU B 1 31 ? -20.141 14.117 0.284 1 98.25 31 LEU B O 1
ATOM 2953 N N . ALA B 1 32 ? -19.391 15.516 -1.294 1 98 32 ALA B N 1
ATOM 2954 C CA . ALA B 1 32 ? -20.281 16.609 -0.91 1 98 32 ALA B CA 1
ATOM 2955 C C . ALA B 1 32 ? -21.75 16.25 -1.166 1 98 32 ALA B C 1
ATOM 2957 O O . ALA B 1 32 ? -22.609 16.5 -0.327 1 98 32 ALA B O 1
ATOM 2958 N N . GLU B 1 33 ? -21.953 15.648 -2.365 1 96.44 33 GLU B N 1
ATOM 2959 C CA . GLU B 1 33 ? -23.312 15.258 -2.734 1 96.44 33 GLU B CA 1
ATOM 2960 C C . GLU B 1 33 ? -23.906 14.266 -1.731 1 96.44 33 GLU B C 1
ATOM 2962 O O . GLU B 1 33 ? -25.109 14.234 -1.517 1 96.44 33 GLU B O 1
ATOM 2967 N N . ALA B 1 34 ? -23.031 13.602 -1.141 1 97.44 34 ALA B N 1
ATOM 2968 C CA . ALA B 1 34 ? -23.469 12.633 -0.139 1 97.44 34 ALA B CA 1
ATOM 2969 C C . ALA B 1 34 ? -23.578 13.281 1.237 1 97.44 34 ALA B C 1
ATOM 2971 O O . ALA B 1 34 ? -23.828 12.602 2.234 1 97.44 34 ALA B O 1
ATOM 2972 N N . ASN B 1 35 ? -23.375 14.531 1.327 1 96.06 35 ASN B N 1
ATOM 2973 C CA . ASN B 1 35 ? -23.531 15.367 2.516 1 96.06 35 ASN B CA 1
ATOM 2974 C C . ASN B 1 35 ? -22.547 14.969 3.613 1 96.06 35 ASN B C 1
ATOM 2976 O O . ASN B 1 35 ? -22.828 15.141 4.801 1 96.06 35 ASN B O 1
ATOM 2980 N N . LEU B 1 36 ? -21.453 14.438 3.188 1 98.38 36 LEU B N 1
ATOM 2981 C CA . LEU B 1 36 ? -20.516 13.914 4.172 1 98.38 36 LEU B CA 1
ATOM 2982 C C . LEU B 1 36 ? -19.797 15.055 4.891 1 98.38 36 LEU B C 1
ATOM 2984 O O . LEU B 1 36 ? -19.5 14.961 6.082 1 98.38 36 LEU B O 1
ATOM 2988 N N . PHE B 1 37 ? -19.578 16.203 4.223 1 98.19 37 PHE B N 1
ATOM 2989 C CA . PHE B 1 37 ? -18.844 17.328 4.809 1 98.19 37 PHE B CA 1
ATOM 2990 C C . PHE B 1 37 ? -19.688 18.016 5.875 1 98.19 37 PHE B C 1
ATOM 2992 O O . PHE B 1 37 ? -19.156 18.781 6.691 1 98.19 37 PHE B O 1
ATOM 2999 N N . ARG B 1 38 ? -20.953 17.812 5.922 1 97.38 38 ARG B N 1
ATOM 3000 C CA . ARG B 1 38 ? -21.891 18.5 6.793 1 97.38 38 ARG B CA 1
ATOM 3001 C C . ARG B 1 38 ? -22.016 17.797 8.141 1 97.38 38 ARG B C 1
ATOM 3003 O O . ARG B 1 38 ? -22.531 18.375 9.102 1 97.38 38 ARG B O 1
ATOM 3010 N N . ILE B 1 39 ? -21.531 16.578 8.188 1 97.81 39 ILE B N 1
ATOM 3011 C CA . ILE B 1 39 ? -21.672 15.773 9.398 1 97.81 39 ILE B CA 1
ATOM 3012 C C . ILE B 1 39 ? -20.844 16.391 10.523 1 97.81 39 ILE B C 1
ATOM 3014 O O . ILE B 1 39 ? -19.656 16.656 10.344 1 97.81 39 ILE B O 1
ATOM 3018 N N . GLY B 1 40 ? -21.531 16.578 11.672 1 96.62 40 GLY B N 1
ATOM 3019 C CA . GLY B 1 40 ? -20.859 17.141 12.836 1 96.62 40 GLY B CA 1
ATOM 3020 C C . GLY B 1 40 ? -20.828 18.656 12.844 1 96.62 40 GLY B C 1
ATOM 3021 O O . GLY B 1 40 ? -20.234 19.266 13.742 1 96.62 40 GLY B O 1
ATOM 3022 N N . ILE B 1 41 ? -21.391 19.359 11.82 1 96.56 41 ILE B N 1
ATOM 3023 C CA . ILE B 1 41 ? -21.531 20.812 11.75 1 96.56 41 ILE B CA 1
ATOM 3024 C C . ILE B 1 41 ? -22.938 21.203 12.195 1 96.56 41 ILE B C 1
ATOM 3026 O O . ILE B 1 41 ? -23.922 20.547 11.844 1 96.56 41 ILE B O 1
ATOM 3030 N N . ALA B 1 42 ? -22.984 22.359 12.922 1 94.69 42 ALA B N 1
ATOM 3031 C CA . ALA B 1 42 ? -24.266 22.828 13.422 1 94.69 42 ALA B CA 1
ATOM 3032 C C . ALA B 1 42 ? -25.219 23.172 12.273 1 94.69 42 ALA B C 1
ATOM 3034 O O . ALA B 1 42 ? -24.812 23.797 11.289 1 94.69 42 ALA B O 1
ATOM 3035 N N . PRO B 1 43 ? -26.406 22.75 12.469 1 96.69 43 PRO B N 1
ATOM 3036 C CA . PRO B 1 43 ? -27.375 23.078 11.43 1 96.69 43 PRO B CA 1
ATOM 3037 C C . PRO B 1 43 ? -27.453 24.578 11.148 1 96.69 43 PRO B C 1
ATOM 3039 O O . PRO B 1 43 ? -27.641 24.984 10 1 96.69 43 PRO B O 1
ATOM 3042 N N . ALA B 1 44 ? -27.281 25.344 12.227 1 94.5 44 ALA B N 1
ATOM 3043 C CA . ALA B 1 44 ? -27.328 26.797 12.086 1 94.5 44 ALA B CA 1
ATOM 3044 C C . ALA B 1 44 ? -26.234 27.281 11.125 1 94.5 44 ALA B C 1
ATOM 3046 O O . ALA B 1 44 ? -26.359 28.359 10.523 1 94.5 44 ALA B O 1
ATOM 3047 N N . SER B 1 45 ? -25.297 26.469 10.922 1 94.5 45 SER B N 1
ATOM 3048 C CA . SER B 1 45 ? -24.188 26.797 10.039 1 94.5 45 SER B CA 1
ATOM 3049 C C . SER B 1 45 ? -24.234 25.984 8.75 1 94.5 45 SER B C 1
ATOM 3051 O O . SER B 1 45 ? -23.234 25.938 8.016 1 94.5 45 SER B O 1
ATOM 3053 N N . GLY B 1 46 ? -25.312 25.375 8.508 1 94.5 46 GLY B N 1
ATOM 3054 C CA . GLY B 1 46 ? -25.484 24.641 7.27 1 94.5 46 GLY B CA 1
ATOM 3055 C C . GLY B 1 46 ? -25.078 23.188 7.387 1 94.5 46 GLY B C 1
ATOM 3056 O O . GLY B 1 46 ? -25.062 22.453 6.391 1 94.5 46 GLY B O 1
ATOM 3057 N N . GLY B 1 47 ? -24.797 22.734 8.617 1 95.31 47 GLY B N 1
ATOM 3058 C CA . GLY B 1 47 ? -24.422 21.359 8.852 1 95.31 47 GLY B CA 1
ATOM 3059 C C . GLY B 1 47 ? -25.609 20.438 9.031 1 95.31 47 GLY B C 1
ATOM 3060 O O . GLY B 1 47 ? -26.766 20.891 9.031 1 95.31 47 GLY B O 1
ATOM 3061 N N . SER B 1 48 ? -25.344 19.172 9.078 1 96.69 48 SER B N 1
ATOM 3062 C CA . SER B 1 48 ? -26.406 18.188 9.266 1 96.69 48 SER B CA 1
ATOM 3063 C C . SER B 1 48 ? -26.547 17.812 10.734 1 96.69 48 SER B C 1
ATOM 3065 O O . SER B 1 48 ? -27.406 17 11.094 1 96.69 48 SER B O 1
ATOM 3067 N N . GLY B 1 49 ? -25.828 18.406 11.484 1 95.06 49 GLY B N 1
ATOM 3068 C CA . GLY B 1 49 ? -25.797 18.016 12.883 1 95.06 49 GLY B CA 1
ATOM 3069 C C . GLY B 1 49 ? -24.922 16.812 13.141 1 95.06 49 GLY B C 1
ATOM 3070 O O . GLY B 1 49 ? -24.062 16.469 12.328 1 95.06 49 GLY B O 1
ATOM 3071 N N . GLY B 1 50 ? -25.031 16.344 14.344 1 95.62 50 GLY B N 1
ATOM 3072 C CA . GLY B 1 50 ? -24.172 15.234 14.734 1 95.62 50 GLY B CA 1
ATOM 3073 C C . GLY B 1 50 ? -22.953 15.68 15.508 1 95.62 50 GLY B C 1
ATOM 3074 O O . GLY B 1 50 ? -22.812 16.859 15.836 1 95.62 50 GLY B O 1
ATOM 3075 N N . THR B 1 51 ? -22.172 14.586 15.703 1 94.75 51 THR B N 1
ATOM 3076 C CA . THR B 1 51 ? -21.016 14.828 16.562 1 94.75 51 THR B CA 1
ATOM 3077 C C . THR B 1 51 ? -19.719 14.664 15.766 1 94.75 51 THR B C 1
ATOM 3079 O O . THR B 1 51 ? -19.734 14.25 14.609 1 94.75 51 THR B O 1
ATOM 3082 N N . LEU B 1 52 ? -18.609 15 16.422 1 95.88 52 LEU B N 1
ATOM 3083 C CA . LEU B 1 52 ? -17.297 14.773 15.828 1 95.88 52 LEU B CA 1
ATOM 3084 C C . LEU B 1 52 ? -17.062 13.289 15.57 1 95.88 52 LEU B C 1
ATOM 3086 O O . LEU B 1 52 ? -16.422 12.922 14.578 1 95.88 52 LEU B O 1
ATOM 3090 N N . LEU B 1 53 ? -17.609 12.391 16.438 1 97.19 53 LEU B N 1
ATOM 3091 C CA . LEU B 1 53 ? -17.469 10.945 16.266 1 97.19 53 LEU B CA 1
ATOM 3092 C C . LEU B 1 53 ? -18.188 10.477 15 1 97.19 53 LEU B C 1
ATOM 3094 O O . LEU B 1 53 ? -17.703 9.57 14.32 1 97.19 53 LEU B O 1
ATOM 3098 N N . ASP B 1 54 ? -19.297 11.102 14.68 1 97.38 54 ASP B N 1
ATOM 3099 C CA . ASP B 1 54 ? -19.984 10.773 13.438 1 97.38 54 ASP B CA 1
ATOM 3100 C C . ASP B 1 54 ? -19.141 11.117 12.219 1 97.38 54 ASP B C 1
ATOM 3102 O O . ASP B 1 54 ? -19.156 10.398 11.219 1 97.38 54 ASP B O 1
ATOM 3106 N N . ALA B 1 55 ? -18.516 12.234 12.344 1 97.88 55 ALA B N 1
ATOM 3107 C CA . ALA B 1 55 ? -17.641 12.641 11.242 1 97.88 55 ALA B CA 1
ATOM 3108 C C . ALA B 1 55 ? -16.469 11.68 11.094 1 97.88 55 ALA B C 1
ATOM 3110 O O . ALA B 1 55 ? -16.062 11.344 9.977 1 97.88 55 ALA B O 1
ATOM 3111 N N . ILE B 1 56 ? -15.891 11.188 12.219 1 98.31 56 ILE B N 1
ATOM 3112 C CA . ILE B 1 56 ? -14.812 10.203 12.203 1 98.31 56 ILE B CA 1
ATOM 3113 C C . ILE B 1 56 ? -15.305 8.906 11.57 1 98.31 56 ILE B C 1
ATOM 3115 O O . ILE B 1 56 ? -14.609 8.312 10.742 1 98.31 56 ILE B O 1
ATOM 3119 N N . ASP B 1 57 ? -16.484 8.523 11.867 1 98.12 57 ASP B N 1
ATOM 3120 C CA . ASP B 1 57 ? -17.094 7.32 11.289 1 98.12 57 ASP B CA 1
ATOM 3121 C C . ASP B 1 57 ? -17.281 7.469 9.781 1 98.12 57 ASP B C 1
ATOM 3123 O O . ASP B 1 57 ? -17.109 6.504 9.031 1 98.12 57 ASP B O 1
ATOM 3127 N N . ALA B 1 58 ? -17.703 8.602 9.398 1 98.44 58 ALA B N 1
ATOM 3128 C CA . ALA B 1 58 ? -17.922 8.836 7.973 1 98.44 58 ALA B CA 1
ATOM 3129 C C . ALA B 1 58 ? -16.625 8.719 7.191 1 98.44 58 ALA B C 1
ATOM 3131 O O . ALA B 1 58 ? -16.578 8.094 6.129 1 98.44 58 ALA B O 1
ATOM 3132 N N . ILE B 1 59 ? -15.562 9.289 7.738 1 98.69 59 ILE B N 1
ATOM 3133 C CA . ILE B 1 59 ? -14.258 9.18 7.098 1 98.69 59 ILE B CA 1
ATOM 3134 C C . ILE B 1 59 ? -13.82 7.719 7.066 1 98.69 59 ILE B C 1
ATOM 3136 O O . ILE B 1 59 ? -13.312 7.238 6.051 1 98.69 59 ILE B O 1
ATOM 3140 N N . SER B 1 60 ? -14.008 7.035 8.188 1 98.75 60 SER B N 1
ATOM 3141 C CA . SER B 1 60 ? -13.664 5.621 8.297 1 98.75 60 SER B CA 1
ATOM 3142 C C . SER B 1 60 ? -14.422 4.789 7.266 1 98.75 60 SER B C 1
ATOM 3144 O O . SER B 1 60 ? -13.836 3.908 6.625 1 98.75 60 SER B O 1
ATOM 3146 N N . ALA B 1 61 ? -15.664 5.051 7.09 1 98.56 61 ALA B N 1
ATOM 3147 C CA . ALA B 1 61 ? -16.484 4.328 6.129 1 98.56 61 ALA B CA 1
ATOM 3148 C C . ALA B 1 61 ? -15.969 4.523 4.707 1 98.56 61 ALA B C 1
ATOM 3150 O O . ALA B 1 61 ? -15.945 3.578 3.912 1 98.56 61 ALA B O 1
ATOM 3151 N N . VAL B 1 62 ? -15.609 5.719 4.398 1 98.81 62 VAL B N 1
ATOM 3152 C CA . VAL B 1 62 ? -15.062 6.008 3.074 1 98.81 62 VAL B CA 1
ATOM 3153 C C . VAL B 1 62 ? -13.727 5.289 2.898 1 98.81 62 VAL B C 1
ATOM 3155 O O . VAL B 1 62 ? -13.453 4.715 1.842 1 98.81 62 VAL B O 1
ATOM 3158 N N . ALA B 1 63 ? -12.93 5.215 3.945 1 98.75 63 ALA B N 1
ATOM 3159 C CA . ALA B 1 63 ? -11.594 4.633 3.902 1 98.75 63 ALA B CA 1
ATOM 3160 C C . ALA B 1 63 ? -11.656 3.129 3.656 1 98.75 63 ALA B C 1
ATOM 3162 O O . ALA B 1 63 ? -10.703 2.535 3.143 1 98.75 63 ALA B O 1
ATOM 3163 N N . ARG B 1 64 ? -12.781 2.51 3.99 1 98.44 64 ARG B N 1
ATOM 3164 C CA . ARG B 1 64 ? -12.945 1.081 3.738 1 98.44 64 ARG B CA 1
ATOM 3165 C C . ARG B 1 64 ? -12.93 0.784 2.242 1 98.44 64 ARG B C 1
ATOM 3167 O O . ARG B 1 64 ? -12.648 -0.345 1.831 1 98.44 64 ARG B O 1
ATOM 3174 N N . HIS B 1 65 ? -13.227 1.743 1.448 1 98.44 65 HIS B N 1
ATOM 3175 C CA . HIS B 1 65 ? -13.336 1.549 0.007 1 98.44 65 HIS B CA 1
ATOM 3176 C C . HIS B 1 65 ? -12.148 2.164 -0.727 1 98.44 65 HIS B C 1
ATOM 3178 O O . HIS B 1 65 ? -11.68 1.612 -1.723 1 98.44 65 HIS B O 1
ATOM 3184 N N . SER B 1 66 ? -11.688 3.287 -0.288 1 98.69 66 SER B N 1
ATOM 3185 C CA . SER B 1 66 ? -10.586 4.023 -0.901 1 98.69 66 SER B CA 1
ATOM 3186 C C . SER B 1 66 ? -9.906 4.941 0.107 1 98.69 66 SER B C 1
ATOM 3188 O O . SER B 1 66 ? -10.516 5.891 0.6 1 98.69 66 SER B O 1
ATOM 3190 N N . LEU B 1 67 ? -8.641 4.691 0.409 1 98.75 67 LEU B N 1
ATOM 3191 C CA . LEU B 1 67 ? -7.91 5.566 1.324 1 98.75 67 LEU B CA 1
ATOM 3192 C C . LEU B 1 67 ? -7.645 6.926 0.684 1 98.75 67 LEU B C 1
ATOM 3194 O O . LEU B 1 67 ? -7.617 7.945 1.374 1 98.75 67 LEU B O 1
ATOM 3198 N N . THR B 1 68 ? -7.535 7 -0.669 1 98.5 68 THR B N 1
ATOM 3199 C CA . THR B 1 68 ? -7.379 8.266 -1.379 1 98.5 68 THR B CA 1
ATOM 3200 C C . THR B 1 68 ? -8.578 9.18 -1.133 1 98.5 68 THR B C 1
ATOM 3202 O O . THR B 1 68 ? -8.414 10.359 -0.817 1 98.5 68 THR B O 1
ATOM 3205 N N . ALA B 1 69 ? -9.75 8.602 -1.264 1 98.69 69 ALA B N 1
ATOM 3206 C CA . ALA B 1 69 ? -10.969 9.375 -1.031 1 98.69 69 ALA B CA 1
ATOM 3207 C C . ALA B 1 69 ? -11.039 9.852 0.415 1 98.69 69 ALA B C 1
ATOM 3209 O O . ALA B 1 69 ? -11.398 11.008 0.673 1 98.69 69 ALA B O 1
ATOM 3210 N N . ALA B 1 70 ? -10.703 8.984 1.324 1 98.75 70 ALA B N 1
ATOM 3211 C CA . ALA B 1 70 ? -10.758 9.344 2.738 1 98.75 70 ALA B CA 1
ATOM 3212 C C . ALA B 1 70 ? -9.734 10.43 3.062 1 98.75 70 ALA B C 1
ATOM 3214 O O . ALA B 1 70 ? -9.992 11.305 3.895 1 98.75 70 ALA B O 1
ATOM 3215 N N . PHE B 1 71 ? -8.586 10.391 2.387 1 98.56 71 PHE B N 1
ATOM 3216 C CA . PHE B 1 71 ? -7.539 11.383 2.615 1 98.56 71 PHE B CA 1
ATOM 3217 C C . PHE B 1 71 ? -7.98 12.758 2.133 1 98.56 71 PHE B C 1
ATOM 3219 O O . PHE B 1 71 ? -7.812 13.758 2.84 1 98.56 71 PHE B O 1
ATOM 3226 N N . MET B 1 72 ? -8.602 12.836 0.962 1 97.81 72 MET B N 1
ATOM 3227 C CA . MET B 1 72 ? -9.141 14.102 0.47 1 97.81 72 MET B CA 1
ATOM 3228 C C . MET B 1 72 ? -10.281 14.586 1.362 1 97.81 72 MET B C 1
ATOM 3230 O O . MET B 1 72 ? -10.352 15.773 1.684 1 97.81 72 MET B O 1
ATOM 3234 N N . PHE B 1 73 ? -11.117 13.633 1.786 1 98.5 73 PHE B N 1
ATOM 3235 C CA . PHE B 1 73 ? -12.211 13.945 2.705 1 98.5 73 PHE B CA 1
ATOM 3236 C C . PHE B 1 73 ? -11.672 14.562 3.99 1 98.5 73 PHE B C 1
ATOM 3238 O O . PHE B 1 73 ? -12.125 15.633 4.406 1 98.5 73 PHE B O 1
ATOM 3245 N N . TRP B 1 74 ? -10.688 13.977 4.539 1 98.38 74 TRP B N 1
ATOM 3246 C CA . TRP B 1 74 ? -10.086 14.461 5.777 1 98.38 74 TRP B CA 1
ATOM 3247 C C . TRP B 1 74 ? -9.477 15.844 5.582 1 98.38 74 TRP B C 1
ATOM 3249 O O . TRP B 1 74 ? -9.672 16.734 6.414 1 98.38 74 TRP B O 1
ATOM 3259 N N . GLY B 1 75 ? -8.719 16.094 4.504 1 97.62 75 GLY B N 1
ATOM 3260 C CA . GLY B 1 75 ? -8.156 17.406 4.23 1 97.62 75 GLY B CA 1
ATOM 3261 C C . GLY B 1 75 ? -9.211 18.5 4.129 1 97.62 75 GLY B C 1
ATOM 3262 O O . GLY B 1 75 ? -9.094 19.547 4.762 1 97.62 75 GLY B O 1
ATOM 3263 N N . HIS B 1 76 ? -10.242 18.234 3.375 1 98.44 76 HIS B N 1
ATOM 3264 C CA . HIS B 1 76 ? -11.344 19.172 3.199 1 98.44 76 HIS B CA 1
ATOM 3265 C C . HIS B 1 76 ? -12.055 19.453 4.52 1 98.44 76 HIS B C 1
ATOM 3267 O O . HIS B 1 76 ? -12.289 20.609 4.879 1 98.44 76 HIS B O 1
ATOM 3273 N N . ARG B 1 77 ? -12.312 18.406 5.203 1 97.88 77 ARG B N 1
ATOM 3274 C CA . ARG B 1 77 ? -13.023 18.516 6.469 1 97.88 77 ARG B CA 1
ATOM 3275 C C . ARG B 1 77 ? -12.195 19.25 7.516 1 97.88 77 ARG B C 1
ATOM 3277 O O . ARG B 1 77 ? -12.734 19.984 8.344 1 97.88 77 ARG B O 1
ATOM 3284 N N . THR B 1 78 ? -10.906 19.062 7.484 1 97.25 78 THR B N 1
ATOM 3285 C CA . THR B 1 78 ? -10.016 19.766 8.398 1 97.25 78 THR B CA 1
ATOM 3286 C C . THR B 1 78 ? -10.078 21.266 8.172 1 97.25 78 THR B C 1
ATOM 3288 O O . THR B 1 78 ? -10.125 22.047 9.125 1 97.25 78 THR B O 1
ATOM 3291 N N . TYR B 1 79 ? -10.109 21.734 6.973 1 98 79 TYR B N 1
ATOM 3292 C CA . TYR B 1 79 ? -10.281 23.156 6.688 1 98 79 TYR B CA 1
ATOM 3293 C C . TYR B 1 79 ? -11.586 23.672 7.281 1 98 79 TYR B C 1
ATOM 3295 O O . TYR B 1 79 ? -11.594 24.703 7.949 1 98 79 TYR B O 1
ATOM 3303 N N . ILE B 1 80 ? -12.625 22.938 7.07 1 97.62 80 ILE B N 1
ATOM 3304 C CA . ILE B 1 80 ? -13.93 23.328 7.594 1 97.62 80 ILE B CA 1
ATOM 3305 C C . ILE B 1 80 ? -13.875 23.406 9.117 1 97.62 80 ILE B C 1
ATOM 3307 O O . ILE B 1 80 ? -14.398 24.359 9.719 1 97.62 80 ILE B O 1
ATOM 3311 N N . ASP B 1 81 ? -13.211 22.5 9.68 1 96.62 81 ASP B N 1
ATOM 3312 C CA . ASP B 1 81 ? -13.133 22.469 11.133 1 96.62 81 ASP B CA 1
ATOM 3313 C C . ASP B 1 81 ? -12.336 23.656 11.672 1 96.62 81 ASP B C 1
ATOM 3315 O O . ASP B 1 81 ? -12.727 24.281 12.656 1 96.62 81 ASP B O 1
ATOM 3319 N N . ILE B 1 82 ? -11.273 23.984 11.055 1 96.5 82 ILE B N 1
ATOM 3320 C CA . ILE B 1 82 ? -10.5 25.141 11.469 1 96.5 82 ILE B CA 1
ATOM 3321 C C . ILE B 1 82 ? -11.352 26.406 11.367 1 96.5 82 ILE B C 1
ATOM 3323 O O . ILE B 1 82 ? -11.375 27.219 12.289 1 96.5 82 ILE B O 1
ATOM 3327 N N . LEU B 1 83 ? -12.07 26.531 10.328 1 96.06 83 LEU B N 1
ATOM 3328 C CA . LEU B 1 83 ? -12.922 27.688 10.109 1 96.06 83 LEU B CA 1
ATOM 3329 C C . LEU B 1 83 ? -14.039 27.75 11.141 1 96.06 83 LEU B C 1
ATOM 3331 O O . LEU B 1 83 ? -14.352 28.828 11.664 1 96.06 83 LEU B O 1
ATOM 3335 N N . THR B 1 84 ? -14.586 26.656 11.445 1 94.94 84 THR B N 1
ATOM 3336 C CA . THR B 1 84 ? -15.75 26.656 12.312 1 94.94 84 THR B CA 1
ATOM 3337 C C . THR B 1 84 ? -15.336 26.734 13.781 1 94.94 84 THR B C 1
ATOM 3339 O O . THR B 1 84 ? -16.125 27.141 14.641 1 94.94 84 THR B O 1
ATOM 3342 N N . GLN B 1 85 ? -14.102 26.375 14.141 1 94.81 85 GLN B N 1
ATOM 3343 C CA . GLN B 1 85 ? -13.609 26.469 15.516 1 94.81 85 GLN B CA 1
ATOM 3344 C C . GLN B 1 85 ? -13.023 27.844 15.805 1 94.81 85 GLN B C 1
ATOM 3346 O O . GLN B 1 85 ? -12.82 28.203 16.969 1 94.81 85 GLN B O 1
ATOM 3351 N N . ALA B 1 86 ? -12.766 28.578 14.773 1 95.88 86 ALA B N 1
ATOM 3352 C CA . ALA B 1 86 ? -12.305 29.953 14.938 1 95.88 86 ALA B CA 1
ATOM 3353 C C . ALA B 1 86 ? -13.477 30.891 15.258 1 95.88 86 ALA B C 1
ATOM 3355 O O . ALA B 1 86 ? -14.641 30.516 15.109 1 95.88 86 ALA B O 1
ATOM 3356 N N . PRO B 1 87 ? -13.102 32.125 15.781 1 93.44 87 PRO B N 1
ATOM 3357 C CA . PRO B 1 87 ? -14.18 33.094 16 1 93.44 87 PRO B CA 1
ATOM 3358 C C . PRO B 1 87 ? -14.969 33.406 14.734 1 93.44 87 PRO B C 1
ATOM 3360 O O . PRO B 1 87 ? -14.414 33.375 13.641 1 93.44 87 PRO B O 1
ATOM 3363 N N . GLU B 1 88 ? -16.219 33.719 14.953 1 92.56 88 GLU B N 1
ATOM 3364 C CA . GLU B 1 88 ? -17.062 34.094 13.828 1 92.56 88 GLU B CA 1
ATOM 3365 C C . GLU B 1 88 ? -16.469 35.281 13.047 1 92.56 88 GLU B C 1
ATOM 3367 O O . GLU B 1 88 ? -15.922 36.188 13.633 1 92.56 88 GLU B O 1
ATOM 3372 N N . SER B 1 89 ? -16.688 35.031 11.805 1 94.06 89 SER B N 1
ATOM 3373 C CA . SER B 1 89 ? -16.109 36.062 10.914 1 94.06 89 SER B CA 1
ATOM 3374 C C . SER B 1 89 ? -16.859 36.094 9.586 1 94.06 89 SER B C 1
ATOM 3376 O O . SER B 1 89 ? -17.609 35.188 9.258 1 94.06 89 SER B O 1
ATOM 3378 N N . ALA B 1 90 ? -16.578 37.219 8.945 1 95.62 90 ALA B N 1
ATOM 3379 C CA . ALA B 1 90 ? -17.141 37.344 7.605 1 95.62 90 ALA B CA 1
ATOM 3380 C C . ALA B 1 90 ? -16.594 36.281 6.652 1 95.62 90 ALA B C 1
ATOM 3382 O O . ALA B 1 90 ? -17.312 35.812 5.77 1 95.62 90 ALA B O 1
ATOM 3383 N N . LEU B 1 91 ? -15.398 35.969 6.883 1 96.06 91 LEU B N 1
ATOM 3384 C CA . LEU B 1 91 ? -14.766 34.938 6.051 1 96.06 91 LEU B CA 1
ATOM 3385 C C . LEU B 1 91 ? -15.5 33.625 6.168 1 96.06 91 LEU B C 1
ATOM 3387 O O . LEU B 1 91 ? -15.82 33 5.156 1 96.06 91 LEU B O 1
ATOM 3391 N N . ARG B 1 92 ? -15.695 33.219 7.305 1 96 92 ARG B N 1
ATOM 3392 C CA . ARG B 1 92 ? -16.406 31.969 7.562 1 96 92 ARG B CA 1
ATOM 3393 C C . ARG B 1 92 ? -17.766 31.969 6.879 1 96 92 ARG B C 1
ATOM 3395 O O . ARG B 1 92 ? -18.125 31.016 6.199 1 96 92 ARG B O 1
ATOM 3402 N N . ASP B 1 93 ? -18.5 33.062 7.098 1 96.06 93 ASP B N 1
ATOM 3403 C CA . ASP B 1 93 ? -19.844 33.188 6.527 1 96.06 93 ASP B CA 1
ATOM 3404 C C . ASP B 1 93 ? -19.797 33.062 5.004 1 96.06 93 ASP B C 1
ATOM 3406 O O . ASP B 1 93 ? -20.672 32.438 4.398 1 96.06 93 ASP B O 1
ATOM 3410 N N . ARG B 1 94 ? -18.875 33.562 4.531 1 96.25 94 ARG B N 1
ATOM 3411 C CA . ARG B 1 94 ? -18.766 33.625 3.078 1 96.25 94 ARG B CA 1
ATOM 3412 C C . ARG B 1 94 ? -18.359 32.281 2.5 1 96.25 94 ARG B C 1
ATOM 3414 O O . ARG B 1 94 ? -18.875 31.875 1.454 1 96.25 94 ARG B O 1
ATOM 3421 N N . LEU B 1 95 ? -17.516 31.578 3.199 1 97.12 95 LEU B N 1
ATOM 3422 C CA . LEU B 1 95 ? -16.891 30.422 2.584 1 97.12 95 LEU B CA 1
ATOM 3423 C C . LEU B 1 95 ? -17.641 29.141 2.934 1 97.12 95 LEU B C 1
ATOM 3425 O O . LEU B 1 95 ? -17.656 28.188 2.152 1 97.12 95 LEU B O 1
ATOM 3429 N N . LEU B 1 96 ? -18.188 29.078 4.043 1 97.5 96 LEU B N 1
ATOM 3430 C CA . LEU B 1 96 ? -18.656 27.828 4.633 1 97.5 96 LEU B CA 1
ATOM 3431 C C . LEU B 1 96 ? -19.703 27.172 3.744 1 97.5 96 LEU B C 1
ATOM 3433 O O . LEU B 1 96 ? -19.656 25.953 3.508 1 97.5 96 LEU B O 1
ATOM 3437 N N . PRO B 1 97 ? -20.719 27.875 3.17 1 97.31 97 PRO B N 1
ATOM 3438 C CA . PRO B 1 97 ? -21.719 27.219 2.334 1 97.31 97 PRO B CA 1
ATOM 3439 C C . PRO B 1 97 ? -21.094 26.484 1.14 1 97.31 97 PRO B C 1
ATOM 3441 O O . PRO B 1 97 ? -21.469 25.344 0.845 1 97.31 97 PRO B O 1
ATOM 3444 N N . ASP B 1 98 ? -20.125 27.141 0.503 1 97.75 98 ASP B N 1
ATOM 3445 C CA . ASP B 1 98 ? -19.516 26.531 -0.674 1 97.75 98 ASP B CA 1
ATOM 3446 C C . ASP B 1 98 ? -18.594 25.375 -0.281 1 97.75 98 ASP B C 1
ATOM 3448 O O . ASP B 1 98 ? -18.453 24.406 -1.025 1 97.75 98 ASP B O 1
ATOM 3452 N N . LEU B 1 99 ? -17.906 25.438 0.819 1 98.19 99 LEU B N 1
ATOM 3453 C CA . LEU B 1 99 ? -17.094 24.344 1.341 1 98.19 99 LEU B CA 1
ATOM 3454 C C . LEU B 1 99 ? -17.969 23.125 1.64 1 98.19 99 LEU B C 1
ATOM 3456 O O . LEU B 1 99 ? -17.625 22.016 1.249 1 98.19 99 LEU B O 1
ATOM 3460 N N . LEU B 1 100 ? -19.109 23.344 2.291 1 97.94 100 LEU B N 1
ATOM 3461 C CA . LEU B 1 100 ? -20 22.25 2.664 1 97.94 100 LEU B CA 1
ATOM 3462 C C . LEU B 1 100 ? -20.609 21.594 1.429 1 97.94 100 LEU B C 1
ATOM 3464 O O . LEU B 1 100 ? -20.875 20.391 1.425 1 97.94 100 LEU B O 1
ATOM 3468 N N . ALA B 1 101 ? -20.766 22.359 0.391 1 96.94 101 ALA B N 1
ATOM 3469 C CA . ALA B 1 101 ? -21.391 21.859 -0.833 1 96.94 101 ALA B CA 1
ATOM 3470 C C . ALA B 1 101 ? -20.344 21.266 -1.776 1 96.94 101 ALA B C 1
ATOM 3472 O O . ALA B 1 101 ? -20.688 20.688 -2.805 1 96.94 101 ALA B O 1
ATOM 3473 N N . GLY B 1 102 ? -19.094 21.484 -1.442 1 96.75 102 GLY B N 1
ATOM 3474 C CA . GLY B 1 102 ? -18.016 20.953 -2.273 1 96.75 102 GLY B CA 1
ATOM 3475 C C . GLY B 1 102 ? -17.75 21.812 -3.502 1 96.75 102 GLY B C 1
ATOM 3476 O O . GLY B 1 102 ? -17.078 21.359 -4.434 1 96.75 102 GLY B O 1
ATOM 3477 N N . ARG B 1 103 ? -18.344 22.984 -3.584 1 97.56 103 ARG B N 1
ATOM 3478 C CA . ARG B 1 103 ? -18.094 23.891 -4.688 1 97.56 103 ARG B CA 1
ATOM 3479 C C . ARG B 1 103 ? -16.734 24.594 -4.531 1 97.56 103 ARG B C 1
ATOM 3481 O O . ARG B 1 103 ? -16.188 25.109 -5.5 1 97.56 103 ARG B O 1
ATOM 3488 N N . LEU B 1 104 ? -16.328 24.609 -3.324 1 97.5 104 LEU B N 1
ATOM 3489 C CA . LEU B 1 104 ? -15.016 25.141 -2.977 1 97.5 104 LEU B CA 1
ATOM 3490 C C . LEU B 1 104 ? -14.188 24.109 -2.221 1 97.5 104 LEU B C 1
ATOM 3492 O O . LEU B 1 104 ? -14.688 23.453 -1.307 1 97.5 104 LEU B O 1
ATOM 3496 N N . ALA B 1 105 ? -12.992 23.953 -2.715 1 98.5 105 ALA B N 1
ATOM 3497 C CA . ALA B 1 105 ? -12.094 23.016 -2.037 1 98.5 105 ALA B CA 1
ATOM 3498 C C . ALA B 1 105 ? -11.375 23.688 -0.875 1 98.5 105 ALA B C 1
ATOM 3500 O O . ALA B 1 105 ? -10.812 24.781 -1.035 1 98.5 105 ALA B O 1
ATOM 3501 N N . GLY B 1 106 ? -11.5 23.062 0.286 1 98.56 106 GLY B N 1
ATOM 3502 C CA . GLY B 1 106 ? -10.672 23.453 1.416 1 98.56 106 GLY B CA 1
ATOM 3503 C C . GLY B 1 106 ? -9.391 22.641 1.516 1 98.56 106 GLY B C 1
ATOM 3504 O O . GLY B 1 106 ? -9.438 21.438 1.783 1 98.56 106 GLY B O 1
ATOM 3505 N N . ALA B 1 107 ? -8.273 23.297 1.253 1 98.19 107 ALA B N 1
ATOM 3506 C CA . ALA B 1 107 ? -6.961 22.656 1.277 1 98.19 107 ALA B CA 1
ATOM 3507 C C . ALA B 1 107 ? -6.242 22.922 2.594 1 98.19 107 ALA B C 1
ATOM 3509 O O . ALA B 1 107 ? -6.434 23.984 3.207 1 98.19 107 ALA B O 1
ATOM 3510 N N . THR B 1 108 ? -5.48 22 2.998 1 95.5 108 THR B N 1
ATOM 3511 C CA . THR B 1 108 ? -4.824 22.109 4.297 1 95.5 108 THR B CA 1
ATOM 3512 C C . THR B 1 108 ? -3.309 22.031 4.145 1 95.5 108 THR B C 1
ATOM 3514 O O . THR B 1 108 ? -2.773 21 3.75 1 95.5 108 THR B O 1
ATOM 3517 N N . GLY B 1 109 ? -2.627 23.047 4.375 1 94.25 109 GLY B N 1
ATOM 3518 C CA . GLY B 1 109 ? -1.178 23.156 4.453 1 94.25 109 GLY B CA 1
ATOM 3519 C C . GLY B 1 109 ? -0.662 23.25 5.875 1 94.25 109 GLY B C 1
ATOM 3520 O O . GLY B 1 109 ? 0.062 24.172 6.219 1 94.25 109 GLY B O 1
ATOM 3521 N N . LEU B 1 110 ? -1.01 22.266 6.68 1 92.12 110 LEU B N 1
ATOM 3522 C CA . LEU B 1 110 ? -0.759 22.359 8.117 1 92.12 110 LEU B CA 1
ATOM 3523 C C . LEU B 1 110 ? 0.412 21.469 8.523 1 92.12 110 LEU B C 1
ATOM 3525 O O . LEU B 1 110 ? 0.82 21.469 9.688 1 92.12 110 LEU B O 1
ATOM 3529 N N . SER B 1 111 ? 0.964 20.75 7.57 1 92.38 111 SER B N 1
ATOM 3530 C CA . SER B 1 111 ? 2.105 19.891 7.902 1 92.38 111 SER B CA 1
ATOM 3531 C C . SER B 1 111 ? 3.246 20.719 8.5 1 92.38 111 SER B C 1
ATOM 3533 O O . SER B 1 111 ? 3.812 20.344 9.531 1 92.38 111 SER B O 1
ATOM 3535 N N . ASN B 1 112 ? 3.596 21.812 7.898 1 92.5 112 ASN B N 1
ATOM 3536 C CA . ASN B 1 112 ? 4.645 22.688 8.414 1 92.5 112 ASN B CA 1
ATOM 3537 C C . ASN B 1 112 ? 4.281 23.25 9.781 1 92.5 112 ASN B C 1
ATOM 3539 O O . ASN B 1 112 ? 5.129 23.312 10.68 1 92.5 112 ASN B O 1
ATOM 3543 N N . ALA B 1 113 ? 3.068 23.625 9.922 1 90.75 113 ALA B N 1
ATOM 3544 C CA . ALA B 1 113 ? 2.611 24.172 11.195 1 90.75 113 ALA B CA 1
ATOM 3545 C C . ALA B 1 113 ? 2.729 23.141 12.312 1 90.75 113 ALA B C 1
ATOM 3547 O O . ALA B 1 113 ? 3.154 23.453 13.422 1 90.75 113 ALA B O 1
ATOM 3548 N N . MET B 1 114 ? 2.277 21.969 11.969 1 86.62 114 MET B N 1
ATOM 3549 C CA . MET B 1 114 ? 2.352 20.906 12.969 1 86.62 114 MET B CA 1
ATOM 3550 C C . MET B 1 114 ? 3.801 20.578 13.32 1 86.62 114 MET B C 1
ATOM 3552 O O . MET B 1 114 ? 4.125 20.359 14.492 1 86.62 114 MET B O 1
ATOM 3556 N N . LYS B 1 115 ? 4.695 20.656 12.438 1 88.31 115 LYS B N 1
ATOM 3557 C CA . LYS B 1 115 ? 6.121 20.453 12.703 1 88.31 115 LYS B CA 1
ATOM 3558 C C . LYS B 1 115 ? 6.691 21.625 13.508 1 88.31 115 LYS B C 1
ATOM 3560 O O . LYS B 1 115 ? 7.539 21.422 14.383 1 88.31 115 LYS B O 1
ATOM 3565 N N . PHE B 1 116 ? 6.258 22.75 13.164 1 89.38 116 PHE B N 1
ATOM 3566 C CA . PHE B 1 116 ? 6.664 23.938 13.914 1 89.38 116 PHE B CA 1
ATOM 3567 C C . PHE B 1 116 ? 6.25 23.828 15.375 1 89.38 116 PHE B C 1
ATOM 3569 O O . PHE B 1 116 ? 7.055 24.078 16.281 1 89.38 116 PHE B O 1
ATOM 3576 N N . LEU B 1 117 ? 5.039 23.406 15.625 1 84.81 117 LEU B N 1
ATOM 3577 C CA . LEU B 1 117 ? 4.531 23.281 16.984 1 84.81 117 LEU B CA 1
ATOM 3578 C C . LEU B 1 117 ? 5.34 22.266 17.781 1 84.81 117 LEU B C 1
ATOM 3580 O O . LEU B 1 117 ? 5.465 22.375 19 1 84.81 117 LEU B O 1
ATOM 3584 N N . SER B 1 118 ? 5.891 21.406 17.078 1 84.44 118 SER B N 1
ATOM 3585 C CA . SER B 1 118 ? 6.676 20.375 17.75 1 84.44 118 SER B CA 1
ATOM 3586 C C . SER B 1 118 ? 8.156 20.75 17.781 1 84.44 118 SER B C 1
ATOM 3588 O O . SER B 1 118 ? 8.992 19.953 18.219 1 84.44 118 SER B O 1
ATOM 3590 N N . GLY B 1 119 ? 8.461 21.844 17.328 1 85.19 119 GLY B N 1
ATOM 3591 C CA . GLY 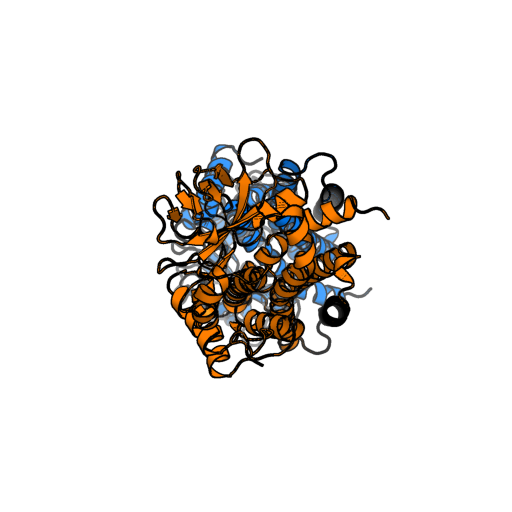B 1 119 ? 9.828 22.344 17.344 1 85.19 119 GLY B CA 1
ATOM 3592 C C . GLY B 1 119 ? 10.711 21.688 16.297 1 85.19 119 GLY B C 1
ATOM 3593 O O . GLY B 1 119 ? 11.938 21.703 16.406 1 85.19 119 GLY B O 1
ATOM 3594 N N . LEU B 1 120 ? 10.125 21.156 15.297 1 84.44 120 LEU B N 1
ATOM 3595 C CA . LEU B 1 120 ? 10.883 20.406 14.305 1 84.44 120 LEU B CA 1
ATOM 3596 C C . LEU B 1 120 ? 11.273 21.281 13.125 1 84.44 120 LEU B C 1
ATOM 3598 O O . LEU B 1 120 ? 12.281 21.031 12.461 1 84.44 120 LEU B O 1
ATOM 3602 N N . GLU B 1 121 ? 10.492 22.25 12.75 1 89.62 121 GLU B N 1
ATOM 3603 C CA . GLU B 1 121 ? 10.688 23.094 11.578 1 89.62 121 GLU B CA 1
ATOM 3604 C C . GLU B 1 121 ? 10.188 24.516 11.828 1 89.62 121 GLU B C 1
ATOM 3606 O O . GLU B 1 121 ? 9.25 24.719 12.602 1 89.62 121 GLU B O 1
ATOM 3611 N N . GLU B 1 122 ? 10.828 25.438 11.242 1 92 122 GLU B N 1
ATOM 3612 C CA . GLU B 1 122 ? 10.289 26.797 11.242 1 92 122 GLU B CA 1
ATOM 3613 C C . GLU B 1 122 ? 9.141 26.938 10.25 1 92 122 GLU B C 1
ATOM 3615 O O . GLU B 1 122 ? 9.016 26.125 9.32 1 92 122 GLU B O 1
ATOM 3620 N N . LEU B 1 123 ? 8.32 27.859 10.516 1 96.25 123 LEU B N 1
ATOM 3621 C CA . LEU B 1 123 ? 7.23 28.141 9.586 1 96.25 123 LEU B CA 1
ATOM 3622 C C . LEU B 1 123 ? 7.773 28.625 8.25 1 96.25 123 LEU B C 1
ATOM 3624 O O . LEU B 1 123 ? 8.727 29.422 8.219 1 96.25 123 LEU B O 1
ATOM 3628 N N . GLN B 1 124 ? 7.176 28.312 7.191 1 96.25 124 GLN B N 1
ATOM 3629 C CA . GLN B 1 124 ? 7.723 28.516 5.855 1 96.25 124 GLN B CA 1
ATOM 3630 C C . GLN B 1 124 ? 6.977 29.625 5.121 1 96.25 124 GLN B C 1
ATOM 3632 O O . GLN B 1 124 ? 7.32 29.969 3.986 1 96.25 124 GLN B O 1
ATOM 3637 N N . VAL B 1 125 ? 5.902 30.172 5.68 1 97.81 125 VAL B N 1
ATOM 3638 C CA . VAL B 1 125 ? 5.164 31.297 5.129 1 97.81 125 VAL B CA 1
ATOM 3639 C C . VAL B 1 125 ? 5.348 32.531 6.02 1 97.81 125 VAL B C 1
ATOM 3641 O O . VAL B 1 125 ? 5.039 32.5 7.215 1 97.81 125 VAL B O 1
ATOM 3644 N N . ALA B 1 126 ? 5.816 33.562 5.426 1 98.12 126 ALA B N 1
ATOM 3645 C CA . ALA B 1 126 ? 6.047 34.844 6.125 1 98.12 126 ALA B CA 1
ATOM 3646 C C . ALA B 1 126 ? 5.031 35.906 5.695 1 98.12 126 ALA B C 1
ATOM 3648 O O . ALA B 1 126 ? 4.562 35.875 4.559 1 98.12 126 ALA B O 1
ATOM 3649 N N . GLY B 1 127 ? 4.727 36.781 6.598 1 98 127 GLY B N 1
ATOM 3650 C CA . GLY B 1 127 ? 3.828 37.906 6.352 1 98 127 GLY B CA 1
ATOM 3651 C C . GLY B 1 127 ? 4.406 39.25 6.777 1 98 127 GLY B C 1
ATOM 3652 O O . GLY B 1 127 ? 4.953 39.375 7.875 1 98 127 GLY B O 1
ATOM 3653 N N . VAL B 1 128 ? 4.262 40.25 5.965 1 97.94 128 VAL B N 1
ATOM 3654 C CA . VAL B 1 128 ? 4.578 41.625 6.262 1 97.94 128 VAL B CA 1
ATOM 3655 C C . VAL B 1 128 ? 3.293 42.438 6.301 1 97.94 128 VAL B C 1
ATOM 3657 O O . VAL B 1 128 ? 2.486 42.406 5.371 1 97.94 128 VAL B O 1
ATOM 3660 N N . PRO B 1 129 ? 3.238 43.062 7.324 1 95 129 PRO B N 1
ATOM 3661 C CA . PRO B 1 129 ? 2.072 43.969 7.312 1 95 129 PRO B CA 1
ATOM 3662 C C . PRO B 1 129 ? 2.068 44.906 6.117 1 95 129 PRO B C 1
ATOM 3664 O O . PRO B 1 129 ? 3.123 45.406 5.711 1 95 129 PRO B O 1
ATOM 3667 N N . ASP B 1 130 ? 0.875 45.156 5.586 1 94.12 130 ASP B N 1
ATOM 3668 C CA . ASP B 1 130 ? 0.796 46.031 4.418 1 94.12 130 ASP B CA 1
ATOM 3669 C C . ASP B 1 130 ? 0.454 47.469 4.824 1 94.12 130 ASP B C 1
ATOM 3671 O O . ASP B 1 130 ? 0.347 48.344 3.973 1 94.12 130 ASP B O 1
ATOM 3675 N N . GLY B 1 131 ? 0.206 47.781 6.027 1 92.5 131 GLY B N 1
ATOM 3676 C CA . GLY B 1 131 ? -0.097 49.094 6.531 1 92.5 131 GLY B CA 1
ATOM 3677 C C . GLY B 1 131 ? -1.581 49.406 6.527 1 92.5 131 GLY B C 1
ATOM 3678 O O . GLY B 1 131 ? -1.997 50.469 7.004 1 92.5 131 GLY B O 1
ATOM 3679 N N . GLU B 1 132 ? -2.262 48.531 6.156 1 92.31 132 GLU B N 1
ATOM 3680 C CA . GLU B 1 132 ? -3.695 48.781 6.055 1 92.31 132 GLU B CA 1
ATOM 3681 C C . GLU B 1 132 ? -4.504 47.688 6.719 1 92.31 132 GLU B C 1
ATOM 3683 O O . GLU B 1 132 ? -5.66 47.438 6.359 1 92.31 132 GLU B O 1
ATOM 3688 N N . GLY B 1 133 ? -3.824 47 7.535 1 89.56 133 GLY B N 1
ATOM 3689 C CA . GLY B 1 133 ? -4.52 45.969 8.281 1 89.56 133 GLY B CA 1
ATOM 3690 C C . GLY B 1 133 ? -4.383 44.594 7.656 1 89.56 133 GLY B C 1
ATOM 3691 O O . GLY B 1 133 ? -4.742 43.562 8.273 1 89.56 133 GLY B O 1
ATOM 3692 N N . GLY B 1 134 ? -3.891 44.594 6.469 1 95.5 134 GLY B N 1
ATOM 3693 C CA . GLY B 1 134 ? -3.641 43.312 5.785 1 95.5 134 GLY B CA 1
ATOM 3694 C C . GLY B 1 134 ? -2.18 42.906 5.797 1 95.5 134 GLY B C 1
ATOM 3695 O O . GLY B 1 134 ? -1.392 43.438 6.59 1 95.5 134 GLY B O 1
ATOM 3696 N N . TRP B 1 135 ? -1.925 41.938 4.977 1 97 135 TRP B N 1
ATOM 3697 C CA . TRP B 1 135 ? -0.589 41.344 4.953 1 97 135 TRP B CA 1
ATOM 3698 C C . TRP B 1 135 ? -0.133 41.094 3.521 1 97 135 TRP B C 1
ATOM 3700 O O . TRP B 1 135 ? -0.958 41 2.609 1 97 135 TRP B O 1
ATOM 3710 N N . ARG B 1 136 ? 1.178 41.062 3.463 1 98.19 136 ARG B N 1
ATOM 3711 C CA . ARG B 1 136 ? 1.839 40.531 2.27 1 98.19 136 ARG B CA 1
ATOM 3712 C C . ARG B 1 136 ? 2.57 39.219 2.572 1 98.19 136 ARG B C 1
ATOM 3714 O O . ARG B 1 136 ? 3.494 39.219 3.389 1 98.19 136 ARG B O 1
ATOM 3721 N N . LEU B 1 137 ? 2.127 38.25 1.878 1 98.44 137 LEU B N 1
ATOM 3722 C CA . LEU B 1 137 ? 2.604 36.938 2.236 1 98.44 137 LEU B CA 1
ATOM 3723 C C . LEU B 1 137 ? 3.59 36.406 1.196 1 98.44 137 LEU B C 1
ATOM 3725 O O . LEU B 1 137 ? 3.395 36.594 -0.005 1 98.44 137 LEU B O 1
ATOM 3729 N N . SER B 1 138 ? 4.664 35.75 1.733 1 98.38 138 SER B N 1
ATOM 3730 C CA . SER B 1 138 ? 5.629 35.062 0.896 1 98.38 138 SER B CA 1
ATOM 3731 C C . SER B 1 138 ? 6.039 33.719 1.52 1 98.38 138 SER B C 1
ATOM 3733 O O . SER B 1 138 ? 6.09 33.594 2.744 1 98.38 138 SER B O 1
ATOM 3735 N N . GLY B 1 139 ? 6.285 32.781 0.634 1 97.94 139 GLY B N 1
ATOM 3736 C CA . GLY B 1 139 ? 6.73 31.5 1.134 1 97.94 139 GLY B CA 1
ATOM 3737 C C . GLY B 1 139 ? 6.238 30.344 0.294 1 97.94 139 GLY B C 1
ATOM 3738 O O . GLY B 1 139 ? 5.758 30.531 -0.824 1 97.94 139 GLY B O 1
ATOM 3739 N N . GLN B 1 140 ? 6.508 29.203 0.89 1 97 140 GLN B N 1
ATOM 3740 C CA . GLN B 1 140 ? 6.164 28.016 0.123 1 97 140 GLN B CA 1
ATOM 3741 C C . GLN B 1 140 ? 5.805 26.859 1.045 1 97 140 GLN B C 1
ATOM 3743 O O . GLN B 1 140 ? 6.426 26.672 2.094 1 97 140 GLN B O 1
ATOM 3748 N N . LEU B 1 141 ? 4.676 26.125 0.663 1 97.31 141 LEU B N 1
ATOM 3749 C CA . LEU B 1 141 ? 4.262 24.859 1.274 1 97.31 141 LEU B CA 1
ATOM 3750 C C . LEU B 1 141 ? 4.453 23.703 0.307 1 97.31 141 LEU B C 1
ATOM 3752 O O . LEU B 1 141 ? 3.945 23.734 -0.816 1 97.31 141 LEU B O 1
ATOM 3756 N N . TYR B 1 142 ? 5.152 22.734 0.782 1 94.06 142 TYR B N 1
ATOM 3757 C CA . TYR B 1 142 ? 5.629 21.719 -0.153 1 94.06 142 TYR B CA 1
ATOM 3758 C C . TYR B 1 142 ? 4.598 20.609 -0.332 1 94.06 142 TYR B C 1
ATOM 3760 O O . TYR B 1 142 ? 4.602 19.906 -1.345 1 94.06 142 TYR B O 1
ATOM 3768 N N . TRP B 1 143 ? 3.787 20.375 0.708 1 93.5 143 TRP B N 1
ATOM 3769 C CA . TRP B 1 143 ? 2.756 19.344 0.675 1 93.5 143 TRP B CA 1
ATOM 3770 C C . TRP B 1 143 ? 1.424 19.875 1.177 1 93.5 143 TRP B C 1
ATOM 3772 O O . TRP B 1 143 ? 1.255 20.125 2.375 1 93.5 143 TRP B O 1
ATOM 3782 N N . VAL B 1 144 ? 0.516 20.172 0.28 1 97.25 144 VAL B N 1
ATOM 3783 C CA . VAL B 1 144 ? -0.829 20.625 0.621 1 97.25 144 VAL B CA 1
ATOM 3784 C C . VAL B 1 144 ? -1.864 19.734 -0.064 1 97.25 144 VAL B C 1
ATOM 3786 O O . VAL B 1 144 ? -1.812 19.531 -1.279 1 97.25 144 VAL B O 1
ATOM 3789 N N . THR B 1 145 ? -2.689 19.062 0.639 1 96 145 THR B N 1
ATOM 3790 C CA . THR B 1 145 ? -3.678 18.141 0.112 1 96 145 THR B CA 1
ATOM 3791 C C . THR B 1 145 ? -4.965 18.859 -0.262 1 96 145 THR B C 1
ATOM 3793 O O . THR B 1 145 ? -5.301 19.891 0.335 1 96 145 THR B O 1
ATOM 3796 N N . ASN B 1 146 ? -5.68 18.359 -1.189 1 97.88 146 ASN B N 1
ATOM 3797 C CA . ASN B 1 146 ? -6.941 18.844 -1.735 1 97.88 146 ASN B CA 1
ATOM 3798 C C . ASN B 1 146 ? -6.793 20.219 -2.369 1 97.88 146 ASN B C 1
ATOM 3800 O O . ASN B 1 146 ? -7.699 21.047 -2.285 1 97.88 146 ASN B O 1
ATOM 3804 N N . LEU B 1 147 ? -5.633 20.453 -2.881 1 97.56 147 LEU B N 1
ATOM 3805 C CA . LEU B 1 147 ? -5.402 21.656 -3.689 1 97.56 147 LEU B CA 1
ATOM 3806 C C . LEU B 1 147 ? -5.945 21.469 -5.102 1 97.56 147 LEU B C 1
ATOM 3808 O O . LEU B 1 147 ? -5.184 21.219 -6.039 1 97.56 147 LEU B O 1
ATOM 3812 N N . GLN B 1 148 ? -7.23 21.703 -5.25 1 97.19 148 GLN B N 1
ATOM 3813 C CA . GLN B 1 148 ? -7.91 21.453 -6.52 1 97.19 148 GLN B CA 1
ATOM 3814 C C . GLN B 1 148 ? -7.484 22.484 -7.574 1 97.19 148 GLN B C 1
ATOM 3816 O O . GLN B 1 148 ? -7.215 23.641 -7.25 1 97.19 148 GLN B O 1
ATOM 3821 N N . THR B 1 149 ? -7.488 22.094 -8.852 1 94.81 149 THR B N 1
ATOM 3822 C CA . THR B 1 149 ? -7.082 22.953 -9.953 1 94.81 149 THR B CA 1
ATOM 3823 C C . THR B 1 149 ? -8.203 23.922 -10.32 1 94.81 149 THR B C 1
ATOM 3825 O O . THR B 1 149 ? -7.961 24.938 -10.961 1 94.81 149 THR B O 1
ATOM 3828 N N . ARG B 1 150 ? -9.406 23.672 -9.883 1 93.81 150 ARG B N 1
ATOM 3829 C CA . ARG B 1 150 ? -10.555 24.516 -10.227 1 93.81 150 ARG B CA 1
ATOM 3830 C C . ARG B 1 150 ? -10.773 25.594 -9.18 1 93.81 150 ARG B C 1
ATOM 3832 O O . ARG B 1 150 ? -11.688 26.406 -9.305 1 93.81 150 ARG B O 1
ATOM 3839 N N . GLY B 1 151 ? -9.891 25.562 -8.242 1 95.25 151 GLY B N 1
ATOM 3840 C CA . GLY B 1 151 ? -10.023 26.562 -7.184 1 95.25 151 GLY B CA 1
ATOM 3841 C C . GLY B 1 151 ? -9.977 25.953 -5.793 1 95.25 151 GLY B C 1
ATOM 3842 O O . GLY B 1 151 ? -10.445 24.828 -5.582 1 95.25 151 GLY B O 1
ATOM 3843 N N . PHE B 1 152 ? -9.422 26.688 -4.883 1 98.19 152 PHE B N 1
ATOM 3844 C CA . PHE B 1 152 ? -9.281 26.219 -3.51 1 98.19 152 PHE B CA 1
ATOM 3845 C C . PHE B 1 152 ? -9.133 27.391 -2.553 1 98.19 152 PHE B C 1
ATOM 3847 O O . PHE B 1 152 ? -8.891 28.531 -2.982 1 98.19 152 PHE B O 1
ATOM 3854 N N . GLN B 1 153 ? -9.453 27.172 -1.302 1 98.31 153 GLN B N 1
ATOM 3855 C CA . GLN B 1 153 ? -9.023 27.938 -0.139 1 98.31 153 GLN B CA 1
ATOM 3856 C C . GLN B 1 153 ? -8.07 27.125 0.736 1 98.31 153 GLN B C 1
ATOM 3858 O O . GLN B 1 153 ? -8.422 26.031 1.193 1 98.31 153 GLN B O 1
ATOM 3863 N N . ALA B 1 154 ? -6.887 27.625 0.901 1 98.25 154 ALA B N 1
ATOM 3864 C CA . ALA B 1 154 ? -5.875 26.906 1.669 1 98.25 154 ALA B CA 1
ATOM 3865 C C . ALA B 1 154 ? -5.66 27.547 3.035 1 98.25 154 ALA B C 1
ATOM 3867 O O . ALA B 1 154 ? -5.594 28.781 3.145 1 98.25 154 ALA B O 1
ATOM 3868 N N . VAL B 1 155 ? -5.609 26.781 4.043 1 98.19 155 VAL B N 1
ATOM 3869 C CA . VAL B 1 155 ? -5.305 27.25 5.387 1 98.19 155 VAL B CA 1
ATOM 3870 C C . VAL B 1 155 ? -3.852 26.938 5.734 1 98.19 155 VAL B C 1
ATOM 3872 O O . VAL B 1 155 ? -3.35 25.859 5.406 1 98.19 155 VAL B O 1
ATOM 3875 N N . THR B 1 156 ? -3.156 27.828 6.234 1 97.5 156 THR B N 1
ATOM 3876 C CA . THR B 1 156 ? -1.781 27.672 6.695 1 97.5 156 THR B CA 1
ATOM 3877 C C . THR B 1 156 ? -1.474 28.625 7.84 1 97.5 156 THR B C 1
ATOM 3879 O O . THR B 1 156 ? -2.336 29.406 8.25 1 97.5 156 THR B O 1
ATOM 3882 N N . VAL B 1 157 ? -0.33 28.578 8.398 1 97.62 157 VAL B N 1
ATOM 3883 C CA . VAL B 1 157 ? 0.147 29.453 9.461 1 97.62 157 VAL B CA 1
ATOM 3884 C C . VAL B 1 157 ? 1.223 30.391 8.914 1 97.62 157 VAL B C 1
ATOM 3886 O O . VAL B 1 157 ? 2.131 29.953 8.203 1 97.62 157 VAL B O 1
ATOM 3889 N N . VAL B 1 158 ? 1.096 31.594 9.25 1 97.94 158 VAL B N 1
ATOM 3890 C CA . VAL B 1 158 ? 1.979 32.656 8.766 1 97.94 158 VAL B CA 1
ATOM 3891 C C . VAL B 1 158 ? 2.805 33.188 9.922 1 97.94 158 VAL B C 1
ATOM 3893 O O . VAL B 1 158 ? 2.27 33.5 10.992 1 97.94 158 VAL B O 1
ATOM 3896 N N . GLN B 1 159 ? 3.973 33.344 9.641 1 97.38 159 GLN B N 1
ATOM 3897 C CA . GLN B 1 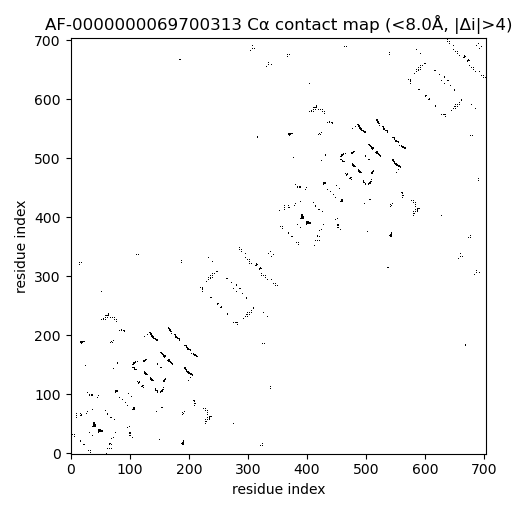159 ? 4.879 34 10.57 1 97.38 159 GLN B CA 1
ATOM 3898 C C . GLN B 1 159 ? 5.09 35.469 10.18 1 97.38 159 GLN B C 1
ATOM 3900 O O . GLN B 1 159 ? 5.668 35.75 9.133 1 97.38 159 GLN B O 1
ATOM 3905 N N . PRO B 1 160 ? 4.625 36.344 11 1 96.12 160 PRO B N 1
ATOM 3906 C CA . PRO B 1 160 ? 4.949 37.75 10.734 1 96.12 160 PRO B CA 1
ATOM 3907 C C . PRO B 1 160 ? 6.453 38 10.703 1 96.12 160 PRO B C 1
ATOM 3909 O O . PRO B 1 160 ? 7.199 37.469 11.516 1 96.12 160 PRO B O 1
ATOM 3912 N N . ASP B 1 161 ? 6.645 38.781 9.812 1 91.25 161 ASP B N 1
ATOM 3913 C CA . ASP B 1 161 ? 8.039 39.219 9.75 1 91.25 161 ASP B CA 1
ATOM 3914 C C . ASP B 1 161 ? 8.445 39.938 11.023 1 91.25 161 ASP B C 1
ATOM 3916 O O . ASP B 1 161 ? 7.648 40.688 11.594 1 91.25 161 ASP B O 1
ATOM 3920 N N . GLY B 1 162 ? 9.648 39.781 11.461 1 86.19 162 GLY B N 1
ATOM 3921 C CA . GLY B 1 162 ? 10.125 40.438 12.672 1 86.19 162 GLY B CA 1
ATOM 3922 C C . GLY B 1 162 ? 9.797 39.656 13.93 1 86.19 162 GLY B C 1
ATOM 3923 O O . GLY B 1 162 ? 10.07 40.125 15.039 1 86.19 162 GLY B O 1
ATOM 3924 N N . GLY B 1 163 ? 9.062 38.594 13.758 1 86 163 GLY B N 1
ATOM 3925 C CA . GLY B 1 163 ? 8.914 37.688 14.898 1 86 163 GLY B CA 1
ATOM 3926 C C . GLY B 1 163 ? 7.574 37.844 15.594 1 86 163 GLY B C 1
ATOM 3927 O O . GLY B 1 163 ? 7.414 37.406 16.734 1 86 163 GLY B O 1
ATOM 3928 N N . GLY B 1 164 ? 6.598 38.406 15.188 1 91.69 164 GLY B N 1
ATOM 3929 C CA . GLY B 1 164 ? 5.281 38.5 15.797 1 91.69 164 GLY B CA 1
ATOM 3930 C C . GLY B 1 164 ? 4.59 37.156 15.938 1 91.69 164 GLY B C 1
ATOM 3931 O O . GLY B 1 164 ? 5.113 36.125 15.5 1 91.69 164 GLY B O 1
ATOM 3932 N N . GLU B 1 165 ? 3.535 37.156 16.594 1 94.88 165 GLU B N 1
ATOM 3933 C CA . GLU B 1 165 ? 2.736 35.969 16.828 1 94.88 165 GLU B CA 1
ATOM 3934 C C . GLU B 1 165 ? 2.23 35.375 15.508 1 94.88 165 GLU B C 1
ATOM 3936 O O . GLU B 1 165 ? 1.607 36.094 14.711 1 94.88 165 GLU B O 1
ATOM 3941 N N . PRO B 1 166 ? 2.621 34.125 15.305 1 97.06 166 PRO B N 1
ATOM 3942 C CA . PRO B 1 166 ? 2.082 33.5 14.102 1 97.06 166 PRO B CA 1
ATOM 3943 C C . PRO B 1 166 ? 0.557 33.438 14.102 1 97.06 166 PRO B C 1
ATOM 3945 O O . PRO B 1 166 ? -0.061 33.281 15.156 1 97.06 166 PRO B O 1
ATOM 3948 N N . PHE B 1 167 ? -0.008 33.562 12.953 1 97.31 167 PHE B N 1
ATOM 3949 C CA . PHE B 1 167 ? -1.462 33.562 12.836 1 97.31 167 PHE B CA 1
ATOM 3950 C C . PHE B 1 167 ? -1.907 32.594 11.75 1 97.31 167 PHE B C 1
ATOM 3952 O O . PHE B 1 167 ? -1.103 32.156 10.914 1 97.31 167 PHE B O 1
ATOM 3959 N N . ILE B 1 168 ? -3.076 32.156 11.734 1 97.75 168 ILE B N 1
ATOM 3960 C CA . ILE B 1 168 ? -3.682 31.219 10.781 1 97.75 168 ILE B CA 1
ATOM 3961 C C . ILE B 1 168 ? -4.371 32.031 9.672 1 97.75 168 ILE B C 1
ATOM 3963 O O . ILE B 1 168 ? -5.172 32.906 9.945 1 97.75 168 ILE B O 1
ATOM 3967 N N . ALA B 1 169 ? -4.133 31.766 8.539 1 97.94 169 ALA B N 1
ATOM 3968 C CA . ALA B 1 169 ? -4.66 32.5 7.391 1 97.94 169 ALA B CA 1
ATOM 3969 C C . ALA B 1 169 ? -5.352 31.562 6.406 1 97.94 169 ALA B C 1
ATOM 3971 O O . ALA B 1 169 ? -5.012 30.375 6.32 1 97.94 169 ALA B O 1
ATOM 3972 N N . SER B 1 170 ? -6.258 32 5.781 1 98.19 170 SER B N 1
ATOM 3973 C CA . SER B 1 170 ? -6.895 31.391 4.613 1 98.19 170 SER B CA 1
ATOM 3974 C C . SER B 1 170 ? -6.508 32.125 3.332 1 98.19 170 SER B C 1
ATOM 3976 O O . SER B 1 170 ? -6.727 33.312 3.207 1 98.19 170 SER B O 1
ATOM 3978 N N . ILE B 1 171 ? -6.023 31.453 2.428 1 97.81 171 ILE B N 1
ATOM 3979 C CA . ILE B 1 171 ? -5.52 32.062 1.196 1 97.81 171 ILE B CA 1
ATOM 3980 C C . ILE B 1 171 ? -6.203 31.406 -0.008 1 97.81 171 ILE B C 1
ATOM 3982 O O . ILE B 1 171 ? -6.141 30.188 -0.186 1 97.81 171 ILE B O 1
ATOM 3986 N N . GLY B 1 172 ? -6.809 32.219 -0.842 1 97.56 172 GLY B N 1
ATOM 3987 C CA . GLY B 1 172 ? -7.586 31.766 -1.977 1 97.56 172 GLY B CA 1
ATOM 3988 C C . GLY B 1 172 ? -6.762 31.594 -3.236 1 97.56 172 GLY B C 1
ATOM 3989 O O . GLY B 1 172 ? -5.797 32.312 -3.457 1 97.56 172 GLY B O 1
ATOM 3990 N N . SER B 1 173 ? -7.152 30.672 -4.07 1 96.94 173 SER B N 1
ATOM 3991 C CA . SER B 1 173 ? -6.465 30.359 -5.32 1 96.94 173 SER B CA 1
ATOM 3992 C C . SER B 1 173 ? -6.504 31.547 -6.277 1 96.94 173 SER B C 1
ATOM 3994 O O . SER B 1 173 ? -5.672 31.641 -7.18 1 96.94 173 SER B O 1
ATOM 3996 N N . GLY B 1 174 ? -7.379 32.5 -6.074 1 95.31 174 GLY B N 1
ATOM 3997 C CA . GLY B 1 174 ? -7.547 33.594 -7.004 1 95.31 174 GLY B CA 1
ATOM 3998 C C . GLY B 1 174 ? -6.66 34.781 -6.684 1 95.31 174 GLY B C 1
ATOM 3999 O O . GLY B 1 174 ? -6.598 35.75 -7.457 1 95.31 174 GLY B O 1
ATOM 4000 N N . LEU B 1 175 ? -6.035 34.719 -5.609 1 97.44 175 LEU B N 1
ATOM 4001 C CA . LEU B 1 175 ? -5.199 35.844 -5.219 1 97.44 175 LEU B CA 1
ATOM 4002 C C . LEU B 1 175 ? -3.932 35.906 -6.066 1 97.44 175 LEU B C 1
ATOM 4004 O O . LEU B 1 175 ? -3.34 34.875 -6.375 1 97.44 175 LEU B O 1
ATOM 4008 N N . THR B 1 176 ? -3.586 37.094 -6.473 1 97.69 176 THR B N 1
ATOM 4009 C CA . THR B 1 176 ? -2.336 37.312 -7.188 1 97.69 176 THR B CA 1
ATOM 4010 C C . THR B 1 176 ? -1.146 36.844 -6.359 1 97.69 176 THR B C 1
ATOM 4012 O O . THR B 1 176 ? -1.072 37.125 -5.16 1 97.69 176 THR B O 1
ATOM 4015 N N . GLY B 1 177 ? -0.277 36.156 -6.961 1 98.44 177 GLY B N 1
ATOM 4016 C CA . GLY B 1 177 ? 0.923 35.688 -6.281 1 98.44 177 GLY B CA 1
ATOM 4017 C C . GLY B 1 177 ? 0.8 34.281 -5.762 1 98.44 177 GLY B C 1
ATOM 4018 O O . GLY B 1 177 ? 1.784 33.688 -5.305 1 98.44 177 GLY B O 1
ATOM 4019 N N . VAL B 1 178 ? -0.413 33.75 -5.84 1 98.38 178 VAL B N 1
ATOM 4020 C CA . VAL B 1 178 ? -0.628 32.375 -5.426 1 98.38 178 VAL B CA 1
ATOM 4021 C C . VAL B 1 178 ? -0.418 31.438 -6.613 1 98.38 178 VAL B C 1
ATOM 4023 O O . VAL B 1 178 ? -1.04 31.609 -7.664 1 98.38 178 VAL B O 1
ATOM 4026 N N . SER B 1 179 ? 0.543 30.516 -6.344 1 97.81 179 SER B N 1
ATOM 4027 C CA . SER B 1 179 ? 0.794 29.578 -7.426 1 97.81 179 SER B CA 1
ATOM 4028 C C . SER B 1 179 ? 0.798 28.141 -6.918 1 97.81 179 SER B C 1
ATOM 4030 O O . SER B 1 179 ? 1.381 27.844 -5.875 1 97.81 179 SER B O 1
ATOM 4032 N N . ARG B 1 180 ? 0.148 27.234 -7.613 1 97.62 180 ARG B N 1
ATOM 4033 C CA . ARG B 1 180 ? 0.038 25.812 -7.336 1 97.62 180 ARG B CA 1
ATOM 4034 C C . ARG B 1 180 ? 0.893 24.984 -8.297 1 97.62 180 ARG B C 1
ATOM 4036 O O . ARG B 1 180 ? 0.861 25.219 -9.508 1 97.62 180 ARG B O 1
ATOM 4043 N N . SER B 1 181 ? 1.725 24.125 -7.781 1 97.69 181 SER B N 1
ATOM 4044 C CA . SER B 1 181 ? 2.479 23.234 -8.656 1 97.69 181 SER B CA 1
ATOM 4045 C C . SER B 1 181 ? 1.565 22.203 -9.305 1 97.69 181 SER B C 1
ATOM 4047 O O . SER B 1 181 ? 0.38 22.109 -8.977 1 97.69 181 SER B O 1
ATOM 4049 N N . ASP B 1 182 ? 2.053 21.469 -10.32 1 96.31 182 ASP B N 1
ATOM 4050 C CA . ASP B 1 182 ? 1.377 20.234 -10.703 1 96.31 182 ASP B CA 1
ATOM 4051 C C . ASP B 1 182 ? 1.242 19.297 -9.508 1 96.31 182 ASP B C 1
ATOM 4053 O O . ASP B 1 182 ? 1.935 19.453 -8.5 1 96.31 182 ASP B O 1
ATOM 4057 N N . ASP B 1 183 ? 0.265 18.391 -9.578 1 96.94 183 ASP B N 1
ATOM 4058 C CA . ASP B 1 183 ? 0.161 17.375 -8.539 1 96.94 183 ASP B CA 1
ATOM 4059 C C . ASP B 1 183 ? 1.491 16.641 -8.344 1 96.94 183 ASP B C 1
ATOM 4061 O O . ASP B 1 183 ? 2.189 16.344 -9.312 1 96.94 183 ASP B O 1
ATOM 4065 N N . LEU B 1 184 ? 1.818 16.422 -7.02 1 97.19 184 LEU B N 1
ATOM 4066 C CA . LEU B 1 184 ? 3.004 15.625 -6.73 1 97.19 184 LEU B CA 1
ATOM 4067 C C . LEU B 1 184 ? 2.844 14.203 -7.258 1 97.19 184 LEU B C 1
ATOM 4069 O O . LEU B 1 184 ? 1.742 13.656 -7.238 1 97.19 184 LEU B O 1
ATOM 4073 N N . ALA B 1 185 ? 3.957 13.648 -7.871 1 97.06 185 ALA B N 1
ATOM 4074 C CA . ALA B 1 185 ? 3.947 12.258 -8.312 1 97.06 185 ALA B CA 1
ATOM 4075 C C . ALA B 1 185 ? 4.148 11.305 -7.137 1 97.06 185 ALA B C 1
ATOM 4077 O O . ALA B 1 185 ? 5.266 11.156 -6.637 1 97.06 185 ALA B O 1
ATOM 4078 N N . LEU B 1 186 ? 3.016 10.656 -6.668 1 97.19 186 LEU B N 1
ATOM 4079 C CA . LEU B 1 186 ? 2.992 9.891 -5.426 1 97.19 186 LEU B CA 1
ATOM 4080 C C . LEU B 1 186 ? 2.883 8.398 -5.703 1 97.19 186 LEU B C 1
ATOM 4082 O O . LEU B 1 186 ? 2.311 7.992 -6.719 1 97.19 186 LEU B O 1
ATOM 4086 N N . MET B 1 187 ? 3.43 7.559 -4.828 1 95.62 187 MET B N 1
ATOM 4087 C CA . MET B 1 187 ? 3.371 6.102 -4.898 1 95.62 187 MET B CA 1
ATOM 4088 C C . MET B 1 187 ? 1.929 5.613 -4.832 1 95.62 187 MET B C 1
ATOM 4090 O O . MET B 1 187 ? 1.598 4.566 -5.387 1 95.62 187 MET B O 1
ATOM 4094 N N . ALA B 1 188 ? 1.084 6.297 -4.156 1 96.38 188 ALA B N 1
ATOM 4095 C CA . ALA B 1 188 ? -0.348 6.09 -3.959 1 96.38 188 ALA B CA 1
ATOM 4096 C C . ALA B 1 188 ? -1.05 7.395 -3.604 1 96.38 188 ALA B C 1
ATOM 4098 O O . ALA B 1 188 ? -0.396 8.406 -3.322 1 96.38 188 ALA B O 1
ATOM 4099 N N . MET B 1 189 ? -2.387 7.406 -3.668 1 97 189 MET B N 1
ATOM 4100 C CA . MET B 1 189 ? -3.193 8.555 -3.264 1 97 189 MET B CA 1
ATOM 4101 C C . MET B 1 189 ? -3.098 9.68 -4.289 1 97 189 MET B C 1
ATOM 4103 O O . MET B 1 189 ? -3.258 10.852 -3.949 1 97 189 MET B O 1
ATOM 4107 N N . GLN B 1 190 ? -2.828 9.328 -5.543 1 97.12 190 GLN B N 1
ATOM 4108 C CA . GLN B 1 190 ? -2.607 10.336 -6.574 1 97.12 190 GLN B CA 1
ATOM 4109 C C . GLN B 1 190 ? -3.844 11.219 -6.758 1 97.12 190 GLN B C 1
ATOM 4111 O O . GLN B 1 190 ? -3.729 12.391 -7.102 1 97.12 190 GLN B O 1
ATOM 4116 N N . GLY B 1 191 ? -4.996 10.703 -6.449 1 98.06 191 GLY B N 1
ATOM 4117 C CA . GLY B 1 191 ? -6.25 11.414 -6.664 1 98.06 191 GLY B CA 1
ATOM 4118 C C . GLY B 1 191 ? -6.555 12.43 -5.578 1 98.06 191 GLY B C 1
ATOM 4119 O O . GLY B 1 191 ? -7.586 13.102 -5.621 1 98.06 191 GLY B O 1
ATOM 4120 N N . SER B 1 192 ? -5.641 12.656 -4.555 1 97.38 192 SER B N 1
ATOM 4121 C CA . SER B 1 192 ? -5.914 13.508 -3.402 1 97.38 192 SER B CA 1
ATOM 4122 C C . SER B 1 192 ? -5.582 14.969 -3.701 1 97.38 192 SER B C 1
ATOM 4124 O O . SER B 1 192 ? -5.691 15.828 -2.824 1 97.38 192 SER B O 1
ATOM 4126 N N . ALA B 1 193 ? -5.145 15.281 -4.973 1 97.75 193 ALA B N 1
ATOM 4127 C CA . ALA B 1 193 ? -4.785 16.641 -5.371 1 97.75 193 ALA B CA 1
ATOM 4128 C C . ALA B 1 193 ? -3.758 17.234 -4.414 1 97.75 193 ALA B C 1
ATOM 4130 O O . ALA B 1 193 ? -3.924 18.375 -3.941 1 97.75 193 ALA B O 1
ATOM 4131 N N . THR B 1 194 ? -2.715 16.453 -4.09 1 97.31 194 THR B N 1
ATOM 4132 C CA . THR B 1 194 ? -1.613 16.938 -3.266 1 97.31 194 THR B CA 1
ATOM 4133 C C . THR B 1 194 ? -0.565 17.641 -4.121 1 97.31 194 THR B C 1
ATOM 4135 O O . THR B 1 194 ? -0.099 17.094 -5.121 1 97.31 194 THR B O 1
ATOM 4138 N N . ALA B 1 195 ? -0.274 18.891 -3.809 1 97.69 195 ALA B N 1
ATOM 4139 C CA . ALA B 1 195 ? 0.635 19.734 -4.574 1 97.69 195 ALA B CA 1
ATOM 4140 C C . ALA B 1 195 ? 1.344 20.734 -3.668 1 97.69 195 ALA B C 1
ATOM 4142 O O . ALA B 1 195 ? 1.044 20.828 -2.475 1 97.69 195 ALA B O 1
ATOM 4143 N N . ALA B 1 196 ? 2.342 21.375 -4.16 1 97.69 196 ALA B N 1
ATOM 4144 C CA . ALA B 1 196 ? 3.01 22.469 -3.475 1 97.69 196 ALA B CA 1
ATOM 4145 C C . ALA B 1 196 ? 2.293 23.797 -3.734 1 97.69 196 ALA B C 1
ATOM 4147 O O . ALA B 1 196 ? 1.637 23.953 -4.766 1 97.69 196 ALA B O 1
ATOM 4148 N N . LEU B 1 197 ? 2.365 24.688 -2.842 1 98.19 197 LEU B N 1
ATOM 4149 C CA . LEU B 1 197 ? 1.749 26.016 -2.898 1 98.19 197 LEU B CA 1
ATOM 4150 C C . LEU B 1 197 ? 2.773 27.094 -2.6 1 98.19 197 LEU B C 1
ATOM 4152 O O . LEU B 1 197 ? 3.471 27.047 -1.584 1 98.19 197 LEU B O 1
ATOM 4156 N N . ARG B 1 198 ? 2.883 28 -3.518 1 98.5 198 ARG B N 1
ATOM 4157 C CA . ARG B 1 198 ? 3.828 29.109 -3.383 1 98.5 198 ARG B CA 1
ATOM 4158 C C . ARG B 1 198 ? 3.098 30.438 -3.262 1 98.5 198 ARG B C 1
ATOM 4160 O O . ARG B 1 198 ? 2.105 30.672 -3.953 1 98.5 198 ARG B O 1
ATOM 4167 N N . PHE B 1 199 ? 3.617 31.25 -2.434 1 98.38 199 PHE B N 1
ATOM 4168 C CA . PHE B 1 199 ? 3.152 32.625 -2.23 1 98.38 199 PHE B CA 1
ATOM 4169 C C . PHE B 1 199 ? 4.246 33.625 -2.586 1 98.38 199 PHE B C 1
ATOM 4171 O O . PHE B 1 199 ? 5.336 33.594 -2.012 1 98.38 199 PHE B O 1
ATOM 4178 N N . ASP B 1 200 ? 3.959 34.438 -3.494 1 98.62 200 ASP B N 1
ATOM 4179 C CA . ASP B 1 200 ? 4.844 35.531 -3.9 1 98.62 200 ASP B CA 1
ATOM 4180 C C . ASP B 1 200 ? 4.172 36.875 -3.703 1 98.62 200 ASP B C 1
ATOM 4182 O O . ASP B 1 200 ? 3.432 37.344 -4.57 1 98.62 200 ASP B O 1
ATOM 4186 N N . ASP B 1 201 ? 4.512 37.469 -2.562 1 98.44 201 ASP B N 1
ATOM 4187 C CA . ASP B 1 201 ? 3.998 38.781 -2.197 1 98.44 201 ASP B CA 1
ATOM 4188 C C . ASP B 1 201 ? 2.477 38.844 -2.328 1 98.44 201 ASP B C 1
ATOM 4190 O O . ASP B 1 201 ? 1.934 39.75 -2.959 1 98.44 201 ASP B O 1
ATOM 4194 N N . VAL B 1 202 ? 1.811 37.938 -1.818 1 98.5 202 VAL B N 1
ATOM 4195 C CA . VAL B 1 202 ? 0.36 37.812 -1.889 1 98.5 202 VAL B CA 1
ATOM 4196 C C . VAL B 1 202 ? -0.303 38.781 -0.93 1 98.5 202 VAL B C 1
ATOM 4198 O O . VAL B 1 202 ? 0.025 38.812 0.258 1 98.5 202 VAL B O 1
ATOM 4201 N N . ALA B 1 203 ? -1.165 39.562 -1.417 1 98.31 203 ALA B N 1
ATOM 4202 C CA . ALA B 1 203 ? -1.937 40.469 -0.58 1 98.31 203 ALA B CA 1
ATOM 4203 C C . ALA B 1 203 ? -3.068 39.75 0.136 1 98.31 203 ALA B C 1
ATOM 4205 O O . ALA B 1 203 ? -3.984 39.219 -0.507 1 98.31 203 ALA B O 1
ATOM 4206 N N . LEU B 1 204 ? -2.934 39.719 1.307 1 97.56 204 LEU B N 1
ATOM 4207 C CA . LEU B 1 204 ? -3.973 39.156 2.164 1 97.56 204 LEU B CA 1
ATOM 4208 C C . LEU B 1 204 ? -4.68 40.25 2.951 1 97.56 204 LEU B C 1
ATOM 4210 O O . LEU B 1 204 ? -4.055 40.938 3.754 1 97.56 204 LEU B O 1
ATOM 4214 N N . GLU B 1 205 ? -5.93 40.344 2.775 1 96.56 205 GLU B N 1
ATOM 4215 C CA . GLU B 1 205 ? -6.719 41.312 3.553 1 96.56 205 GLU B CA 1
ATOM 4216 C C . GLU B 1 205 ? -6.902 40.812 4.992 1 96.56 205 GLU B C 1
ATOM 4218 O O . GLU B 1 205 ? -6.68 39.656 5.293 1 96.56 205 GLU B O 1
ATOM 4223 N N . GLN B 1 206 ? -7.367 41.656 5.781 1 93.5 206 GLN B N 1
ATOM 4224 C CA . GLN B 1 206 ? -7.566 41.375 7.195 1 93.5 206 GLN B CA 1
ATOM 4225 C C . GLN B 1 206 ? -8.531 40.188 7.375 1 93.5 206 GLN B C 1
ATOM 4227 O O . GLN B 1 206 ? -8.344 39.375 8.273 1 93.5 206 GLN B O 1
ATOM 4232 N N . ASP B 1 207 ? -9.398 40.188 6.555 1 94.38 207 ASP B N 1
ATOM 4233 C CA . ASP B 1 207 ? -10.445 39.188 6.695 1 94.38 207 ASP B CA 1
ATOM 4234 C C . ASP B 1 207 ? -9.93 37.781 6.332 1 94.38 207 ASP B C 1
ATOM 4236 O O . ASP B 1 207 ? -10.57 36.781 6.633 1 94.38 207 ASP B O 1
ATOM 4240 N N . GLY B 1 208 ? -8.75 37.75 5.777 1 96.44 208 GLY B N 1
ATOM 4241 C CA . GLY B 1 208 ? -8.141 36.469 5.438 1 96.44 208 GLY B CA 1
ATOM 4242 C C . GLY B 1 208 ? -7.477 35.812 6.621 1 96.44 208 GLY B C 1
ATOM 4243 O O . GLY B 1 208 ? -7.051 34.656 6.527 1 96.44 208 GLY B O 1
ATOM 4244 N N . VAL B 1 209 ? -7.359 36.5 7.688 1 96.56 209 VAL B N 1
ATOM 4245 C CA . VAL B 1 209 ? -6.832 35.938 8.93 1 96.56 209 VAL B CA 1
ATOM 4246 C C . VAL B 1 209 ? -7.93 35.156 9.648 1 96.56 209 VAL B C 1
ATOM 4248 O O . VAL B 1 209 ? -8.93 35.719 10.086 1 96.56 209 VAL B O 1
ATOM 4251 N N . ILE B 1 210 ? -7.762 33.906 9.766 1 97.25 210 ILE B N 1
ATOM 4252 C CA . ILE B 1 210 ? -8.734 33.062 10.445 1 97.25 210 ILE B CA 1
ATOM 4253 C C . ILE B 1 210 ? -8.586 33.219 11.953 1 97.25 210 ILE B C 1
ATOM 4255 O O . ILE B 1 210 ? -9.586 33.312 12.672 1 97.25 210 ILE B O 1
ATOM 4259 N N . HIS B 1 211 ? -7.43 33.25 12.477 1 97.12 211 HIS B N 1
ATOM 4260 C CA . HIS B 1 211 ? -7.125 33.375 13.898 1 97.12 211 HIS B CA 1
ATOM 4261 C C . HIS B 1 211 ? -5.773 34.062 14.102 1 97.12 211 HIS B C 1
ATOM 4263 O O . HIS B 1 211 ? -4.777 33.688 13.492 1 97.12 211 HIS B O 1
ATOM 4269 N N . PRO B 1 212 ? -5.68 34.938 15.07 1 95.62 212 PRO B N 1
ATOM 4270 C CA . PRO B 1 212 ? -4.465 35.75 15.211 1 95.62 212 PRO B CA 1
ATOM 4271 C C . PRO B 1 212 ? -3.369 35.031 15.992 1 95.62 212 PRO B C 1
ATOM 4273 O O . PRO B 1 212 ? -2.211 35.438 15.977 1 95.62 212 PRO B O 1
ATOM 4276 N N . VAL B 1 213 ? -3.789 33.938 16.625 1 96.25 213 VAL B N 1
ATOM 4277 C CA . VAL B 1 213 ? -2.814 33.281 17.5 1 96.25 213 VAL B CA 1
ATOM 4278 C C . VAL B 1 213 ? -2.785 31.797 17.234 1 96.25 213 VAL B C 1
ATOM 4280 O O . VAL B 1 213 ? -3.488 31.031 17.891 1 96.25 213 VAL B O 1
ATOM 4283 N N . ALA B 1 214 ? -1.883 31.453 16.391 1 95.62 214 ALA B N 1
ATOM 4284 C CA . ALA B 1 214 ? -1.78 30.047 15.969 1 95.62 214 ALA B CA 1
ATOM 4285 C C . ALA B 1 214 ? -1.311 29.156 17.109 1 95.62 214 ALA B C 1
ATOM 4287 O O . ALA B 1 214 ? -1.806 28.047 17.281 1 95.62 214 ALA B O 1
ATOM 4288 N N . ARG B 1 215 ? -0.441 29.594 17.984 1 93.81 215 ARG B N 1
ATOM 4289 C CA . ARG B 1 215 ? 0.176 28.797 19.047 1 93.81 215 ARG B CA 1
ATOM 4290 C C . ARG B 1 215 ? -0.859 28.359 20.078 1 93.81 215 ARG B C 1
ATOM 4292 O O . ARG B 1 215 ? -0.671 27.359 20.766 1 93.81 215 ARG B O 1
ATOM 4299 N N . ALA B 1 216 ? -1.872 29.188 20.203 1 93.62 216 ALA B N 1
ATOM 4300 C CA . ALA B 1 216 ? -2.947 28.828 21.125 1 93.62 216 ALA B CA 1
ATOM 4301 C C . ALA B 1 216 ? -4.02 28 20.422 1 93.62 216 ALA B C 1
ATOM 4303 O O . ALA B 1 216 ? -4.527 27.031 20.984 1 93.62 216 ALA B O 1
ATOM 4304 N N . PHE B 1 217 ? -4.277 28.375 19.312 1 95.19 217 PHE B N 1
ATOM 4305 C CA . PHE B 1 217 ? -5.41 27.797 18.594 1 95.19 217 PHE B CA 1
ATOM 4306 C C . PHE B 1 217 ? -5.117 26.359 18.172 1 95.19 217 PHE B C 1
ATOM 4308 O O . PHE B 1 217 ? -5.941 25.469 18.375 1 95.19 217 PHE B O 1
ATOM 4315 N N . LEU B 1 218 ? -3.953 26.078 17.656 1 92.44 218 LEU B N 1
ATOM 4316 C CA . LEU B 1 218 ? -3.66 24.812 17.016 1 92.44 218 LEU B CA 1
ATOM 4317 C C . LEU B 1 218 ? -3.604 23.688 18.047 1 92.44 218 LEU B C 1
ATOM 4319 O O . LEU B 1 218 ? -4.191 22.625 17.844 1 92.44 218 LEU B O 1
ATOM 4323 N N . PRO B 1 219 ? -2.975 23.906 19.219 1 90.06 219 PRO B N 1
ATOM 4324 C CA . PRO B 1 219 ? -3.047 22.859 20.234 1 90.06 219 PRO B CA 1
ATOM 4325 C C . PRO B 1 219 ? -4.48 22.547 20.656 1 90.06 219 PRO B C 1
ATOM 4327 O O . PRO B 1 219 ? -4.805 21.391 20.953 1 90.06 219 PRO B O 1
ATOM 4330 N N . ALA B 1 220 ? -5.285 23.531 20.594 1 90.69 220 ALA B N 1
ATOM 4331 C CA . ALA B 1 220 ? -6.664 23.359 21.047 1 90.69 220 ALA B CA 1
ATOM 4332 C C . ALA B 1 220 ? -7.461 22.531 20.047 1 90.69 220 ALA B C 1
ATOM 4334 O O . ALA B 1 220 ? -8.367 21.781 20.422 1 90.69 220 ALA B O 1
ATOM 4335 N N . VAL B 1 221 ? -7.047 22.578 18.812 1 91.5 221 VAL B N 1
ATOM 4336 C CA . VAL B 1 221 ? -7.863 21.891 17.812 1 91.5 221 VAL B CA 1
ATOM 4337 C C . VAL B 1 221 ? -7.195 20.578 17.406 1 91.5 221 VAL B C 1
ATOM 4339 O O . VAL B 1 221 ? -7.797 19.766 16.719 1 91.5 221 VAL B O 1
ATOM 4342 N N . ARG B 1 222 ? -6.059 20.25 17.953 1 90.69 222 ARG B N 1
ATOM 4343 C CA . ARG B 1 222 ? -5.25 19.094 17.562 1 90.69 222 ARG B CA 1
ATOM 4344 C C . ARG B 1 222 ? -5.996 17.797 17.828 1 90.69 222 ARG B C 1
ATOM 4346 O O . ARG B 1 222 ? -6.012 16.891 16.984 1 90.69 222 ARG B O 1
ATOM 4353 N N . PRO B 1 223 ? -6.668 17.641 18.953 1 92.12 223 PRO B N 1
ATOM 4354 C CA . PRO B 1 223 ? -7.367 16.375 19.172 1 92.12 223 PRO B CA 1
ATOM 4355 C C . PRO B 1 223 ? -8.445 16.109 18.141 1 92.12 223 PRO B C 1
ATOM 4357 O O . PRO B 1 223 ? -8.641 14.961 17.719 1 92.12 223 PRO B O 1
ATOM 4360 N N . ARG B 1 224 ? -9.156 17.141 17.766 1 93.44 224 ARG B N 1
ATOM 4361 C CA . ARG B 1 224 ? -10.172 17.016 16.719 1 93.44 224 ARG B CA 1
ATOM 4362 C C . ARG B 1 224 ? -9.531 16.672 15.375 1 93.44 224 ARG B C 1
ATOM 4364 O O . ARG B 1 224 ? -10.008 15.781 14.664 1 93.44 224 ARG B O 1
ATOM 4371 N N . PHE B 1 225 ? -8.477 17.359 15.141 1 94.44 225 PHE B N 1
ATOM 4372 C CA . PHE B 1 225 ? -7.715 17.156 13.914 1 94.44 225 PHE B CA 1
ATOM 4373 C C . PHE B 1 225 ? -7.223 15.727 13.805 1 94.44 225 PHE B C 1
ATOM 4375 O O . PHE B 1 225 ? -7.488 15.047 12.812 1 94.44 225 PHE B O 1
ATOM 4382 N N . LEU B 1 226 ? -6.605 15.18 14.812 1 95.88 226 LEU B N 1
ATOM 4383 C CA . LEU B 1 226 ? -6.047 13.836 14.82 1 95.88 226 LEU B CA 1
ATOM 4384 C C . LEU B 1 226 ? -7.148 12.781 14.922 1 95.88 226 LEU B C 1
ATOM 4386 O O . LEU B 1 226 ? -7.023 11.695 14.359 1 95.88 226 LEU B O 1
ATOM 4390 N N . GLY B 1 227 ? -8.188 13.094 15.672 1 96.62 227 GLY B N 1
ATOM 4391 C CA . GLY B 1 227 ? -9.336 12.195 15.703 1 96.62 227 GLY B CA 1
ATOM 4392 C C . GLY B 1 227 ? -9.906 11.914 14.328 1 96.62 227 GLY B C 1
ATOM 4393 O O . GLY B 1 227 ? -10.133 10.758 13.977 1 96.62 227 GLY B O 1
ATOM 4394 N N . LEU B 1 228 ? -10.156 12.969 13.594 1 97.69 228 LEU B N 1
ATOM 4395 C CA . LEU B 1 228 ? -10.648 12.82 12.227 1 97.69 228 LEU B CA 1
ATOM 4396 C C . LEU B 1 228 ? -9.656 12.039 11.367 1 97.69 228 LEU B C 1
ATOM 4398 O O . LEU B 1 228 ? -10.055 11.188 10.57 1 97.69 228 LEU B O 1
ATOM 4402 N N . GLN B 1 229 ? -8.391 12.281 11.562 1 97.94 229 GLN B N 1
ATOM 4403 C CA . GLN B 1 229 ? -7.348 11.617 10.797 1 97.94 229 GLN B CA 1
ATOM 4404 C C . GLN B 1 229 ? -7.34 10.117 11.062 1 97.94 229 GLN B C 1
ATOM 4406 O O . GLN B 1 229 ? -7.086 9.32 10.156 1 97.94 229 GLN B O 1
ATOM 4411 N N . CYS B 1 230 ? -7.602 9.688 12.336 1 98.56 230 CYS B N 1
ATOM 4412 C CA . CYS B 1 230 ? -7.645 8.281 12.711 1 98.56 230 CYS B CA 1
ATOM 4413 C C . CYS B 1 230 ? -8.734 7.547 11.945 1 98.56 230 CYS B C 1
ATOM 4415 O O . CYS B 1 230 ? -8.656 6.332 11.75 1 98.56 230 CYS B O 1
ATOM 4417 N N . GLY B 1 231 ? -9.812 8.289 11.5 1 98.62 231 GLY B N 1
ATOM 4418 C CA . GLY B 1 231 ? -10.859 7.668 10.703 1 98.62 231 GLY B CA 1
ATOM 4419 C C . GLY B 1 231 ? -10.328 6.973 9.461 1 98.62 231 GLY B C 1
ATOM 4420 O O . GLY B 1 231 ? -10.844 5.922 9.07 1 98.62 231 GLY B O 1
ATOM 4421 N N . MET B 1 232 ? -9.273 7.477 8.883 1 98.69 232 MET B N 1
ATOM 4422 C CA . MET B 1 232 ? -8.672 6.891 7.688 1 98.69 232 MET B CA 1
ATOM 4423 C C . MET B 1 232 ? -8.094 5.512 7.988 1 98.69 232 MET B C 1
ATOM 4425 O O . MET B 1 232 ? -8.453 4.527 7.336 1 98.69 232 MET B O 1
ATOM 4429 N N . ALA B 1 233 ? -7.223 5.43 9.023 1 98.75 233 ALA B N 1
ATOM 4430 C CA . ALA B 1 233 ? -6.57 4.172 9.375 1 98.75 233 ALA B CA 1
ATOM 4431 C C . ALA B 1 233 ? -7.582 3.156 9.898 1 98.75 233 ALA B C 1
ATOM 4433 O O . ALA B 1 233 ? -7.441 1.954 9.656 1 98.75 233 ALA B O 1
ATOM 4434 N N . LEU B 1 234 ? -8.57 3.656 10.633 1 98.81 234 LEU B N 1
ATOM 4435 C CA . LEU B 1 234 ? -9.602 2.754 11.148 1 98.81 234 LEU B CA 1
ATOM 4436 C C . LEU B 1 234 ? -10.312 2.043 10 1 98.81 234 LEU B C 1
ATOM 4438 O O . LEU B 1 234 ? -10.492 0.824 10.039 1 98.81 234 LEU B O 1
ATOM 4442 N N . GLY B 1 235 ? -10.703 2.764 9.031 1 98.75 235 GLY B N 1
ATOM 4443 C CA . GLY B 1 235 ? -11.438 2.176 7.918 1 98.75 235 GLY B CA 1
ATOM 4444 C C . GLY B 1 235 ? -10.602 1.207 7.102 1 98.75 235 GLY B C 1
ATOM 4445 O O . GLY B 1 235 ? -11.062 0.112 6.77 1 98.75 235 GLY B O 1
ATOM 4446 N N . LEU B 1 236 ? -9.391 1.605 6.762 1 98.81 236 LEU B N 1
ATOM 4447 C CA . LEU B 1 236 ? -8.516 0.74 5.977 1 98.81 236 LEU B CA 1
ATOM 4448 C C . LEU B 1 236 ? -8.203 -0.545 6.734 1 98.81 236 LEU B C 1
ATOM 4450 O O . LEU B 1 236 ? -8.258 -1.637 6.164 1 98.81 236 LEU B O 1
ATOM 4454 N N . ALA B 1 237 ? -7.887 -0.438 8.023 1 98.88 237 ALA B N 1
ATOM 4455 C CA . ALA B 1 237 ? -7.586 -1.614 8.836 1 98.88 237 ALA B CA 1
ATOM 4456 C C . ALA B 1 237 ? -8.773 -2.566 8.883 1 98.88 237 ALA B C 1
ATOM 4458 O O . ALA B 1 237 ? -8.609 -3.785 8.789 1 98.88 237 ALA B O 1
ATOM 4459 N N . GLU B 1 238 ? -9.914 -1.99 9.016 1 98.69 238 GLU B N 1
ATOM 4460 C CA . GLU B 1 238 ? -11.109 -2.828 9.047 1 98.69 238 GLU B CA 1
ATOM 4461 C C . GLU B 1 238 ? -11.289 -3.586 7.73 1 98.69 238 GLU B C 1
ATOM 4463 O O . GLU B 1 238 ? -11.609 -4.777 7.734 1 98.69 238 GLU B O 1
ATOM 4468 N N . ARG B 1 239 ? -11.141 -2.916 6.648 1 98.75 239 ARG B N 1
ATOM 4469 C CA . ARG B 1 239 ? -11.242 -3.568 5.348 1 98.75 239 ARG B CA 1
ATOM 4470 C C . ARG B 1 239 ? -10.227 -4.695 5.219 1 98.75 239 ARG B C 1
ATOM 4472 O O . ARG B 1 239 ? -10.562 -5.793 4.766 1 98.75 239 ARG B O 1
ATOM 4479 N N . ILE B 1 240 ? -9.023 -4.523 5.59 1 98.81 240 ILE B N 1
ATOM 4480 C CA . ILE B 1 240 ? -7.949 -5.508 5.531 1 98.81 240 ILE B CA 1
ATOM 4481 C C . ILE B 1 240 ? -8.32 -6.73 6.371 1 98.81 240 ILE B C 1
ATOM 4483 O O . ILE B 1 240 ? -8.18 -7.867 5.918 1 98.81 240 ILE B O 1
ATOM 4487 N N . LEU B 1 241 ? -8.789 -6.48 7.602 1 98.81 241 LEU B N 1
ATOM 4488 C CA . LEU B 1 241 ? -9.164 -7.582 8.477 1 98.81 241 LEU B CA 1
ATOM 4489 C C . LEU B 1 241 ? -10.32 -8.375 7.883 1 98.81 241 LEU B C 1
ATOM 4491 O O . LEU B 1 241 ? -10.375 -9.602 8.016 1 98.81 241 LEU B O 1
ATOM 4495 N N . ASP B 1 242 ? -11.18 -7.703 7.211 1 98.56 242 ASP B N 1
ATOM 4496 C CA . ASP B 1 242 ? -12.281 -8.391 6.535 1 98.56 242 ASP B CA 1
ATOM 4497 C C . ASP B 1 242 ? -11.766 -9.25 5.387 1 98.56 242 ASP B C 1
ATOM 4499 O O . ASP B 1 242 ? -12.211 -10.383 5.207 1 98.56 242 ASP B O 1
ATOM 4503 N N . GLU B 1 243 ? -10.891 -8.734 4.625 1 98.44 243 GLU B N 1
ATOM 4504 C CA . GLU B 1 243 ? -10.305 -9.508 3.537 1 98.44 243 GLU B CA 1
ATOM 4505 C C . GLU B 1 243 ? -9.609 -10.758 4.066 1 98.44 243 GLU B C 1
ATOM 4507 O O . GLU B 1 243 ? -9.688 -11.828 3.455 1 98.44 243 GLU B O 1
ATOM 4512 N N . CYS B 1 244 ? -8.906 -10.648 5.129 1 98.5 244 CYS B N 1
ATOM 4513 C CA . CYS B 1 244 ? -8.266 -11.797 5.758 1 98.5 244 CYS B CA 1
ATOM 4514 C C . CYS B 1 244 ? -9.297 -12.828 6.199 1 98.5 244 CYS B C 1
ATOM 4516 O O . CYS B 1 244 ? -9.133 -14.023 5.941 1 98.5 244 CYS B O 1
ATOM 4518 N N . ARG B 1 245 ? -10.312 -12.328 6.824 1 98 245 ARG B N 1
ATOM 4519 C CA . ARG B 1 245 ? -11.359 -13.211 7.32 1 98 245 ARG B CA 1
ATOM 4520 C C . ARG B 1 245 ? -11.922 -14.078 6.195 1 98 245 ARG B C 1
ATOM 4522 O O . ARG B 1 245 ? -12.117 -15.281 6.371 1 98 245 ARG B O 1
ATOM 4529 N N . ASP B 1 246 ? -12.078 -13.539 5.121 1 97.06 246 ASP B N 1
ATOM 4530 C CA . ASP B 1 246 ? -12.758 -14.211 4.012 1 97.06 246 ASP B CA 1
ATOM 4531 C C . ASP B 1 246 ? -11.859 -15.281 3.393 1 97.06 246 ASP B C 1
ATOM 4533 O O . ASP B 1 246 ? -12.336 -16.156 2.664 1 97.06 246 ASP B O 1
ATOM 4537 N N . ARG B 1 247 ? -10.609 -15.336 3.744 1 95.69 247 ARG B N 1
ATOM 4538 C CA . ARG B 1 247 ? -9.664 -16.266 3.15 1 95.69 247 ARG B CA 1
ATOM 4539 C C . ARG B 1 247 ? -9.172 -17.281 4.184 1 95.69 247 ARG B C 1
ATOM 4541 O O . ARG B 1 247 ? -8.367 -18.156 3.865 1 95.69 247 ARG B O 1
ATOM 4548 N N . LEU B 1 248 ? -9.648 -17.109 5.32 1 96.12 248 LEU B N 1
ATOM 4549 C CA . LEU B 1 248 ? -9.211 -17.969 6.41 1 96.12 248 LEU B CA 1
ATOM 4550 C C . LEU B 1 248 ? -10.188 -19.125 6.625 1 96.12 248 LEU B C 1
ATOM 4552 O O . LEU B 1 248 ? -11.398 -18.906 6.719 1 96.12 248 LEU B O 1
ATOM 4556 N N . SER B 1 249 ? -9.688 -20.234 6.504 1 92.06 249 SER B N 1
ATOM 4557 C CA . SER B 1 249 ? -10.453 -21.422 6.883 1 92.06 249 SER B CA 1
ATOM 4558 C C . SER B 1 249 ? -10.172 -21.828 8.328 1 92.06 249 SER B C 1
ATOM 4560 O O . SER B 1 249 ? -9.242 -21.312 8.945 1 92.06 249 SER B O 1
ATOM 4562 N N . ASP B 1 250 ? -10.992 -22.812 8.688 1 89.44 250 A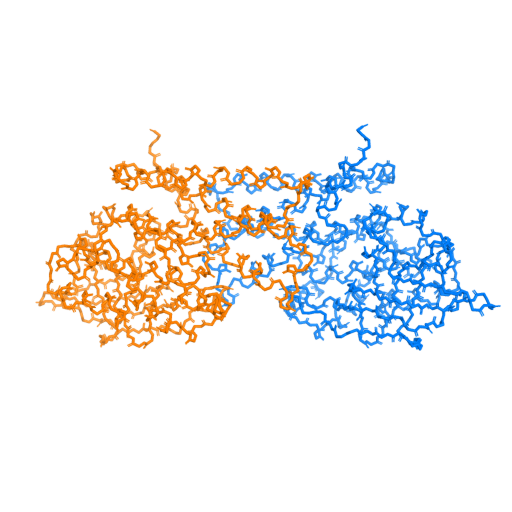SP B N 1
ATOM 4563 C CA . ASP B 1 250 ? -10.75 -23.328 10.031 1 89.44 250 ASP B CA 1
ATOM 4564 C C . ASP B 1 250 ? -9.414 -24.062 10.102 1 89.44 250 ASP B C 1
ATOM 4566 O O . ASP B 1 250 ? -9.07 -24.828 9.195 1 89.44 250 ASP B O 1
ATOM 4570 N N . GLY B 1 251 ? -8.797 -23.719 11.086 1 90.69 251 GLY B N 1
ATOM 4571 C CA . GLY B 1 251 ? -7.547 -24.422 11.344 1 90.69 251 GLY B CA 1
ATOM 4572 C C . GLY B 1 251 ? -6.375 -23.875 10.555 1 90.69 251 GLY B C 1
ATOM 4573 O O . GLY B 1 251 ? -5.258 -24.375 10.656 1 90.69 251 GLY B O 1
ATOM 4574 N N . HIS B 1 252 ? -6.68 -22.953 9.781 1 93.31 252 HIS B N 1
ATOM 4575 C CA . HIS B 1 252 ? -5.598 -22.344 9.016 1 93.31 252 HIS B CA 1
ATOM 4576 C C . HIS B 1 252 ? -4.48 -21.859 9.938 1 93.31 252 HIS B C 1
ATOM 4578 O O . HIS B 1 252 ? -4.742 -21.328 11.016 1 93.31 252 HIS B O 1
ATOM 4584 N N . VAL B 1 253 ? -3.242 -21.984 9.508 1 95.44 253 VAL B N 1
ATOM 4585 C CA . VAL B 1 253 ? -2.062 -21.766 10.344 1 95.44 253 VAL B CA 1
ATOM 4586 C C . VAL B 1 253 ? -1.967 -20.297 10.734 1 95.44 253 VAL B C 1
ATOM 4588 O O . VAL B 1 253 ? -1.321 -19.953 11.734 1 95.44 253 VAL B O 1
ATOM 4591 N N . LEU B 1 254 ? -2.637 -19.375 10.031 1 97.38 254 LEU B N 1
ATOM 4592 C CA . LEU B 1 254 ? -2.543 -17.938 10.312 1 97.38 254 LEU B CA 1
ATOM 4593 C C . LEU B 1 254 ? -3.785 -17.438 11.039 1 97.38 254 LEU B C 1
ATOM 4595 O O . LEU B 1 254 ? -3.949 -16.234 11.242 1 97.38 254 LEU B O 1
ATOM 4599 N N . ARG B 1 255 ? -4.695 -18.25 11.477 1 97.31 255 ARG B N 1
ATOM 4600 C CA . ARG B 1 255 ? -5.965 -17.859 12.078 1 97.31 255 ARG B CA 1
ATOM 4601 C C . ARG B 1 255 ? -5.746 -17.125 13.398 1 97.31 255 ARG B C 1
ATOM 4603 O O . ARG B 1 255 ? -6.395 -16.125 13.68 1 97.31 255 ARG B O 1
ATOM 4610 N N . ASP B 1 256 ? -4.887 -17.562 14.203 1 97 256 ASP B N 1
ATOM 4611 C CA . ASP B 1 256 ? -4.637 -16.969 15.508 1 97 256 ASP B CA 1
ATOM 4612 C C . ASP B 1 256 ? -4.098 -15.539 15.359 1 97 256 ASP B C 1
ATOM 4614 O O . ASP B 1 256 ? -4.445 -14.656 16.141 1 97 256 ASP B O 1
ATOM 4618 N N . GLU B 1 257 ? -3.225 -15.414 14.461 1 97.25 257 GLU B N 1
ATOM 4619 C CA . GLU B 1 257 ? -2.686 -14.078 14.203 1 97.25 257 GLU B CA 1
ATOM 4620 C C . GLU B 1 257 ? -3.789 -13.109 13.789 1 97.25 257 GLU B C 1
ATOM 4622 O O . GLU B 1 257 ? -3.826 -11.969 14.25 1 97.25 257 GLU B O 1
ATOM 4627 N N . TRP B 1 258 ? -4.73 -13.484 12.961 1 98.38 258 TRP B N 1
ATOM 4628 C CA . TRP B 1 258 ? -5.859 -12.664 12.539 1 98.38 258 TRP B CA 1
ATOM 4629 C C . TRP B 1 258 ? -6.742 -12.312 13.734 1 98.38 258 TRP B C 1
ATOM 4631 O O . TRP B 1 258 ? -7.156 -11.156 13.883 1 98.38 258 TRP B O 1
ATOM 4641 N N . GLN B 1 259 ? -7.027 -13.227 14.602 1 98.38 259 GLN B N 1
ATOM 4642 C CA . GLN B 1 259 ? -7.875 -12.992 15.766 1 98.38 259 GLN B CA 1
ATOM 4643 C C . GLN B 1 259 ? -7.246 -11.969 16.703 1 98.38 259 GLN B C 1
ATOM 4645 O O . GLN B 1 259 ? -7.938 -11.109 17.25 1 98.38 259 GLN B O 1
ATOM 4650 N N . ALA B 1 260 ? -5.926 -12.055 16.875 1 98.62 260 ALA B N 1
ATOM 4651 C CA . ALA B 1 260 ? -5.211 -11.117 17.734 1 98.62 260 ALA B CA 1
ATOM 4652 C C . ALA B 1 260 ? -5.277 -9.695 17.172 1 98.62 260 ALA B C 1
ATOM 4654 O O . ALA B 1 260 ? -5.5 -8.742 17.922 1 98.62 260 ALA B O 1
ATOM 4655 N N . LEU B 1 261 ? -5.125 -9.562 15.859 1 98.75 261 LEU B N 1
ATOM 4656 C CA . LEU B 1 261 ? -5.207 -8.258 15.219 1 98.75 261 LEU B CA 1
ATOM 4657 C C . LEU B 1 261 ? -6.617 -7.688 15.328 1 98.75 261 LEU B C 1
ATOM 4659 O O . LEU B 1 261 ? -6.793 -6.488 15.562 1 98.75 261 LEU B O 1
ATOM 4663 N N . THR B 1 262 ? -7.598 -8.523 15.195 1 98.75 262 THR B N 1
ATOM 4664 C CA . THR B 1 262 ? -8.992 -8.086 15.266 1 98.75 262 THR B CA 1
ATOM 4665 C C . THR B 1 262 ? -9.336 -7.598 16.672 1 98.75 262 THR B C 1
ATOM 4667 O O . THR B 1 262 ? -9.984 -6.562 16.828 1 98.75 262 THR B O 1
ATOM 4670 N N . ARG B 1 263 ? -8.898 -8.273 17.641 1 98.81 263 ARG B N 1
ATOM 4671 C CA . ARG B 1 263 ? -9.125 -7.855 19.016 1 98.81 263 ARG B CA 1
ATOM 4672 C C . ARG B 1 263 ? -8.438 -6.527 19.312 1 98.81 263 ARG B C 1
ATOM 4674 O O . ARG B 1 263 ? -9.031 -5.637 19.922 1 98.81 263 ARG B O 1
ATOM 4681 N N . ARG B 1 264 ? -7.227 -6.371 18.891 1 98.81 264 ARG B N 1
ATOM 4682 C CA . ARG B 1 264 ? -6.473 -5.137 19.094 1 98.81 264 ARG B CA 1
ATOM 4683 C C . ARG B 1 264 ? -7.145 -3.967 18.375 1 98.81 264 ARG B C 1
ATOM 4685 O O . ARG B 1 264 ? -7.18 -2.852 18.906 1 98.81 264 ARG B O 1
ATOM 4692 N N . TYR B 1 265 ? -7.707 -4.195 17.203 1 98.75 265 TYR B N 1
ATOM 4693 C CA . TYR B 1 265 ? -8.43 -3.176 16.453 1 98.75 265 TYR B CA 1
ATOM 4694 C C . TYR B 1 265 ? -9.633 -2.67 17.25 1 98.75 265 TYR B C 1
ATOM 4696 O O . TYR B 1 265 ? -9.836 -1.46 17.375 1 98.75 265 TYR B O 1
ATOM 4704 N N . ARG B 1 266 ? -10.391 -3.549 17.75 1 98.75 266 ARG B N 1
ATOM 4705 C CA . ARG B 1 266 ? -11.586 -3.17 18.5 1 98.75 266 ARG B CA 1
ATOM 4706 C C . ARG B 1 266 ? -11.227 -2.367 19.75 1 98.75 266 ARG B C 1
ATOM 4708 O O . ARG B 1 266 ? -11.906 -1.395 20.078 1 98.75 266 ARG B O 1
ATOM 4715 N N . GLN B 1 267 ? -10.164 -2.73 20.375 1 98.81 267 GLN B N 1
ATOM 4716 C CA . GLN B 1 267 ? -9.711 -2.021 21.562 1 98.81 267 GLN B CA 1
ATOM 4717 C C . GLN B 1 267 ? -9.25 -0.606 21.234 1 98.81 267 GLN B C 1
ATOM 4719 O O . GLN B 1 267 ? -9.633 0.354 21.906 1 98.81 267 GLN B O 1
ATOM 4724 N N . ILE B 1 268 ? -8.469 -0.426 20.219 1 98.75 268 ILE B N 1
ATOM 4725 C CA . ILE B 1 268 ? -7.945 0.877 19.828 1 98.75 268 ILE B CA 1
ATOM 4726 C C . ILE B 1 268 ? -9.094 1.785 19.391 1 98.75 268 ILE B C 1
ATOM 4728 O O . ILE B 1 268 ? -9.156 2.953 19.781 1 98.75 268 ILE B O 1
ATOM 4732 N N . ARG B 1 269 ? -10.031 1.31 18.578 1 98.5 269 ARG B N 1
ATOM 4733 C CA . ARG B 1 269 ? -11.188 2.086 18.141 1 98.5 269 ARG B CA 1
ATOM 4734 C C . ARG B 1 269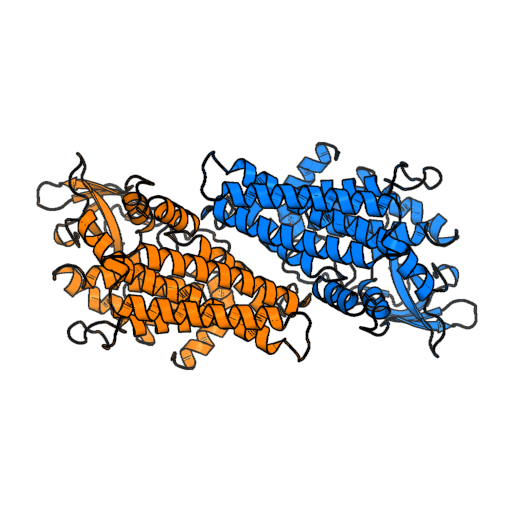 ? -11.992 2.582 19.328 1 98.5 269 ARG B C 1
ATOM 4736 O O . ARG B 1 269 ? -12.352 3.76 19.391 1 98.5 269 ARG B O 1
ATOM 4743 N N . SER B 1 270 ? -12.266 1.698 20.281 1 98.62 270 SER B N 1
ATOM 4744 C CA . SER B 1 270 ? -13.023 2.066 21.469 1 98.62 270 SER B CA 1
ATOM 4745 C C . SER B 1 270 ? -12.305 3.152 22.266 1 98.62 270 SER B C 1
ATOM 4747 O O . SER B 1 270 ? -12.938 4.105 22.734 1 98.62 270 SER B O 1
ATOM 4749 N N . ASP B 1 271 ? -11.031 3.084 22.422 1 98.5 271 ASP B N 1
ATOM 4750 C CA . ASP B 1 271 ? -10.258 4.047 23.203 1 98.5 271 ASP B CA 1
ATOM 4751 C C . ASP B 1 271 ? -10.211 5.402 22.5 1 98.5 271 ASP B C 1
ATOM 4753 O O . ASP B 1 271 ? -10.297 6.445 23.156 1 98.5 271 ASP B O 1
ATOM 4757 N N . ILE B 1 272 ? -10.109 5.438 21.172 1 98 272 ILE B N 1
ATOM 4758 C CA . ILE B 1 272 ? -10.117 6.684 20.422 1 98 272 ILE B CA 1
ATOM 4759 C C . ILE B 1 272 ? -11.469 7.379 20.578 1 98 272 ILE B C 1
ATOM 4761 O O . ILE B 1 272 ? -11.531 8.57 20.891 1 98 272 ILE B O 1
ATOM 4765 N N . TYR B 1 273 ? -12.578 6.66 20.422 1 97.19 273 TYR B N 1
ATOM 4766 C CA . TYR B 1 273 ? -13.922 7.234 20.5 1 97.19 273 TYR B CA 1
ATOM 4767 C C . TYR B 1 273 ? -14.203 7.77 21.891 1 97.19 273 TYR B C 1
ATOM 4769 O O . TYR B 1 273 ? -14.719 8.875 22.047 1 97.19 273 TYR B O 1
ATOM 4777 N N . ALA B 1 274 ? -13.75 7.031 22.922 1 97.69 274 ALA B N 1
ATOM 4778 C CA . ALA B 1 274 ? -13.961 7.477 24.297 1 97.69 274 ALA B CA 1
ATOM 4779 C C . ALA B 1 274 ? -13.164 8.742 24.594 1 97.69 274 ALA B C 1
ATOM 4781 O O . ALA B 1 274 ? -13.664 9.656 25.25 1 97.69 274 ALA B O 1
ATOM 4782 N N . GLY B 1 275 ? -11.938 8.836 24.109 1 96.75 275 GLY B N 1
ATOM 4783 C CA . GLY B 1 275 ? -11.102 10.008 24.328 1 96.75 275 GLY B CA 1
ATOM 4784 C C . GLY B 1 275 ? -11.602 11.242 23.609 1 96.75 275 GLY B C 1
ATOM 4785 O O . GLY B 1 275 ? -11.555 12.352 24.156 1 96.75 275 GLY B O 1
ATOM 4786 N N . VAL B 1 276 ? -12.117 11.055 22.375 1 94.44 276 VAL B N 1
ATOM 4787 C CA . VAL B 1 276 ? -12.672 12.164 21.609 1 94.44 276 VAL B CA 1
ATOM 4788 C C . VAL B 1 276 ? -13.938 12.672 22.297 1 94.44 276 VAL B C 1
ATOM 4790 O O . VAL B 1 276 ? -14.109 13.883 22.469 1 94.44 276 VAL B O 1
ATOM 4793 N N . GLU B 1 277 ? -14.781 11.844 22.719 1 93.25 277 GLU B N 1
ATOM 4794 C CA . GLU B 1 277 ? -16.047 12.211 23.344 1 93.25 277 GLU B CA 1
ATOM 4795 C C . GLU B 1 277 ? -15.82 12.953 24.656 1 93.25 277 GLU B C 1
ATOM 4797 O O . GLU B 1 277 ? -16.484 13.945 24.938 1 93.25 277 GLU B O 1
ATOM 4802 N N . SER B 1 278 ? -14.891 12.523 25.391 1 95.31 278 SER B N 1
ATOM 4803 C CA . SER B 1 278 ? -14.656 13.117 26.703 1 95.31 278 SER B CA 1
ATOM 4804 C C . SER B 1 278 ? -13.75 14.336 26.609 1 95.31 278 SER B C 1
ATOM 4806 O O . SER B 1 278 ? -13.555 15.047 27.594 1 95.31 278 SER B O 1
ATOM 4808 N N . GLN B 1 279 ? -13.109 14.602 25.484 1 92.38 279 GLN B N 1
ATOM 4809 C CA . GLN B 1 279 ? -12.18 15.695 25.219 1 92.38 279 GLN B CA 1
ATOM 4810 C C . GLN B 1 279 ? -10.93 15.586 26.094 1 92.38 279 GLN B C 1
ATOM 4812 O O . GLN B 1 279 ? -10.234 16.578 26.328 1 92.38 279 GLN B O 1
ATOM 4817 N N . ARG B 1 280 ? -10.688 14.414 26.547 1 93.38 280 ARG B N 1
ATOM 4818 C CA . ARG B 1 280 ? -9.562 14.258 27.469 1 93.38 280 ARG B CA 1
ATOM 4819 C C . ARG B 1 280 ? -8.234 14.406 26.734 1 93.38 280 ARG B C 1
ATOM 4821 O O . ARG B 1 280 ? -7.207 14.695 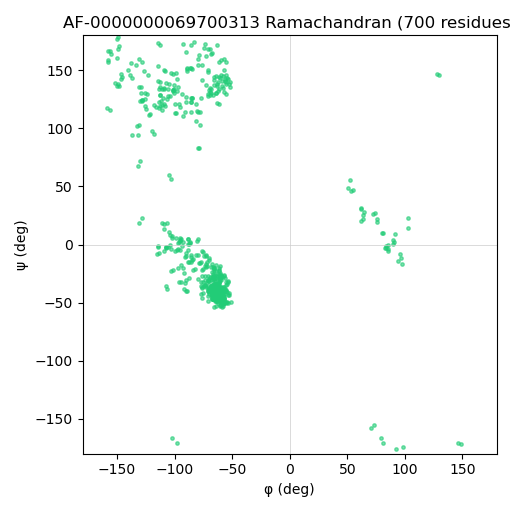27.344 1 93.38 280 ARG B O 1
ATOM 4828 N N . PHE B 1 281 ? -8.289 14.328 25.391 1 93.31 281 PHE B N 1
ATOM 4829 C CA . PHE B 1 281 ? -7.055 14.391 24.625 1 93.31 281 PHE B CA 1
ATOM 4830 C C . PHE B 1 281 ? -6.488 15.805 24.625 1 93.31 281 PHE B C 1
ATOM 4832 O O . PHE B 1 281 ? -5.32 16.016 24.297 1 93.31 281 PHE B O 1
ATOM 4839 N N . VAL B 1 282 ? -7.305 16.844 24.938 1 89.81 282 VAL B N 1
ATOM 4840 C CA . VAL B 1 282 ? -6.82 18.203 25.016 1 89.81 282 VAL B CA 1
ATOM 4841 C C . VAL B 1 282 ? -5.789 18.328 26.141 1 89.81 282 VAL B C 1
ATOM 4843 O O . VAL B 1 282 ? -4.711 18.891 25.938 1 89.81 282 VAL B O 1
ATOM 4846 N N . GLN B 1 283 ? -6.055 17.641 27.297 1 89.62 283 GLN B N 1
ATOM 4847 C CA . GLN B 1 283 ? -5.168 17.719 28.453 1 89.62 283 GLN B CA 1
ATOM 4848 C C . GLN B 1 283 ? -4.129 16.594 28.422 1 89.62 283 GLN B C 1
ATOM 4850 O O . GLN B 1 283 ? -3.072 16.703 29.047 1 89.62 283 GLN B O 1
ATOM 4855 N N . GLN B 1 284 ? -4.488 15.57 27.641 1 92.81 284 GLN B N 1
ATOM 4856 C CA . GLN B 1 284 ? -3.604 14.406 27.594 1 92.81 284 GLN B CA 1
ATOM 4857 C C . GLN B 1 284 ? -3.34 13.977 26.156 1 92.81 284 GLN B C 1
ATOM 4859 O O . GLN B 1 284 ? -3.703 12.867 25.75 1 92.81 284 GLN B O 1
ATOM 4864 N N . PRO B 1 285 ? -2.662 14.773 25.469 1 92.31 285 PRO B N 1
ATOM 4865 C CA . PRO B 1 285 ? -2.455 14.477 24.047 1 92.31 285 PRO B CA 1
ATOM 4866 C C . PRO B 1 285 ? -1.633 13.211 23.812 1 92.31 285 PRO B C 1
ATOM 4868 O O . PRO B 1 285 ? -1.77 12.562 22.781 1 92.31 285 PRO B O 1
ATOM 4871 N N . GLY B 1 286 ? -0.771 12.852 24.797 1 94.94 286 GLY B N 1
ATOM 4872 C CA . GLY B 1 286 ? 0.06 11.664 24.688 1 94.94 286 GLY B CA 1
ATOM 4873 C C . GLY B 1 286 ? -0.742 10.391 24.484 1 94.94 286 GLY B C 1
ATOM 4874 O O . GLY B 1 286 ? -0.297 9.477 23.781 1 94.94 286 GLY B O 1
ATOM 4875 N N . GLU B 1 287 ? -1.889 10.273 25.094 1 96.81 287 GLU B N 1
ATOM 4876 C CA . GLU B 1 287 ? -2.758 9.109 24.922 1 96.81 287 GLU B CA 1
ATOM 4877 C C . GLU B 1 287 ? -3.197 8.961 23.469 1 96.81 287 GLU B C 1
ATOM 4879 O O . GLU B 1 287 ? -3.205 7.848 22.922 1 96.81 287 GLU B O 1
ATOM 4884 N N . LEU B 1 288 ? -3.566 10.062 22.906 1 96.88 288 LEU B N 1
ATOM 4885 C CA . LEU B 1 288 ? -3.988 10.031 21.5 1 96.88 288 LEU B CA 1
ATOM 4886 C C . LEU B 1 288 ? -2.828 9.641 20.594 1 96.88 288 LEU B C 1
ATOM 4888 O O . LEU B 1 288 ? -3.012 8.898 19.625 1 96.88 288 LEU B O 1
ATOM 4892 N N . PHE B 1 289 ? -1.574 10.117 20.922 1 96.88 289 PHE B N 1
ATOM 4893 C CA . PHE B 1 289 ? -0.399 9.766 20.125 1 96.88 289 PHE B CA 1
ATOM 4894 C C . PHE B 1 289 ? -0.152 8.266 20.172 1 96.88 289 PHE B C 1
ATOM 4896 O O . PHE B 1 289 ? 0.076 7.645 19.125 1 96.88 289 PHE B O 1
ATOM 4903 N N . HIS B 1 290 ? -0.31 7.648 21.375 1 97.81 290 HIS B N 1
ATOM 4904 C CA . HIS B 1 290 ? -0.126 6.211 21.531 1 97.81 290 HIS B CA 1
ATOM 4905 C C . HIS B 1 290 ? -1.154 5.43 20.719 1 97.81 290 HIS B C 1
ATOM 4907 O O . HIS B 1 290 ? -0.812 4.449 20.047 1 97.81 290 HIS B O 1
ATOM 4913 N N . LEU B 1 291 ? -2.346 5.82 20.766 1 98.5 291 LEU B N 1
ATOM 4914 C CA . LEU B 1 291 ? -3.424 5.125 20.078 1 98.5 291 LEU B CA 1
ATOM 4915 C C . LEU B 1 291 ? -3.25 5.219 18.562 1 98.5 291 LEU B C 1
ATOM 4917 O O . LEU B 1 291 ? -3.463 4.238 17.844 1 98.5 291 LEU B O 1
ATOM 4921 N N . ARG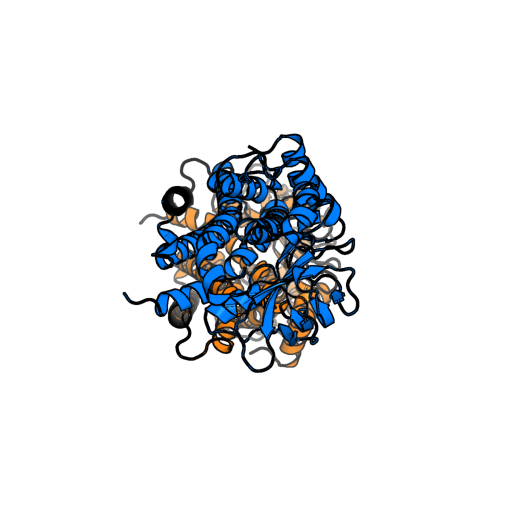 B 1 292 ? -2.885 6.383 18.094 1 98.31 292 ARG B N 1
ATOM 4922 C CA . ARG B 1 292 ? -2.664 6.578 16.672 1 98.31 292 ARG B CA 1
ATOM 4923 C C . ARG B 1 292 ? -1.501 5.727 16.172 1 98.31 292 ARG B C 1
ATOM 4925 O O . ARG B 1 292 ? -1.594 5.09 15.125 1 98.31 292 ARG B O 1
ATOM 4932 N N . ILE B 1 293 ? -0.374 5.691 16.906 1 98.44 293 ILE B N 1
ATOM 4933 C CA . ILE B 1 293 ? 0.771 4.855 16.562 1 98.44 293 ILE B CA 1
ATOM 4934 C C . ILE B 1 293 ? 0.345 3.391 16.5 1 98.44 293 ILE B C 1
ATOM 4936 O O . ILE B 1 293 ? 0.639 2.688 15.539 1 98.44 293 ILE B O 1
ATOM 4940 N N . GLY B 1 294 ? -0.361 2.922 17.578 1 98.62 294 GLY B N 1
ATOM 4941 C CA . GLY B 1 294 ? -0.83 1.547 17.625 1 98.62 294 GLY B CA 1
ATOM 4942 C C . GLY B 1 294 ? -1.733 1.18 16.469 1 98.62 294 GLY B C 1
ATOM 4943 O O . GLY B 1 294 ? -1.656 0.066 15.938 1 98.62 294 GLY B O 1
ATOM 4944 N N . LEU B 1 295 ? -2.611 2.074 16.078 1 98.81 295 LEU B N 1
ATOM 4945 C CA . LEU B 1 295 ? -3.547 1.851 14.992 1 98.81 295 LEU B CA 1
ATOM 4946 C C . LEU B 1 295 ? -2.807 1.703 13.664 1 98.81 295 LEU B C 1
ATOM 4948 O O . LEU B 1 295 ? -3.133 0.828 12.859 1 98.81 295 LEU B O 1
ATOM 4952 N N . VAL B 1 296 ? -1.829 2.543 13.414 1 98.56 296 VAL B N 1
ATOM 4953 C CA . VAL B 1 296 ? -1.039 2.486 12.195 1 98.56 296 VAL B CA 1
ATOM 4954 C C . VAL B 1 296 ? -0.259 1.174 12.141 1 98.56 296 VAL B C 1
ATOM 4956 O O . VAL B 1 296 ? -0.237 0.497 11.109 1 98.56 296 VAL B O 1
ATOM 4959 N N . GLU B 1 297 ? 0.375 0.783 13.25 1 98.12 297 GLU B N 1
ATOM 4960 C CA . GLU B 1 297 ? 1.125 -0.467 13.328 1 98.12 297 GLU B CA 1
ATOM 4961 C C . GLU B 1 297 ? 0.218 -1.67 13.078 1 98.12 297 GLU B C 1
ATOM 4963 O O . GLU B 1 297 ? 0.623 -2.637 12.43 1 98.12 297 GLU B O 1
ATOM 4968 N N . LEU B 1 298 ? -0.982 -1.639 13.586 1 98.69 298 LEU B N 1
ATOM 4969 C CA . LEU B 1 298 ? -1.972 -2.688 13.367 1 98.69 298 LEU B CA 1
ATOM 4970 C C . LEU B 1 298 ? -2.307 -2.816 11.883 1 98.69 298 LEU B C 1
ATOM 4972 O O . LEU B 1 298 ? -2.371 -3.928 11.352 1 98.69 298 LEU B O 1
ATOM 4976 N N . ALA B 1 299 ? -2.545 -1.725 11.242 1 98.75 299 ALA B N 1
ATOM 4977 C CA . ALA B 1 299 ? -2.859 -1.754 9.82 1 98.75 299 ALA B CA 1
ATOM 4978 C C . ALA B 1 299 ? -1.708 -2.35 9.016 1 98.75 299 ALA B C 1
ATOM 4980 O O . ALA B 1 299 ? -1.93 -3.131 8.086 1 98.75 299 ALA B O 1
ATOM 4981 N N . MET B 1 300 ? -0.491 -2.006 9.391 1 98.06 300 MET B N 1
ATOM 4982 C CA . MET B 1 300 ? 0.698 -2.514 8.711 1 98.06 300 MET B CA 1
ATOM 4983 C C . MET B 1 300 ? 0.829 -4.02 8.898 1 98.06 300 MET B C 1
ATOM 4985 O O . MET B 1 300 ? 1.162 -4.742 7.961 1 98.06 300 MET B O 1
ATOM 4989 N N . SER B 1 301 ? 0.588 -4.512 10.102 1 98.12 301 SER B N 1
ATOM 4990 C CA . SER B 1 301 ? 0.6 -5.949 10.352 1 98.12 301 SER B CA 1
ATOM 4991 C C . SER B 1 301 ? -0.525 -6.648 9.594 1 98.12 301 SER B C 1
ATOM 4993 O O . SER B 1 301 ? -0.333 -7.742 9.062 1 98.12 301 SER B O 1
ATOM 4995 N N . GLY B 1 302 ? -1.667 -6.043 9.562 1 98.62 302 GLY B N 1
ATOM 4996 C CA . GLY B 1 302 ? -2.818 -6.613 8.883 1 98.62 302 GLY B CA 1
ATOM 4997 C C . GLY B 1 302 ? -2.594 -6.809 7.395 1 98.62 302 GLY B C 1
ATOM 4998 O O . GLY B 1 302 ? -2.975 -7.836 6.836 1 98.62 302 GLY B O 1
ATOM 4999 N N . ILE B 1 303 ? -1.986 -5.805 6.746 1 98.69 303 ILE B N 1
ATOM 5000 C CA . ILE B 1 303 ? -1.838 -5.891 5.297 1 98.69 303 ILE B CA 1
ATOM 5001 C C . ILE B 1 303 ? -0.827 -6.98 4.945 1 98.69 303 ILE B C 1
ATOM 5003 O O . ILE B 1 303 ? -0.945 -7.633 3.904 1 98.69 303 ILE B O 1
ATOM 5007 N N . GLN B 1 304 ? 0.154 -7.27 5.773 1 98.31 304 GLN B N 1
ATOM 5008 C CA . GLN B 1 304 ? 1.059 -8.398 5.57 1 98.31 304 GLN B CA 1
ATOM 5009 C C . GLN B 1 304 ? 0.315 -9.727 5.672 1 98.31 304 GLN B C 1
ATOM 5011 O O . GLN B 1 304 ? 0.558 -10.641 4.883 1 98.31 304 GLN B O 1
ATOM 5016 N N . LEU B 1 305 ? -0.553 -9.797 6.625 1 98.44 305 LEU B N 1
ATOM 5017 C CA . LEU B 1 305 ? -1.375 -10.992 6.777 1 98.44 305 LEU B CA 1
ATOM 5018 C C . LEU B 1 305 ? -2.248 -11.211 5.547 1 98.44 305 LEU B C 1
ATOM 5020 O O . LEU B 1 305 ? -2.355 -12.328 5.043 1 98.44 305 LEU B O 1
ATOM 5024 N N . GLU B 1 306 ? -2.844 -10.188 5.078 1 98.56 306 GLU B N 1
ATOM 5025 C CA . GLU B 1 306 ? -3.668 -10.289 3.875 1 98.56 306 GLU B CA 1
ATOM 5026 C C . GLU B 1 306 ? -2.85 -10.789 2.688 1 98.56 306 GLU B C 1
ATOM 5028 O O . GLU B 1 306 ? -3.314 -11.641 1.923 1 98.56 306 GLU B O 1
ATOM 5033 N N . LEU B 1 307 ? -1.677 -10.25 2.547 1 98.12 307 LEU B N 1
ATOM 5034 C CA . LEU B 1 307 ? -0.77 -10.656 1.479 1 98.12 307 LEU B CA 1
ATOM 5035 C C . LEU B 1 307 ? -0.496 -12.156 1.545 1 98.12 307 LEU B C 1
ATOM 5037 O O . LEU B 1 307 ? -0.631 -12.859 0.541 1 98.12 307 LEU B O 1
ATOM 5041 N N . MET B 1 308 ? -0.128 -12.703 2.664 1 97.88 308 MET B N 1
ATOM 5042 C CA . MET B 1 308 ? 0.212 -14.109 2.83 1 97.88 308 MET B CA 1
ATOM 5043 C C . MET B 1 308 ? -1.003 -15 2.576 1 97.88 308 MET B C 1
ATOM 5045 O O . MET B 1 308 ? -0.88 -16.078 1.982 1 97.88 308 MET B O 1
ATOM 5049 N N . LEU B 1 309 ? -2.16 -14.492 2.965 1 97.5 309 LEU B N 1
ATOM 5050 C CA . LEU B 1 309 ? -3.371 -15.289 2.787 1 97.5 309 LEU B CA 1
ATOM 5051 C C . LEU B 1 309 ? -3.826 -15.266 1.332 1 97.5 309 LEU B C 1
ATOM 5053 O O . LEU B 1 309 ? -4.398 -16.234 0.841 1 97.5 309 LEU B O 1
ATOM 5057 N N . THR B 1 310 ? -3.646 -14.156 0.688 1 96.88 310 THR B N 1
ATOM 5058 C CA . THR B 1 310 ? -3.986 -14.062 -0.727 1 96.88 310 THR B CA 1
ATOM 5059 C C . THR B 1 310 ? -3.039 -14.906 -1.568 1 96.88 310 THR B C 1
ATOM 5061 O O . THR B 1 310 ? -3.451 -15.508 -2.564 1 96.88 310 THR B O 1
ATOM 5064 N N . GLY B 1 311 ? -1.768 -14.984 -1.166 1 95 311 GLY B N 1
ATOM 5065 C CA . GLY B 1 311 ? -0.784 -15.781 -1.881 1 95 311 GLY B CA 1
ATOM 5066 C C . GLY B 1 311 ? -0.351 -15.156 -3.195 1 95 311 GLY B C 1
ATOM 5067 O O . GLY B 1 311 ? -0.448 -13.945 -3.375 1 95 311 GLY B O 1
ATOM 5068 N N . GLY B 1 312 ? 0.106 -16.031 -4.105 1 93.19 312 GLY B N 1
ATOM 5069 C CA . GLY B 1 312 ? 0.65 -15.547 -5.367 1 93.19 312 GLY B CA 1
ATOM 5070 C C . GLY B 1 312 ? -0.326 -14.68 -6.145 1 93.19 312 GLY B C 1
ATOM 5071 O O . GLY B 1 312 ? 0.085 -13.812 -6.914 1 93.19 312 GLY B O 1
ATOM 5072 N N . ARG B 1 313 ? -1.63 -14.922 -5.977 1 93.94 313 ARG B N 1
ATOM 5073 C CA . ARG B 1 313 ? -2.65 -14.148 -6.668 1 93.94 313 ARG B CA 1
ATOM 5074 C C . ARG B 1 313 ? -2.537 -12.664 -6.324 1 93.94 313 ARG B C 1
ATOM 5076 O O . ARG B 1 313 ? -2.926 -11.805 -7.121 1 93.94 313 ARG B O 1
ATOM 5083 N N . ALA B 1 314 ? -2.043 -12.375 -5.188 1 95.88 314 ALA B N 1
ATOM 5084 C CA . ALA B 1 314 ? -1.881 -10.984 -4.762 1 95.88 314 ALA B CA 1
ATOM 5085 C C . ALA B 1 314 ? -0.939 -10.234 -5.695 1 95.88 314 ALA B C 1
ATOM 5087 O O . ALA B 1 314 ? -1.008 -9.008 -5.797 1 95.88 314 ALA B O 1
ATOM 5088 N N . TYR B 1 315 ? -0.088 -10.992 -6.422 1 95.31 315 TYR B N 1
ATOM 5089 C CA . TYR B 1 315 ? 0.939 -10.391 -7.266 1 95.31 315 TYR B CA 1
ATOM 5090 C C . TYR B 1 315 ? 0.478 -10.312 -8.719 1 95.31 315 TYR B C 1
ATOM 5092 O O . TYR B 1 315 ? 1.158 -9.727 -9.562 1 95.31 315 TYR B O 1
ATOM 5100 N N . LEU B 1 316 ? -0.673 -10.852 -9.031 1 96.31 316 LEU B N 1
ATOM 5101 C CA . LEU B 1 316 ? -1.154 -10.938 -10.406 1 96.31 316 LEU B CA 1
ATOM 5102 C C . LEU B 1 316 ? -2.176 -9.844 -10.695 1 96.31 316 LEU B C 1
ATOM 5104 O O . LEU B 1 316 ? -3.09 -9.617 -9.898 1 96.31 316 LEU B O 1
ATOM 5108 N N . SER B 1 317 ? -2.068 -9.258 -11.797 1 95.19 317 SER B N 1
ATOM 5109 C CA . SER B 1 317 ? -3.086 -8.328 -12.281 1 95.19 317 SER B CA 1
ATOM 5110 C C . SER B 1 317 ? -3.986 -8.984 -13.32 1 95.19 317 SER B C 1
ATOM 5112 O O . SER B 1 317 ? -3.504 -9.688 -14.211 1 95.19 317 SER B O 1
ATOM 5114 N N . PRO B 1 318 ? -5.281 -8.867 -13.234 1 94.69 318 PRO B N 1
ATOM 5115 C CA . PRO B 1 318 ? -5.984 -7.945 -12.336 1 94.69 318 PRO B CA 1
ATOM 5116 C C . PRO B 1 318 ? -6.422 -8.617 -11.031 1 94.69 318 PRO B C 1
ATOM 5118 O O . PRO B 1 318 ? -6.949 -7.949 -10.141 1 94.69 318 PRO B O 1
ATOM 5121 N N . GLN B 1 319 ? -6.078 -9.891 -10.867 1 94.5 319 GLN B N 1
ATOM 5122 C CA . GLN B 1 319 ? -6.656 -10.664 -9.773 1 94.5 319 GLN B CA 1
ATOM 5123 C C . GLN B 1 319 ? -6.242 -10.086 -8.414 1 94.5 319 GLN B C 1
ATOM 5125 O O . GLN B 1 319 ? -7.031 -10.094 -7.469 1 94.5 319 GLN B O 1
ATOM 5130 N N . GLY B 1 320 ? -5.121 -9.602 -8.359 1 95.62 320 GLY B N 1
ATOM 5131 C CA . GLY B 1 320 ? -4.578 -9.156 -7.09 1 95.62 320 GLY B CA 1
ATOM 5132 C C . GLY B 1 320 ? -4.574 -7.645 -6.941 1 95.62 320 GLY B C 1
ATOM 5133 O O . GLY B 1 320 ? -4.012 -7.113 -5.984 1 95.62 320 GLY B O 1
ATOM 5134 N N . ASP B 1 321 ? -5.207 -6.902 -7.797 1 96.19 321 ASP B N 1
ATOM 5135 C CA . ASP B 1 321 ? -5.102 -5.445 -7.836 1 96.19 321 ASP B CA 1
ATOM 5136 C C . ASP B 1 321 ? -5.602 -4.824 -6.535 1 96.19 321 ASP B C 1
ATOM 5138 O O . ASP B 1 321 ? -5.059 -3.816 -6.07 1 96.19 321 ASP B O 1
ATOM 5142 N N . GLY B 1 322 ? -6.641 -5.371 -5.898 1 97.12 322 GLY B N 1
ATOM 5143 C CA . GLY B 1 322 ? -7.16 -4.855 -4.641 1 97.12 322 GLY B CA 1
ATOM 5144 C C . GLY B 1 322 ? -6.152 -4.918 -3.51 1 97.12 322 GLY B C 1
ATOM 5145 O O . GLY B 1 322 ? -5.895 -3.914 -2.844 1 97.12 322 GLY B O 1
ATOM 5146 N N . THR B 1 323 ? -5.543 -6.078 -3.324 1 97.56 323 THR B N 1
ATOM 5147 C CA . THR B 1 323 ? -4.527 -6.242 -2.287 1 97.56 323 THR B CA 1
ATOM 5148 C C . THR B 1 323 ? -3.314 -5.367 -2.576 1 97.56 323 THR B C 1
ATOM 5150 O O . THR B 1 323 ? -2.764 -4.742 -1.668 1 97.56 323 THR B O 1
ATOM 5153 N N . ALA B 1 324 ? -2.939 -5.293 -3.848 1 97 324 ALA B N 1
ATOM 5154 C CA . ALA B 1 324 ? -1.785 -4.48 -4.219 1 97 324 ALA B CA 1
ATOM 5155 C C . ALA B 1 324 ? -2.031 -3.006 -3.912 1 97 324 ALA B C 1
ATOM 5157 O O . ALA B 1 324 ? -1.134 -2.307 -3.438 1 97 324 ALA B O 1
ATOM 5158 N N . ARG B 1 325 ? -3.191 -2.543 -4.164 1 97.62 325 ARG B N 1
ATOM 5159 C CA . ARG B 1 325 ? -3.529 -1.161 -3.844 1 97.62 325 ARG B CA 1
ATOM 5160 C C . ARG B 1 325 ? -3.469 -0.918 -2.34 1 97.62 325 ARG B C 1
ATOM 5162 O O . ARG B 1 325 ? -2.857 0.052 -1.886 1 97.62 325 ARG B O 1
ATOM 5169 N N . ARG B 1 326 ? -4.086 -1.765 -1.522 1 98.31 326 ARG B N 1
ATOM 5170 C CA . ARG B 1 326 ? -4.09 -1.577 -0.075 1 98.31 326 ARG B CA 1
ATOM 5171 C C . ARG B 1 326 ? -2.682 -1.687 0.495 1 98.31 326 ARG B C 1
ATOM 5173 O O . ARG B 1 326 ? -2.357 -1.037 1.492 1 98.31 326 ARG B O 1
ATOM 5180 N N . TRP B 1 327 ? -1.808 -2.479 -0.23 1 97.81 327 TRP B N 1
ATOM 5181 C CA . TRP B 1 327 ? -0.399 -2.545 0.146 1 97.81 327 TRP B CA 1
ATOM 5182 C C . TRP B 1 327 ? 0.258 -1.173 0.037 1 97.81 327 TRP B C 1
ATOM 5184 O O . TRP B 1 327 ? 0.952 -0.735 0.958 1 97.81 327 TRP B O 1
ATOM 5194 N N . ARG B 1 328 ? 0 -0.432 -1.021 1 96.81 328 ARG B N 1
ATOM 5195 C CA . ARG B 1 328 ? 0.562 0.902 -1.21 1 96.81 328 ARG B CA 1
ATOM 5196 C C . ARG B 1 328 ? -0.097 1.911 -0.276 1 96.81 328 ARG B C 1
ATOM 5198 O O . ARG B 1 328 ? 0.574 2.787 0.274 1 96.81 328 ARG B O 1
ATOM 5205 N N . GLU B 1 329 ? -1.413 1.729 -0.065 1 98.06 329 GLU B N 1
ATOM 5206 C CA . GLU B 1 329 ? -2.158 2.645 0.794 1 98.06 329 GLU B CA 1
ATOM 5207 C C . GLU B 1 329 ? -1.689 2.545 2.242 1 98.06 329 GLU B C 1
ATOM 5209 O O . GLU B 1 329 ? -1.561 3.561 2.93 1 98.06 329 GLU B O 1
ATOM 5214 N N . CYS B 1 330 ? -1.4 1.371 2.678 1 98.12 330 CYS B N 1
ATOM 5215 C CA . CYS B 1 330 ? -0.966 1.179 4.059 1 98.12 330 CYS B CA 1
ATOM 5216 C C . CYS B 1 330 ? 0.379 1.852 4.305 1 98.12 330 CYS B C 1
ATOM 5218 O O . CYS B 1 330 ? 0.665 2.287 5.422 1 98.12 330 CYS B O 1
ATOM 5220 N N . ALA B 1 331 ? 1.201 1.979 3.236 1 97.81 331 ALA B N 1
ATOM 5221 C CA . ALA B 1 331 ? 2.51 2.615 3.375 1 97.81 331 ALA B CA 1
ATOM 5222 C C . ALA B 1 331 ? 2.365 4.105 3.676 1 97.81 331 ALA B C 1
ATOM 5224 O O . ALA B 1 331 ? 3.307 4.742 4.156 1 97.81 331 ALA B O 1
ATOM 5225 N N . PHE B 1 332 ? 1.159 4.688 3.426 1 98 332 PHE B N 1
ATOM 5226 C CA . PHE B 1 332 ? 0.919 6.113 3.609 1 98 332 PHE B CA 1
ATOM 5227 C C . PHE B 1 332 ? 0.674 6.438 5.078 1 98 332 PHE B C 1
ATOM 5229 O O . PHE B 1 332 ? 1.075 7.496 5.562 1 98 332 PHE B O 1
ATOM 5236 N N . LEU B 1 333 ? 0.135 5.539 5.844 1 98.25 333 LEU B N 1
ATOM 5237 C CA . LEU B 1 333 ? -0.412 5.801 7.172 1 98.25 333 LEU B CA 1
ATOM 5238 C C . LEU B 1 333 ? 0.685 6.246 8.133 1 98.25 333 LEU B C 1
ATOM 5240 O O . LEU B 1 333 ? 0.512 7.223 8.867 1 98.25 333 LEU B O 1
ATOM 5244 N N . PRO B 1 334 ? 1.858 5.652 8.109 1 97.88 334 PRO B N 1
ATOM 5245 C CA . PRO B 1 334 ? 2.863 6.094 9.078 1 97.88 334 PRO B CA 1
ATOM 5246 C C . PRO B 1 334 ? 3.49 7.434 8.703 1 97.88 334 PRO B C 1
ATOM 5248 O O . PRO B 1 334 ? 4.172 8.055 9.531 1 97.88 334 PRO B O 1
ATOM 5251 N N . LEU B 1 335 ? 3.174 7.984 7.5 1 96.62 335 LEU B N 1
ATOM 5252 C CA . LEU B 1 335 ? 3.877 9.148 6.98 1 96.62 335 LEU B CA 1
ATOM 5253 C C . LEU B 1 335 ? 3.035 10.414 7.152 1 96.62 335 LEU B C 1
ATOM 5255 O O . LEU B 1 335 ? 3.557 11.523 7.074 1 96.62 335 LEU B O 1
ATOM 5259 N N . VAL B 1 336 ? 1.701 10.188 7.277 1 95.31 336 VAL B N 1
ATOM 5260 C CA . VAL B 1 336 ? 0.815 11.344 7.34 1 95.31 336 VAL B CA 1
ATOM 5261 C C . VAL B 1 336 ? 1.106 12.156 8.602 1 95.31 336 VAL B C 1
ATOM 5263 O O . VAL B 1 336 ? 1.23 11.594 9.688 1 95.31 336 VAL B O 1
ATOM 5266 N N . THR B 1 337 ? 1.286 13.516 8.461 1 94 337 THR B N 1
ATOM 5267 C CA . THR B 1 337 ? 1.636 14.406 9.555 1 94 337 THR B CA 1
ATOM 5268 C C . THR B 1 337 ? 0.476 14.539 10.539 1 94 337 THR B C 1
ATOM 5270 O O . THR B 1 337 ? -0.662 14.789 10.133 1 94 337 THR B O 1
ATOM 5273 N N . PRO B 1 338 ? 0.824 14.453 11.812 1 94.31 338 PRO B N 1
ATOM 5274 C CA . PRO B 1 338 ? 2.123 14.055 12.359 1 94.31 338 PRO B CA 1
ATOM 5275 C C . PRO B 1 338 ? 2.426 12.578 12.133 1 94.31 338 PRO B C 1
ATOM 5277 O O . PRO B 1 338 ? 1.584 11.719 12.414 1 94.31 338 PRO B O 1
ATOM 5280 N N . SER B 1 339 ? 3.6 12.289 11.578 1 96.12 339 SER B N 1
ATOM 5281 C CA . SER B 1 339 ? 4.004 10.93 11.25 1 96.12 339 SER B CA 1
ATOM 5282 C C . SER B 1 339 ? 4.234 10.102 12.516 1 96.12 339 SER B C 1
ATOM 5284 O O . SER B 1 339 ? 4.309 10.656 13.617 1 96.12 339 SER B O 1
ATOM 5286 N N . VAL B 1 340 ? 4.273 8.805 12.367 1 97.12 340 VAL B N 1
ATOM 5287 C CA . VAL B 1 340 ? 4.555 7.918 13.492 1 97.12 340 VAL B CA 1
ATOM 5288 C C . VAL B 1 340 ? 5.867 8.328 14.156 1 97.12 340 VAL B C 1
ATOM 5290 O O . VAL B 1 340 ? 5.961 8.367 15.383 1 97.12 340 VAL B O 1
ATOM 5293 N N . VAL B 1 341 ? 6.902 8.68 13.414 1 96.12 341 VAL B N 1
ATOM 5294 C CA . VAL B 1 341 ? 8.188 9.102 13.961 1 96.12 341 VAL B CA 1
ATOM 5295 C C . VAL B 1 341 ? 8.008 10.375 14.789 1 96.12 341 VAL B C 1
ATOM 5297 O O . VAL B 1 341 ? 8.539 10.477 15.898 1 96.12 341 VAL B O 1
ATOM 5300 N N . GLN B 1 342 ? 7.277 11.336 14.25 1 95.25 342 GLN B N 1
ATOM 5301 C CA . GLN B 1 342 ? 7.027 12.578 14.977 1 95.25 342 GLN B CA 1
ATOM 5302 C C . GLN B 1 342 ? 6.266 12.312 16.266 1 95.25 342 GLN B C 1
ATOM 5304 O O . GLN B 1 342 ? 6.566 12.922 17.312 1 95.25 342 GLN B O 1
ATOM 5309 N N . LEU B 1 343 ? 5.258 11.461 16.172 1 96.31 343 LEU B N 1
ATOM 5310 C CA . LEU B 1 343 ? 4.484 11.148 17.375 1 96.31 343 LEU B CA 1
ATOM 5311 C C . LEU B 1 343 ? 5.363 10.461 18.422 1 96.31 343 LEU B C 1
ATOM 5313 O O . LEU B 1 343 ? 5.266 10.773 19.609 1 96.31 343 LEU B O 1
ATOM 5317 N N . LYS B 1 344 ? 6.18 9.562 17.969 1 95.5 344 LYS B N 1
ATOM 5318 C CA . LYS B 1 344 ? 7.098 8.906 18.891 1 95.5 344 LYS B CA 1
ATOM 5319 C C . LYS B 1 344 ? 8.07 9.914 19.516 1 95.5 344 LYS B C 1
ATOM 5321 O O . LYS B 1 344 ? 8.398 9.828 20.688 1 95.5 344 LYS B O 1
ATOM 5326 N N . GLN B 1 345 ? 8.523 10.836 18.75 1 93.69 345 GLN B N 1
ATOM 5327 C CA . GLN B 1 345 ? 9.391 11.883 19.266 1 93.69 345 GLN B CA 1
ATOM 5328 C C . GLN B 1 345 ? 8.672 12.742 20.297 1 93.69 345 GLN B C 1
ATOM 5330 O O . GLN B 1 345 ? 9.242 13.094 21.328 1 93.69 345 GLN B O 1
ATOM 5335 N N . GLN B 1 346 ? 7.445 13.125 19.984 1 92.38 346 GLN B N 1
ATOM 5336 C CA . GLN B 1 346 ? 6.668 13.938 20.922 1 92.38 346 GLN B CA 1
ATOM 5337 C C . GLN B 1 346 ? 6.414 13.172 22.219 1 92.38 346 GLN B C 1
ATOM 5339 O O . GLN B 1 346 ? 6.473 13.75 23.312 1 92.38 346 GLN B O 1
ATOM 5344 N N . LEU B 1 347 ? 6.156 11.93 22.062 1 94 347 LEU B N 1
ATOM 5345 C CA . LEU B 1 347 ? 5.914 11.117 23.25 1 94 347 LEU B CA 1
ATOM 5346 C C . LEU B 1 347 ? 7.164 11.039 24.125 1 94 347 LEU B C 1
ATOM 5348 O O . LEU B 1 347 ? 7.07 11.039 25.344 1 94 347 LEU B O 1
ATOM 5352 N N . ALA B 1 348 ? 8.312 10.977 23.484 1 89.69 348 ALA B N 1
ATOM 5353 C CA . ALA B 1 348 ? 9.57 10.891 24.219 1 89.69 348 ALA B CA 1
ATOM 5354 C C . ALA B 1 348 ? 9.836 12.172 25.016 1 89.69 348 ALA B C 1
ATOM 5356 O O . ALA B 1 348 ? 10.609 12.172 25.969 1 89.69 348 ALA B O 1
ATOM 5357 N N . ARG B 1 349 ? 9.203 13.312 24.594 1 86.44 349 ARG B N 1
ATOM 5358 C CA . ARG B 1 349 ? 9.438 14.594 25.25 1 86.44 349 ARG B CA 1
ATOM 5359 C C . ARG B 1 349 ? 8.391 14.859 26.328 1 86.44 349 ARG B C 1
ATOM 5361 O O . ARG B 1 349 ? 8.539 15.789 27.125 1 86.44 349 ARG B O 1
ATOM 5368 N N . LEU B 1 350 ? 7.301 14.195 26.312 1 82 350 LEU B N 1
ATOM 5369 C CA . LEU B 1 350 ? 6.27 14.391 27.328 1 82 350 LEU B CA 1
ATOM 5370 C C . LEU B 1 350 ? 6.719 13.82 28.672 1 82 350 LEU B C 1
ATOM 5372 O O . LEU B 1 350 ? 7.375 12.781 28.734 1 82 350 LEU B O 1
ATOM 5376 N N . PRO B 1 351 ? 6.59 14.711 29.812 1 73.5 351 PRO B N 1
ATOM 5377 C CA . PRO B 1 351 ? 6.953 14.234 31.141 1 73.5 351 PRO B CA 1
ATOM 5378 C C . PRO B 1 351 ? 6.207 12.961 31.547 1 73.5 351 PRO B C 1
ATOM 5380 O O . PRO B 1 351 ? 5.07 12.75 31.109 1 73.5 351 PRO B O 1
ATOM 5383 N N . SER B 1 352 ? 6.855 11.977 31.984 1 54.75 352 SER B N 1
ATOM 5384 C CA . SER B 1 352 ? 6.219 10.781 32.531 1 54.75 352 SER B CA 1
ATOM 5385 C C . SER B 1 352 ? 5.211 11.125 33.625 1 54.75 352 SER B C 1
ATOM 5387 O O . SER B 1 352 ? 5.418 12.07 34.375 1 54.75 352 SER B O 1
#

pLDDT: mean 95.74, std 4.11, range [53.84, 98.88]

Solvent-accessible surface area (backbone atoms only — not comparable to full-atom values): 35100 Å² total; per-residue (Å²): 128,78,55,67,69,57,52,51,51,39,54,73,37,28,68,52,34,26,72,30,48,86,50,28,67,60,49,46,35,53,44,15,73,65,46,56,61,17,41,35,30,53,51,91,72,72,20,73,24,73,41,66,65,52,34,18,47,50,31,13,56,42,7,47,50,21,56,25,58,17,50,29,48,45,28,29,44,46,33,52,48,54,51,66,74,31,68,90,45,71,50,44,67,67,47,45,64,37,44,39,54,35,78,32,31,28,9,33,36,45,55,50,46,56,32,29,77,68,70,71,39,75,68,51,27,36,24,40,73,65,87,73,71,23,29,31,27,34,35,54,42,75,62,21,34,23,50,42,92,90,38,27,37,33,35,35,51,32,31,30,60,95,69,50,70,38,22,26,33,47,46,48,54,82,40,66,43,49,46,70,53,69,66,56,53,44,78,42,40,25,18,20,29,36,19,28,40,36,32,52,64,19,74,34,52,54,64,32,48,54,36,73,48,34,83,64,50,51,65,69,44,40,49,59,52,52,49,40,53,44,10,35,52,53,12,39,32,50,39,34,50,50,59,34,54,78,63,55,53,90,83,39,89,61,46,64,62,53,52,52,52,53,52,52,49,55,51,47,54,50,51,51,52,53,32,59,74,67,50,49,29,69,82,38,46,61,60,51,43,53,47,50,45,52,47,42,53,48,31,52,54,37,48,53,50,31,46,58,64,55,31,63,49,35,37,29,61,72,83,6,45,65,58,46,49,52,52,46,50,50,64,45,56,47,43,45,78,78,18,44,64,50,39,53,51,52,51,70,66,51,81,129,130,79,55,66,68,58,52,54,50,38,50,77,37,28,65,54,32,28,74,30,49,87,53,28,68,58,49,48,35,52,45,18,74,67,46,54,62,17,41,37,29,53,50,95,72,70,19,73,26,74,40,70,65,54,34,18,48,51,30,12,57,42,7,46,50,23,55,27,59,17,51,28,49,45,27,30,45,47,34,52,47,54,50,68,74,32,69,88,46,72,48,45,67,67,44,46,65,38,44,39,56,36,77,33,32,26,9,34,37,46,54,51,45,56,32,28,76,68,71,72,41,72,65,50,28,35,27,36,75,64,84,74,69,23,29,32,26,34,34,54,43,77,62,20,34,22,50,43,93,92,40,28,36,32,36,36,52,32,31,31,61,95,67,50,71,35,20,26,33,49,48,49,56,83,41,65,42,49,44,70,54,69,66,54,53,44,76,41,39,26,18,20,28,35,19,29,41,36,33,51,66,20,74,35,53,52,68,30,50,56,38,72,47,34,82,62,49,48,63,68,44,40,50,59,52,52,49,41,52,47,11,34,52,52,13,38,34,51,39,36,51,50,57,36,55,76,63,56,53,90,82,39,91,61,47,65,61,53,54,53,53,52,53,52,48,55,51,48,53,52,52,52,54,52,34,61,74,67,49,49,30,68,84,36,48,61,60,52,43,52,47,52,44,52,48,41,53,49,32,51,54,36,48,52,51,31,45,60,63,54,30,65,48,36,36,29,63,74,81,8,46,67,58,46,48,51,54,46,50,49,66,45,56,47,43,46,76,79,20,43,64,53,38,51,51,52,51,71,69,50,82,129

Sequence (704 aa):
MLDRSLREWLDERAAELDRSGERSHALLQKLAEANLFRIGIAPASGGSGGTLLDAIDAISAVARHSLTAAFMFWGHRTYIDILTQAPESALRDRLLPDLLAGRLAGATGLSNAMKFLSGLEELQVAGVPDGEGGWRLSGQLYWVTNLQTRGFQAVTVVQPDGGGEPFIASIGSGLTGVSRSDDLALMAMQGSATAALRFDDVALEQDGVIHPVARAFLPAVRPRFLGLQCGMALGLAERILDECRDRLSDGHVLRDEWQALTRRYRQIRSDIYAGVESQRFVQQPGELFHLRIGLVELAMSGIQLELMLTGGRAYLSPQGDGTARRWRECAFLPLVTPSVVQLKQQLARLPSMLDRSLREWLDERAAELDRSGERSHALLQKLAEANLFRIGIAPASGGSGGTLLDAIDAISAVARHSLTAAFMFWGHRTYIDILTQAPESALRDRLLPDLLAGRLAGATGLSNAMKFLSGLEELQVAGVPDGEGGWRLSGQLYWVTNLQTRGFQAVTVVQPDGGGEPFIASIGSGLTGVSRSDDLALMAMQGSATAALRFDDVALEQDGVIHPVARAFLPAVRPRFLGLQCGMALGLAERILDECRDRLSDGHVLRDEWQALTRRYRQIRSDIYAGVESQRFVQQPGELFHLRIGLVELAMSGIQLELMLTGGRAYLSPQGDGTARRWRECAFLPLVTPSVVQLKQQLARLPS

Foldseek 3Di:
DQDPVLLVVLQVCQLVQWQAQPCLLVLLQSCLVSLLLQEQPDVVLVHPHYHLVVNLQSLLQSLLRHLLSSLLSLQLSVQLLLLVLFPDAPVSSVCNVCSSNSVAGEKELCLQVLCVLLVNHDFFKEWEDPVPLWTFIWGKRFWIWRCDPVWYWYWYWYAYDPGDAIFIFIDICPWPQKDWDAQDRDLTSSNRSITMITGDRTIGHNRRTRGRHCSPSVLLCVLSSLSSVLSNLLNLLVSLLVLLVVLDDPPPPCVVVSVVLVVLSVVLVVQSVVCVVVVVCSVVVLSVLVSLLSSLVSSQSSLVSSDVSCDPLCVDPPSNVVSVNSNSSSVCSQVPPVHNVSSVVSNVVDDD/DQDPVLLVVLQVCQLVQWQAQPCLLVLLQSCLVSLLLQEQPDVVLVHPHYHLVSNLQSLLQSLLRHLLSSLLSLQLSVQLLLLVLFDDAPVSNVCVVCSSNSVAGEKELCLQVLCVLLVNHDFFKEWEDPPPQWTWIWGKRFKIWRCDPVWYWYWYWYAYPPGDAIFIFIDICPWPQKDWDAQDNALTSSNRSITMITGDRTIGHNRRTRGRHCNPSCLLCVLSSLSSVLSNLLNLLVSLLVLLVVLDDPPPPCVVVSVVLVVLSVVLSVQSVVCVVVVVCSVPVLSSLVSLLSSLVSSQSSLVSSDVSCPPLCVDPPSNVVSVNSNSVSVCSQVPVVHNVSSVVSNVPDDD

Organism: Klebsiella variicola (NCBI:txid244366)